Protein AF-0000000072768647 (afdb_homodimer)

pLDDT: mean 81.26, std 15.88, range [24.8, 98.06]

Sequence (550 aa):
TIKKKLLSGRLCGQGMLKGKKYVVRVLTRDVTRFKAAGAPGPGAKVVKGDLNDKTSVEAALKGAYGAFLVTNFCDHFSKEKEVCQGEVVADVATSQSLKHAVYSSLENAKRLTNRQLEVLHLDGKGKVEEYFWSIGIPMTSVRVAAYFEKFLDPLKPVKASDGDYYTLALPMGDVPMDGISVADVGAAVCSIFNSPEDFVGKAVGLSAEALTVQQYADVLSKGLGKEITPEEMANMCRFYQMEPDRDIKLTHRLNPKVKSFSQFISENQAALKSSTIKKKLLSGRLCGQGMLKGKKYVVRVLTRDVTRFKAAGAPGPGAKVVKGDLNDKTSVEAALKGAYGAFLVTNFCDHFSKEKEVCQGEVVADVATSQSLKHAVYSSLENAKRLTNRQLEVLHLDGKGKVEEYFWSIGIPMTSVRVAAYFEKFLDPLKPVKASDGDYYTLALPMGDVPMDGISVADVGAAVCSIFNSPEDFVGKAVGLSAEALTVQQYADVLSKGLGKEITPEEMANMCRFYQMEPDRDIKLTHRLNPKVKSFSQFISENQAALKSS

Radius of gyration: 28.48 Å; Cα contacts (8 Å, |Δi|>4): 1124; chains: 2; bounding box: 41×89×60 Å

Structure (mmCIF, N/CA/C/O backbone):
data_AF-0000000072768647-model_v1
#
loop_
_entity.id
_entity.type
_entity.pdbx_description
1 polymer 'NmrA-like family domain-containing protein 1'
#
loop_
_atom_site.group_PDB
_atom_site.id
_atom_site.type_symbol
_atom_site.label_atom_id
_atom_site.label_alt_id
_atom_site.label_comp_id
_atom_site.label_asym_id
_atom_site.label_entity_id
_atom_site.label_seq_id
_atom_site.pdbx_PDB_ins_code
_atom_site.Cartn_x
_atom_site.Cartn_y
_atom_site.Cartn_z
_atom_site.occupancy
_atom_site.B_iso_or_equiv
_atom_site.auth_seq_id
_atom_site.auth_comp_id
_atom_site.auth_asym_id
_atom_site.auth_atom_id
_atom_site.pdbx_PDB_model_num
ATOM 1 N N . THR A 1 1 ? -3.268 -45.438 -19.016 1 25.22 1 THR A N 1
ATOM 2 C CA . THR A 1 1 ? -1.879 -45.062 -18.781 1 25.22 1 THR A CA 1
ATOM 3 C C . THR A 1 1 ? -1.8 -43.875 -17.812 1 25.22 1 THR A C 1
ATOM 5 O O . THR A 1 1 ? -2.406 -42.844 -18.047 1 25.22 1 THR A O 1
ATOM 8 N N . ILE A 1 2 ? -1.567 -44.188 -16.625 1 31.06 2 ILE A N 1
ATOM 9 C CA . ILE A 1 2 ? -1.626 -43.375 -15.414 1 31.06 2 ILE A CA 1
ATOM 10 C C . ILE A 1 2 ? -0.842 -42.094 -15.617 1 31.06 2 ILE A C 1
ATOM 12 O O . ILE A 1 2 ? 0.374 -42.125 -15.828 1 31.06 2 ILE A O 1
ATOM 16 N N . LYS A 1 3 ? -1.472 -41.312 -16.469 1 43.03 3 LYS A N 1
ATOM 17 C CA . LYS A 1 3 ? -0.848 -40.031 -16.812 1 43.03 3 LYS A CA 1
ATOM 18 C C . LYS A 1 3 ? -0.416 -39.281 -15.555 1 43.03 3 LYS A C 1
ATOM 20 O O . LYS A 1 3 ? -1.185 -39.188 -14.594 1 43.03 3 LYS A O 1
ATOM 25 N N . LYS A 1 4 ? 0.98 -39.438 -15.188 1 38.62 4 LYS A N 1
ATOM 26 C CA . LYS A 1 4 ? 1.706 -38.938 -14.023 1 38.62 4 LYS A CA 1
ATOM 27 C C . LYS A 1 4 ? 1.838 -37.406 -14.086 1 38.62 4 LYS A C 1
ATOM 29 O O . LYS A 1 4 ? 2.178 -36.844 -15.133 1 38.62 4 LYS A O 1
ATOM 34 N N . LYS A 1 5 ? 1.005 -36.719 -13.289 1 37.09 5 LYS A N 1
ATOM 35 C CA . LYS A 1 5 ? 1.098 -35.281 -13.234 1 37.09 5 LYS A CA 1
ATOM 36 C C . LYS A 1 5 ? 1.989 -34.812 -12.086 1 37.09 5 LYS A C 1
ATOM 38 O O . LYS A 1 5 ? 1.961 -35.406 -11 1 37.09 5 LYS A O 1
ATOM 43 N N . LEU A 1 6 ? 3.229 -34.25 -12.383 1 34.94 6 LEU A N 1
ATOM 44 C CA . LEU A 1 6 ? 4.125 -33.656 -11.383 1 34.94 6 LEU A CA 1
ATOM 45 C C . LEU A 1 6 ? 3.604 -32.312 -10.891 1 34.94 6 LEU A C 1
ATOM 47 O O . LEU A 1 6 ? 3.188 -31.484 -11.688 1 34.94 6 LEU A O 1
ATOM 51 N N . LEU A 1 7 ? 3.125 -32.219 -9.617 1 40.84 7 LEU A N 1
ATOM 52 C CA . LEU A 1 7 ? 2.641 -30.969 -9.016 1 40.84 7 LEU A CA 1
ATOM 53 C C . LEU A 1 7 ? 3.721 -30.328 -8.148 1 40.84 7 LEU A C 1
ATOM 55 O O . LEU A 1 7 ? 4.395 -31.016 -7.379 1 40.84 7 LEU A O 1
ATOM 59 N N . SER A 1 8 ? 4.348 -29.188 -8.648 1 39.62 8 SER A N 1
ATOM 60 C CA . SER A 1 8 ? 5.246 -28.422 -7.785 1 39.62 8 SER A CA 1
ATOM 61 C C . SER A 1 8 ? 4.492 -27.312 -7.051 1 39.62 8 SER A C 1
ATOM 63 O O . SER A 1 8 ? 3.748 -26.547 -7.664 1 39.62 8 SER A O 1
ATOM 65 N N . GLY A 1 9 ? 4.074 -27.5 -5.703 1 44.12 9 GLY A N 1
ATOM 66 C CA . GLY A 1 9 ? 3.578 -26.547 -4.734 1 44.12 9 GLY A CA 1
ATOM 67 C C . GLY A 1 9 ? 2.51 -27.109 -3.82 1 44.12 9 GLY A C 1
ATOM 68 O O . GLY A 1 9 ? 1.829 -28.078 -4.18 1 44.12 9 GLY A O 1
ATOM 69 N N . ARG A 1 10 ? 2.764 -27.031 -2.523 1 42.19 10 ARG A N 1
ATOM 70 C CA . ARG A 1 10 ? 1.988 -27.594 -1.423 1 42.19 10 ARG A CA 1
ATOM 71 C C . ARG A 1 10 ? 0.502 -27.641 -1.766 1 42.19 10 ARG A C 1
ATOM 73 O O . ARG A 1 10 ? -0.196 -28.594 -1.409 1 42.19 10 ARG A O 1
ATOM 80 N N . LEU A 1 11 ? 0.002 -26.641 -2.318 1 46.38 11 LEU A N 1
ATOM 81 C CA . LEU A 1 11 ? -1.417 -26.344 -2.172 1 46.38 11 LEU A CA 1
ATOM 82 C C . LEU A 1 11 ? -2.227 -26.953 -3.305 1 46.38 11 LEU A C 1
ATOM 84 O O . LEU A 1 11 ? -3.416 -27.234 -3.143 1 46.38 11 LEU A O 1
ATOM 88 N N . CYS A 1 12 ? -1.631 -27.234 -4.469 1 47.41 12 CYS A N 1
ATOM 89 C CA . CYS A 1 12 ? -2.502 -27.656 -5.559 1 47.41 12 CYS A CA 1
ATOM 90 C C . CYS A 1 12 ? -2.781 -29.141 -5.488 1 47.41 12 CYS A C 1
ATOM 92 O O . CYS A 1 12 ? -3.67 -29.656 -6.176 1 47.41 12 CYS A O 1
ATOM 94 N N . GLY A 1 13 ? -2.168 -29.844 -4.617 1 50.44 13 GLY A N 1
ATOM 95 C CA . GLY A 1 13 ? -2.189 -31.297 -4.691 1 50.44 13 GLY A CA 1
ATOM 96 C C . GLY A 1 13 ? -3.543 -31.891 -4.348 1 50.44 13 GLY A C 1
ATOM 97 O O . GLY A 1 13 ? -4.02 -32.812 -5.035 1 50.44 13 GLY A O 1
ATOM 98 N N . GLN A 1 14 ? -4.18 -31.297 -3.414 1 52.84 14 GLN A N 1
ATOM 99 C CA . GLN A 1 14 ? -5.379 -31.984 -2.947 1 52.84 14 GLN A CA 1
ATOM 100 C C . GLN A 1 14 ? -6.48 -31.938 -4 1 52.84 14 GLN A C 1
ATOM 102 O O . GLN A 1 14 ? -7.211 -32.906 -4.184 1 52.84 14 GLN A O 1
ATOM 107 N N . GLY A 1 15 ? -6.598 -30.891 -4.652 1 54.81 15 GLY A N 1
ATOM 108 C CA . GLY A 1 15 ? -7.645 -30.75 -5.652 1 54.81 15 GLY A CA 1
ATOM 109 C C . GLY A 1 15 ? -7.406 -31.594 -6.887 1 54.81 15 GLY A C 1
ATOM 110 O O . GLY A 1 15 ? -8.352 -32 -7.562 1 54.81 15 GLY A O 1
ATOM 111 N N . MET A 1 16 ? -6.18 -31.812 -7.141 1 56.78 16 MET A N 1
ATOM 112 C CA . MET A 1 16 ? -5.859 -32.562 -8.352 1 56.78 16 MET A CA 1
ATOM 113 C C . MET A 1 16 ? -6.043 -34.062 -8.148 1 56.78 16 MET A C 1
ATOM 115 O O . MET A 1 16 ? -6.234 -34.812 -9.109 1 56.78 16 MET A O 1
ATOM 119 N N . LEU A 1 17 ? -6.012 -34.469 -6.938 1 55.22 17 LEU A N 1
ATOM 120 C CA . LEU A 1 17 ? -6.023 -35.906 -6.637 1 55.22 17 LEU A CA 1
ATOM 121 C C . LEU A 1 17 ? -7.43 -36.469 -6.789 1 55.22 17 LEU A C 1
ATOM 123 O O . LEU A 1 17 ? -7.598 -37.688 -6.883 1 55.22 17 LEU A O 1
ATOM 127 N N . LYS A 1 18 ? -8.367 -35.656 -6.914 1 52.78 18 LYS A N 1
ATOM 128 C CA . LYS A 1 18 ? -9.703 -36.25 -6.902 1 52.78 18 LYS A CA 1
ATOM 129 C C . LYS A 1 18 ? -10.055 -36.844 -8.258 1 52.78 18 LYS A C 1
ATOM 131 O O . LYS A 1 18 ? -11.023 -37.594 -8.383 1 52.78 18 LYS A O 1
ATOM 136 N N . GLY A 1 19 ? -9.242 -36.625 -9.203 1 50.59 19 GLY A N 1
ATOM 137 C CA . GLY A 1 19 ? -9.617 -37.219 -10.469 1 50.59 19 GLY A CA 1
ATOM 138 C C . GLY A 1 19 ? -8.914 -38.531 -10.727 1 50.59 19 GLY A C 1
ATOM 139 O O . GLY A 1 19 ? -7.773 -38.75 -10.297 1 50.59 19 GLY A O 1
ATOM 140 N N . LYS A 1 20 ? -9.633 -39.719 -10.836 1 54.97 20 LYS A N 1
ATOM 141 C CA . LYS A 1 20 ? -9.211 -41.094 -10.969 1 54.97 20 LYS A CA 1
ATOM 142 C C . LYS A 1 20 ? -8.438 -41.312 -12.266 1 54.97 20 LYS A C 1
ATOM 144 O O . LYS A 1 20 ? -7.875 -42.375 -12.492 1 54.97 20 LYS A O 1
ATOM 149 N N . LYS A 1 21 ? -8.305 -40.312 -13.094 1 61.31 21 LYS A N 1
ATOM 150 C CA . LYS A 1 21 ? -7.766 -40.625 -14.414 1 61.31 21 LYS A CA 1
ATOM 151 C C . LYS A 1 21 ? -6.242 -40.531 -14.422 1 61.31 21 LYS A C 1
ATOM 153 O O . LYS A 1 21 ? -5.582 -41.156 -15.242 1 61.31 21 LYS A O 1
ATOM 158 N N . TYR A 1 22 ? -5.711 -39.844 -13.461 1 65.94 22 TYR A N 1
ATOM 159 C CA . TYR A 1 22 ? -4.27 -39.625 -13.516 1 65.94 22 TYR A CA 1
ATOM 160 C C . TYR A 1 22 ? -3.611 -40.031 -12.195 1 65.94 22 TYR A C 1
ATOM 162 O O . TYR A 1 22 ? -4.25 -40 -11.141 1 65.94 22 TYR A O 1
ATOM 170 N N . VAL A 1 23 ? -2.492 -40.688 -12.453 1 66.69 23 VAL A N 1
ATOM 171 C CA . VAL A 1 23 ? -1.642 -40.844 -11.273 1 66.69 23 VAL A CA 1
ATOM 172 C C . VAL A 1 23 ? -0.818 -39.594 -11.055 1 66.69 23 VAL A C 1
ATOM 174 O O . VAL A 1 23 ? -0.199 -39.062 -11.992 1 66.69 23 VAL A O 1
ATOM 177 N N . VAL A 1 24 ? -0.951 -39.031 -9.859 1 71.38 24 VAL A N 1
ATOM 178 C CA . VAL A 1 24 ? -0.299 -37.781 -9.586 1 71.38 24 VAL A CA 1
ATOM 179 C C . VAL A 1 24 ? 1.006 -38 -8.828 1 71.38 24 VAL A C 1
ATOM 181 O O . VAL A 1 24 ? 1.031 -38.75 -7.84 1 71.38 24 VAL A O 1
ATOM 184 N N . ARG A 1 25 ? 2.102 -37.562 -9.492 1 73.38 25 ARG A N 1
ATOM 185 C CA . ARG A 1 25 ? 3.387 -37.5 -8.805 1 73.38 25 ARG A CA 1
ATOM 186 C C . ARG A 1 25 ? 3.66 -36.094 -8.289 1 73.38 25 ARG A C 1
ATOM 188 O O . ARG A 1 25 ? 3.49 -35.125 -9.023 1 73.38 25 ARG A O 1
ATOM 195 N N . VAL A 1 26 ? 3.953 -36 -7.031 1 71.94 26 VAL A N 1
ATOM 196 C CA . VAL A 1 26 ? 4.242 -34.719 -6.434 1 71.94 26 VAL A CA 1
ATOM 197 C C . VAL A 1 26 ? 5.73 -34.594 -6.105 1 71.94 26 VAL A C 1
ATOM 199 O O . VAL A 1 26 ? 6.273 -35.438 -5.383 1 71.94 26 VAL A O 1
ATOM 202 N N . LEU A 1 27 ? 6.34 -33.625 -6.734 1 72.56 27 LEU A N 1
ATOM 203 C CA . LEU A 1 27 ? 7.746 -33.375 -6.453 1 72.56 27 LEU A CA 1
ATOM 204 C C . LEU A 1 27 ? 7.898 -32.406 -5.289 1 72.56 27 LEU A C 1
ATOM 206 O O . LEU A 1 27 ? 7.273 -31.328 -5.281 1 72.56 27 LEU A O 1
ATOM 210 N N . THR A 1 28 ? 8.516 -32.75 -4.293 1 69.81 28 THR A N 1
ATOM 211 C CA . THR A 1 28 ? 8.781 -31.891 -3.148 1 69.81 28 THR A CA 1
ATOM 212 C C . THR A 1 28 ? 10.234 -32.031 -2.699 1 69.81 28 THR A C 1
ATOM 214 O O . THR A 1 28 ? 10.875 -33.062 -2.936 1 69.81 28 THR A O 1
ATOM 217 N N . ARG A 1 29 ? 10.797 -30.875 -2.195 1 66.19 29 ARG A N 1
ATOM 218 C CA . ARG A 1 29 ? 12.156 -30.922 -1.676 1 66.19 29 ARG A CA 1
ATOM 219 C C . ARG A 1 29 ? 12.211 -31.703 -0.362 1 66.19 29 ARG A C 1
ATOM 221 O O . ARG A 1 29 ? 13.25 -32.281 -0.019 1 66.19 29 ARG A O 1
ATOM 228 N N . ASP A 1 30 ? 11.148 -31.469 0.346 1 65.25 30 ASP A N 1
ATOM 229 C CA . ASP A 1 30 ? 11.047 -32.125 1.647 1 65.25 30 ASP A CA 1
ATOM 230 C C . ASP A 1 30 ? 9.766 -32.938 1.75 1 65.25 30 ASP A C 1
ATOM 232 O O . ASP A 1 30 ? 8.695 -32.406 2.051 1 65.25 30 ASP A O 1
ATOM 236 N N . VAL A 1 31 ? 10.008 -34.188 1.594 1 67.25 31 VAL A N 1
ATOM 237 C CA . VAL A 1 31 ? 8.883 -35.125 1.57 1 67.25 31 VAL A CA 1
ATOM 238 C C . VAL A 1 31 ? 8.195 -35.125 2.934 1 67.25 31 VAL A C 1
ATOM 240 O O . VAL A 1 31 ? 6.961 -35.188 3.012 1 67.25 31 VAL A O 1
ATOM 243 N N . THR A 1 32 ? 9.008 -34.969 3.895 1 62.81 32 THR A N 1
ATOM 244 C CA . THR A 1 32 ? 8.477 -35.031 5.25 1 62.81 32 THR A CA 1
ATOM 245 C C . THR A 1 32 ? 7.594 -33.844 5.547 1 62.81 32 THR A C 1
ATOM 247 O O . THR A 1 32 ? 6.5 -33.969 6.098 1 62.81 32 THR A O 1
ATOM 250 N N . ARG A 1 33 ? 8.047 -32.719 5.105 1 56.81 33 ARG A N 1
ATOM 251 C CA . ARG A 1 33 ? 7.293 -31.5 5.359 1 56.81 33 ARG A CA 1
ATOM 252 C C . ARG A 1 33 ? 5.992 -31.484 4.559 1 56.81 33 ARG A C 1
ATOM 254 O O . ARG A 1 33 ? 4.969 -30.984 5.035 1 56.81 33 ARG A O 1
ATOM 261 N N . PHE A 1 34 ? 6.168 -31.938 3.475 1 59.66 34 PHE A N 1
ATOM 262 C CA . PHE A 1 34 ? 5 -32 2.602 1 59.66 34 PHE A CA 1
ATOM 263 C C . PHE A 1 34 ? 3.918 -32.875 3.195 1 59.66 34 PHE A C 1
ATOM 265 O O . PHE A 1 34 ? 2.74 -32.531 3.195 1 59.66 34 PHE A O 1
ATOM 272 N N . LYS A 1 35 ? 4.312 -33.906 3.631 1 58 35 LYS A N 1
ATOM 273 C CA . LYS A 1 35 ? 3.352 -34.812 4.219 1 58 35 LYS A CA 1
ATOM 274 C C . LYS A 1 35 ? 2.707 -34.219 5.469 1 58 35 LYS A C 1
ATOM 276 O O . LYS A 1 35 ? 1.525 -34.469 5.734 1 58 35 LYS A O 1
ATOM 281 N N . ALA A 1 36 ? 3.549 -33.438 6.105 1 52.75 36 ALA A N 1
ATOM 282 C CA . ALA A 1 36 ? 3.061 -32.844 7.34 1 52.75 36 ALA A CA 1
ATOM 283 C C . ALA A 1 36 ? 2.021 -31.766 7.043 1 52.75 36 ALA A C 1
ATOM 285 O O . ALA A 1 36 ? 1.115 -31.531 7.844 1 52.75 36 ALA A O 1
ATOM 286 N N . ALA A 1 37 ? 2.182 -31.047 6.059 1 53.03 37 ALA A N 1
ATOM 287 C CA . ALA A 1 37 ? 1.297 -29.938 5.707 1 53.03 37 ALA A CA 1
ATOM 288 C C . ALA A 1 37 ? -0.031 -30.453 5.156 1 53.03 37 ALA A C 1
ATOM 290 O O . ALA A 1 37 ? -0.98 -29.688 4.988 1 53.03 37 ALA A O 1
ATOM 291 N N . GLY A 1 38 ? -0.25 -31.781 5.043 1 50.59 38 GLY A N 1
ATOM 292 C CA . GLY A 1 38 ? -1.47 -32.406 4.547 1 50.59 38 GLY A CA 1
ATOM 293 C C . GLY A 1 38 ? -1.231 -33.344 3.389 1 50.59 38 GLY A C 1
ATOM 294 O O . GLY A 1 38 ? -0.537 -33 2.43 1 50.59 38 GLY A O 1
ATOM 295 N N . ALA A 1 39 ? -1.351 -34.594 3.787 1 49.91 39 ALA A N 1
ATOM 296 C CA . ALA A 1 39 ? -1.111 -35.75 2.926 1 49.91 39 ALA A CA 1
ATOM 297 C C . ALA A 1 39 ? -1.735 -35.562 1.548 1 49.91 39 ALA A C 1
ATOM 299 O O . ALA A 1 39 ? -2.801 -34.938 1.427 1 49.91 39 ALA A O 1
ATOM 300 N N . PRO A 1 40 ? -0.889 -35.625 0.586 1 54.28 40 PRO A N 1
ATOM 301 C CA . PRO A 1 40 ? -1.546 -35.719 -0.719 1 54.28 40 PRO A CA 1
ATOM 302 C C . PRO A 1 40 ? -2.65 -36.781 -0.746 1 54.28 40 PRO A C 1
ATOM 304 O O . PRO A 1 40 ? -2.664 -37.688 0.09 1 54.28 40 PRO A O 1
ATOM 307 N N . GLY A 1 41 ? -3.799 -36.438 -1.119 1 54.09 41 GLY A N 1
ATOM 308 C CA . GLY A 1 41 ? -4.852 -37.438 -1.242 1 54.09 41 GLY A CA 1
ATOM 309 C C . GLY A 1 41 ? -4.34 -38.781 -1.641 1 54.09 41 GLY A C 1
ATOM 310 O O . GLY A 1 41 ? -3.176 -38.938 -2.023 1 54.09 41 GLY A O 1
ATOM 311 N N . PRO A 1 42 ? -5.152 -39.844 -1.443 1 55.28 42 PRO A N 1
ATOM 312 C CA . PRO A 1 42 ? -4.832 -41.219 -1.881 1 55.28 42 PRO A CA 1
ATOM 313 C C . PRO A 1 42 ? -4.453 -41.281 -3.359 1 55.28 42 PRO A C 1
ATOM 315 O O . PRO A 1 42 ? -5.012 -40.562 -4.18 1 55.28 42 PRO A O 1
ATOM 318 N N . GLY A 1 43 ? -3.223 -41.75 -3.686 1 60.38 43 GLY A N 1
ATOM 319 C CA . GLY A 1 43 ? -2.826 -41.969 -5.062 1 60.38 43 GLY A CA 1
ATOM 320 C C . GLY A 1 43 ? -1.657 -41.125 -5.508 1 60.38 43 GLY A C 1
ATOM 321 O O . GLY A 1 43 ? -1.088 -41.344 -6.578 1 60.38 43 GLY A O 1
ATOM 322 N N . ALA A 1 44 ? -1.407 -40.156 -4.672 1 65.62 44 ALA A N 1
ATOM 323 C CA . ALA A 1 44 ? -0.265 -39.344 -5.082 1 65.62 44 ALA A CA 1
ATOM 324 C C . ALA A 1 44 ? 1.048 -39.969 -4.617 1 65.62 44 ALA A C 1
ATOM 326 O O . ALA A 1 44 ? 1.14 -40.469 -3.494 1 65.62 44 ALA A O 1
ATOM 327 N N . LYS A 1 45 ? 1.921 -40.188 -5.586 1 71.5 45 LYS A N 1
ATOM 328 C CA . LYS A 1 45 ? 3.281 -40.594 -5.254 1 71.5 45 LYS A CA 1
ATOM 329 C C . LYS A 1 45 ? 4.18 -39.375 -5.016 1 71.5 45 LYS A C 1
ATOM 331 O O . LYS A 1 45 ? 4.332 -38.531 -5.895 1 71.5 45 LYS A O 1
ATOM 336 N N . VAL A 1 46 ? 4.594 -39.281 -3.838 1 72.5 46 VAL A N 1
ATOM 337 C CA . VAL A 1 46 ? 5.48 -38.156 -3.5 1 72.5 46 VAL A CA 1
ATOM 338 C C . VAL A 1 46 ? 6.93 -38.562 -3.775 1 72.5 46 VAL A C 1
ATOM 340 O O . VAL A 1 46 ? 7.383 -39.625 -3.342 1 72.5 46 VAL A O 1
ATOM 343 N N . VAL A 1 47 ? 7.551 -37.812 -4.59 1 73.06 47 VAL A N 1
ATOM 344 C CA . VAL A 1 47 ? 8.945 -38.094 -4.926 1 73.06 47 VAL A CA 1
ATOM 345 C C . VAL A 1 47 ? 9.82 -36.906 -4.535 1 73.06 47 VAL A C 1
ATOM 347 O O . VAL A 1 47 ? 9.383 -35.781 -4.586 1 73.06 47 VAL A O 1
ATOM 350 N N . LYS A 1 48 ? 10.914 -37.25 -4 1 75.19 48 LYS A N 1
ATOM 351 C CA . LYS A 1 48 ? 11.891 -36.219 -3.697 1 75.19 48 LYS A CA 1
ATOM 352 C C . LYS A 1 48 ? 12.484 -35.625 -4.977 1 75.19 48 LYS A C 1
ATOM 354 O O . LYS A 1 48 ? 12.82 -36.375 -5.906 1 75.19 48 LYS A O 1
ATOM 359 N N . GLY A 1 49 ? 12.422 -34.375 -5.078 1 75.12 49 GLY A N 1
ATOM 360 C CA . GLY A 1 49 ? 13.008 -33.719 -6.23 1 75.12 49 GLY A CA 1
ATOM 361 C C . GLY A 1 49 ? 13.352 -32.25 -5.977 1 75.12 49 GLY A C 1
ATOM 362 O O . GLY A 1 49 ? 12.82 -31.656 -5.047 1 75.12 49 GLY A O 1
ATOM 363 N N . ASP A 1 50 ? 14.406 -31.875 -6.668 1 78.19 50 ASP A N 1
ATOM 364 C CA . ASP A 1 50 ? 14.93 -30.516 -6.609 1 78.19 50 ASP A CA 1
ATOM 365 C C . ASP A 1 50 ? 14.977 -29.891 -8 1 78.19 50 ASP A C 1
ATOM 367 O O . ASP A 1 50 ? 15.633 -30.406 -8.898 1 78.19 50 ASP A O 1
ATOM 371 N N . LEU A 1 51 ? 14.297 -28.812 -8.141 1 81.19 51 LEU A N 1
ATOM 372 C CA . LEU A 1 51 ? 14.219 -28.156 -9.438 1 81.19 51 LEU A CA 1
ATOM 373 C C . LEU A 1 51 ? 15.57 -27.562 -9.828 1 81.19 51 LEU A C 1
ATOM 375 O O . LEU A 1 51 ? 15.789 -27.203 -10.992 1 81.19 51 LEU A O 1
ATOM 379 N N . ASN A 1 52 ? 16.438 -27.531 -8.875 1 80 52 ASN A N 1
ATOM 380 C CA . ASN A 1 52 ? 17.781 -27.031 -9.148 1 80 52 ASN A CA 1
ATOM 381 C C . ASN A 1 52 ? 18.688 -28.125 -9.695 1 80 52 ASN A C 1
ATOM 383 O O . ASN A 1 52 ? 19.828 -27.859 -10.102 1 80 52 ASN A O 1
ATOM 387 N N . ASP A 1 53 ? 18.234 -29.312 -9.688 1 85.06 53 ASP A N 1
ATOM 388 C CA . ASP A 1 53 ? 18.969 -30.469 -10.172 1 85.06 53 ASP A CA 1
ATOM 389 C C . ASP A 1 53 ? 18.297 -31.062 -11.414 1 85.06 53 ASP A C 1
ATOM 391 O O . ASP A 1 53 ? 17.297 -31.781 -11.312 1 85.06 53 ASP A O 1
ATOM 395 N N . LYS A 1 54 ? 18.984 -30.891 -12.5 1 90.62 54 LYS A N 1
ATOM 396 C CA . LYS A 1 54 ? 18.422 -31.328 -13.773 1 90.62 54 LYS A CA 1
ATOM 397 C C . LYS A 1 54 ? 18.141 -32.844 -13.758 1 90.62 54 LYS A C 1
ATOM 399 O O . LYS A 1 54 ? 17.125 -33.281 -14.281 1 90.62 54 LYS A O 1
ATOM 404 N N . THR A 1 55 ? 19.047 -33.594 -13.219 1 91.44 55 THR A N 1
ATOM 405 C CA . THR A 1 55 ? 18.891 -35.031 -13.164 1 91.44 55 THR A CA 1
ATOM 406 C C . THR A 1 55 ? 17.625 -35.406 -12.383 1 91.44 55 THR A C 1
ATOM 408 O O . THR A 1 55 ? 16.922 -36.344 -12.75 1 91.44 55 THR A O 1
ATOM 411 N N . SER A 1 56 ? 17.391 -34.6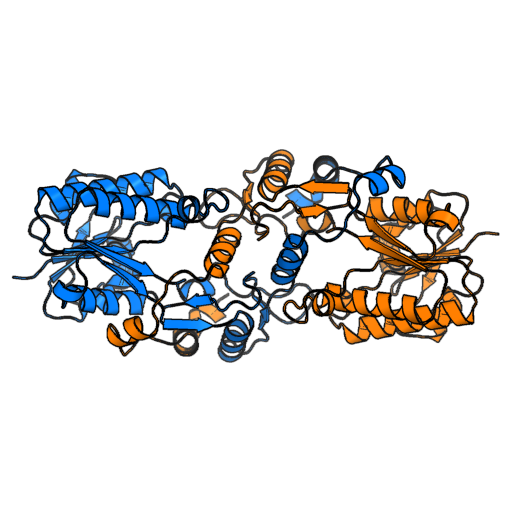88 -11.336 1 85.88 56 SER A N 1
ATOM 412 C CA . SER A 1 56 ? 16.188 -34.906 -10.531 1 85.88 56 SER A CA 1
ATOM 413 C C . SER A 1 56 ? 14.93 -34.594 -11.32 1 85.88 56 SER A C 1
ATOM 415 O O . SER A 1 56 ? 13.938 -35.344 -11.234 1 85.88 56 SER A O 1
ATOM 417 N N . VAL A 1 57 ? 14.992 -33.594 -12.047 1 88 57 VAL A N 1
ATOM 418 C CA . VAL A 1 57 ? 13.852 -33.188 -12.859 1 88 57 VAL A CA 1
ATOM 419 C C . VAL A 1 57 ? 13.602 -34.219 -13.945 1 88 57 VAL A C 1
ATOM 421 O O . VAL A 1 57 ? 12.453 -34.594 -14.203 1 88 57 VAL A O 1
ATOM 424 N N . GLU A 1 58 ? 14.672 -34.719 -14.57 1 90.88 58 GLU A N 1
ATOM 425 C CA . GLU A 1 58 ? 14.555 -35.75 -15.602 1 90.88 58 GLU A CA 1
ATOM 426 C C . GLU A 1 58 ? 13.891 -37 -15.047 1 90.88 58 GLU A C 1
ATOM 428 O O . GLU A 1 58 ? 13.008 -37.562 -15.688 1 90.88 58 GLU A O 1
ATOM 433 N N . ALA A 1 59 ? 14.305 -37.344 -13.93 1 87.31 59 ALA A N 1
ATOM 434 C CA . ALA A 1 59 ? 13.75 -38.562 -13.305 1 87.31 59 ALA A CA 1
ATOM 435 C C . ALA A 1 59 ? 12.273 -38.344 -12.969 1 87.31 59 ALA A C 1
ATOM 437 O O . ALA A 1 59 ? 11.477 -39.281 -13.133 1 87.31 59 ALA A O 1
ATOM 438 N N . ALA A 1 60 ? 11.938 -37.25 -12.508 1 83.19 60 ALA A N 1
ATOM 439 C CA . ALA A 1 60 ? 10.57 -36.938 -12.086 1 83.19 60 ALA A CA 1
ATOM 440 C C . ALA A 1 60 ? 9.617 -36.938 -13.273 1 83.19 60 ALA A C 1
ATOM 442 O O . ALA A 1 60 ? 8.469 -37.344 -13.164 1 83.19 60 ALA A O 1
ATOM 443 N N . LEU A 1 61 ? 10.086 -36.531 -14.422 1 87.56 61 LEU A N 1
ATOM 444 C CA . LEU A 1 61 ? 9.219 -36.312 -15.57 1 87.56 61 LEU A CA 1
ATOM 445 C C . LEU A 1 61 ? 9.195 -37.562 -16.453 1 87.56 61 LEU A C 1
ATOM 447 O O . LEU A 1 61 ? 8.383 -37.656 -17.375 1 87.56 61 LEU A O 1
ATOM 451 N N . LYS A 1 62 ? 10.086 -38.469 -16.156 1 87.31 62 LYS A N 1
ATOM 452 C CA . LYS A 1 62 ? 10.188 -39.656 -17 1 87.31 62 LYS A CA 1
ATOM 453 C C . LYS A 1 62 ? 8.852 -40.375 -17.094 1 87.31 62 LYS A C 1
ATOM 455 O O . LYS A 1 62 ? 8.266 -40.75 -16.078 1 87.31 62 LYS A O 1
ATOM 460 N N . GLY A 1 63 ? 8.328 -40.562 -18.344 1 84.44 63 GLY A N 1
ATOM 461 C CA . GLY A 1 63 ? 7.121 -41.344 -18.594 1 84.44 63 GLY A CA 1
ATOM 462 C C . GLY A 1 63 ? 5.848 -40.562 -18.328 1 84.44 63 GLY A C 1
ATOM 463 O O . GLY A 1 63 ? 4.746 -41.094 -18.516 1 84.44 63 GLY A O 1
ATOM 464 N N . ALA A 1 64 ? 5.938 -39.344 -17.922 1 84.38 64 ALA A N 1
ATOM 465 C CA . ALA A 1 64 ? 4.758 -38.562 -17.609 1 84.38 64 ALA A CA 1
ATOM 466 C C . ALA A 1 64 ? 4.059 -38.062 -18.875 1 84.38 64 ALA A C 1
ATOM 468 O O . ALA A 1 64 ? 4.715 -37.75 -19.859 1 84.38 64 ALA A O 1
ATOM 469 N N . TYR A 1 65 ? 2.717 -38.125 -18.891 1 86.69 65 TYR A N 1
ATOM 470 C CA . TYR A 1 65 ? 1.928 -37.531 -19.969 1 86.69 65 TYR A CA 1
ATOM 471 C C . TYR A 1 65 ? 2.014 -36.031 -19.938 1 86.69 65 TYR A C 1
ATOM 473 O O . TYR A 1 65 ? 2.217 -35.375 -20.969 1 86.69 65 TYR A O 1
ATOM 481 N N . GLY A 1 66 ? 1.834 -35.5 -18.75 1 88.94 66 GLY A N 1
ATOM 482 C CA . GLY A 1 66 ? 1.846 -34.062 -18.531 1 88.94 66 GLY A CA 1
ATOM 483 C C . GLY A 1 66 ? 2.404 -33.688 -17.188 1 88.94 66 GLY A C 1
ATOM 484 O O . GLY A 1 66 ? 2.615 -34.531 -16.312 1 88.94 66 GLY A O 1
ATOM 485 N N . ALA A 1 67 ? 2.68 -32.375 -17.047 1 87.94 67 ALA A N 1
ATOM 486 C CA . ALA A 1 67 ? 3.229 -31.859 -15.789 1 87.94 67 ALA A CA 1
ATOM 487 C C . ALA A 1 67 ? 2.672 -30.469 -15.477 1 87.94 67 ALA A C 1
ATOM 489 O O . ALA A 1 67 ? 2.494 -29.656 -16.375 1 87.94 67 ALA A O 1
ATOM 490 N N . PHE A 1 68 ? 2.312 -30.328 -14.258 1 87.81 68 PHE A N 1
ATOM 491 C CA . PHE A 1 68 ? 1.977 -29 -13.742 1 87.81 68 PHE A CA 1
ATOM 492 C C . PHE A 1 68 ? 3.148 -28.406 -12.969 1 87.81 68 PHE A C 1
ATOM 494 O O . PHE A 1 68 ? 3.529 -28.922 -11.914 1 87.81 68 PHE A O 1
ATOM 501 N N . LEU A 1 69 ? 3.697 -27.359 -13.461 1 86.75 69 LEU A N 1
ATOM 502 C CA . LEU A 1 69 ? 4.867 -26.734 -12.859 1 86.75 69 LEU A CA 1
ATOM 503 C C . LEU A 1 69 ? 4.477 -25.484 -12.078 1 86.75 69 LEU A C 1
ATOM 505 O O . LEU A 1 69 ? 3.787 -24.609 -12.609 1 86.75 69 LEU A O 1
ATOM 509 N N . VAL A 1 70 ? 4.836 -25.422 -10.844 1 82.94 70 VAL A N 1
ATOM 510 C CA . VAL A 1 70 ? 4.734 -24.219 -10.008 1 82.94 70 VAL A CA 1
ATOM 511 C C . VAL A 1 70 ? 6.117 -23.828 -9.492 1 82.94 70 VAL A C 1
ATOM 513 O O . VAL A 1 70 ? 6.754 -24.578 -8.758 1 82.94 70 VAL A O 1
ATOM 516 N N . THR A 1 71 ? 6.602 -22.703 -9.953 1 79.44 71 THR A N 1
ATOM 517 C CA . THR A 1 71 ? 7.859 -22.188 -9.422 1 79.44 71 THR A CA 1
ATOM 518 C C . THR A 1 71 ? 7.609 -21.312 -8.195 1 79.44 71 THR A C 1
ATOM 520 O O . THR A 1 71 ? 6.527 -20.734 -8.055 1 79.44 71 THR A O 1
ATOM 523 N N . ASN A 1 72 ? 8.516 -21.297 -7.332 1 68.38 72 ASN A N 1
ATOM 524 C CA . ASN A 1 72 ? 8.352 -20.547 -6.098 1 68.38 72 ASN A CA 1
ATOM 525 C C . ASN A 1 72 ? 9.445 -19.484 -5.938 1 68.38 72 ASN A C 1
ATOM 527 O O . ASN A 1 72 ? 10.57 -19.812 -5.555 1 68.38 72 ASN A O 1
ATOM 531 N N . PHE A 1 73 ? 9.062 -18.297 -6.109 1 61 73 PHE A N 1
ATOM 532 C CA . PHE A 1 73 ? 9.977 -17.172 -5.949 1 61 73 PHE A CA 1
ATOM 533 C C . PHE A 1 73 ? 10.422 -17.031 -4.5 1 61 73 PHE A C 1
ATOM 535 O O . PHE A 1 73 ? 11.586 -16.75 -4.223 1 61 73 PHE A O 1
ATOM 542 N N . CYS A 1 74 ? 9.508 -17.297 -3.629 1 53.53 74 CYS A N 1
ATOM 543 C CA . CYS A 1 74 ? 9.711 -16.984 -2.217 1 53.53 74 CYS A CA 1
ATOM 544 C C . CYS A 1 74 ? 10.758 -17.922 -1.602 1 53.53 74 CYS A C 1
ATOM 546 O O . CYS A 1 74 ? 11.32 -17.609 -0.55 1 53.53 74 CYS A O 1
ATOM 548 N N . ASP A 1 75 ? 11.039 -19.016 -2.23 1 53.78 75 ASP A N 1
ATOM 549 C CA . ASP A 1 75 ? 12.031 -19.953 -1.705 1 53.78 75 ASP A CA 1
ATOM 550 C C . ASP A 1 75 ? 13.43 -19.344 -1.711 1 53.78 75 ASP A C 1
ATOM 552 O O . ASP A 1 75 ? 14.227 -19.609 -0.812 1 53.78 75 ASP A O 1
ATOM 556 N N . HIS A 1 76 ? 13.664 -18.578 -2.699 1 53.81 76 HIS A N 1
ATOM 557 C CA . HIS A 1 76 ? 15.023 -18.078 -2.875 1 53.81 76 HIS A CA 1
ATOM 558 C C . HIS A 1 76 ? 15.031 -16.578 -3.049 1 53.81 76 HIS A C 1
ATOM 560 O O . HIS A 1 76 ? 16.094 -15.945 -2.982 1 53.81 76 HIS A O 1
ATOM 566 N N . PHE A 1 77 ? 13.859 -16.078 -3.275 1 56.38 77 PHE A N 1
ATOM 567 C CA . PHE A 1 77 ? 13.703 -14.648 -3.527 1 56.38 77 PHE A CA 1
ATOM 568 C C . PHE A 1 77 ? 14.625 -14.195 -4.648 1 56.38 77 PHE A C 1
ATOM 570 O O . PHE A 1 77 ? 15.289 -13.164 -4.527 1 56.38 77 PHE A O 1
ATOM 577 N N . SER A 1 78 ? 14.812 -15.031 -5.5 1 67.88 78 SER A N 1
ATOM 578 C CA . SER A 1 78 ? 15.664 -14.766 -6.652 1 67.88 78 SER A CA 1
ATOM 579 C C . SER A 1 78 ? 14.938 -15.039 -7.961 1 67.88 78 SER A C 1
ATOM 581 O O . SER A 1 78 ? 14.57 -16.188 -8.25 1 67.88 78 SER A O 1
ATOM 583 N N . LYS A 1 79 ? 14.758 -13.969 -8.648 1 80 79 LYS A N 1
ATOM 584 C CA . LYS A 1 79 ? 14.148 -14.078 -9.969 1 80 79 LYS A CA 1
ATOM 585 C C . LYS A 1 79 ? 14.984 -14.961 -10.891 1 80 79 LYS A C 1
ATOM 587 O O . LYS A 1 79 ? 14.438 -15.805 -11.609 1 80 79 LYS A O 1
ATOM 592 N N . GLU A 1 80 ? 16.234 -14.82 -10.867 1 82.81 80 GLU A N 1
ATOM 593 C CA . GLU A 1 80 ? 17.156 -15.562 -11.734 1 82.81 80 GLU A CA 1
ATOM 594 C C . GLU A 1 80 ? 17.062 -17.062 -11.461 1 82.81 80 GLU A C 1
ATOM 596 O O . GLU A 1 80 ? 17.047 -17.859 -12.398 1 82.81 80 GLU A O 1
ATOM 601 N N . LYS A 1 81 ? 17.078 -17.406 -10.227 1 80.5 81 LYS A N 1
ATOM 602 C CA . LYS A 1 81 ? 16.969 -18.828 -9.875 1 80.5 81 LYS A CA 1
ATOM 603 C C . LYS A 1 81 ? 15.641 -19.406 -10.328 1 80.5 81 LYS A C 1
ATOM 605 O O . LYS A 1 81 ? 15.594 -20.547 -10.805 1 80.5 81 LYS A O 1
ATOM 610 N N . GLU A 1 82 ? 14.648 -18.641 -10.117 1 85.62 82 GLU A N 1
ATOM 611 C CA . GLU A 1 82 ? 13.328 -19.078 -10.547 1 85.62 82 GLU A CA 1
ATOM 612 C C . GLU A 1 82 ? 13.289 -19.297 -12.055 1 85.62 82 GLU A C 1
ATOM 614 O O . GLU A 1 82 ? 12.719 -20.297 -12.523 1 85.62 82 GLU A O 1
ATOM 619 N N . VAL A 1 83 ? 13.875 -18.406 -12.781 1 91 83 VAL A N 1
ATOM 620 C CA . VAL A 1 83 ? 13.914 -18.516 -14.234 1 91 83 VAL A CA 1
ATOM 621 C C . VAL A 1 83 ? 14.711 -19.75 -14.633 1 91 83 VAL A C 1
ATOM 623 O O . VAL A 1 83 ? 14.289 -20.516 -15.508 1 91 83 VAL A O 1
ATOM 626 N N . CYS A 1 84 ? 15.797 -19.953 -14 1 89.56 84 CYS A N 1
ATOM 627 C CA . CYS A 1 84 ? 16.625 -21.109 -14.289 1 89.56 84 CYS A CA 1
ATOM 628 C C . CYS A 1 84 ? 15.867 -22.406 -14.039 1 89.56 84 CYS A C 1
ATOM 630 O O . CYS A 1 84 ? 15.898 -23.328 -14.867 1 89.56 84 CYS A O 1
ATOM 632 N N . GLN A 1 85 ? 15.211 -22.516 -12.945 1 86.44 85 GLN A N 1
ATOM 633 C CA . GLN A 1 85 ? 14.414 -23.688 -12.617 1 86.44 85 GLN A CA 1
ATOM 634 C C . GLN A 1 85 ? 13.352 -23.953 -13.68 1 86.44 85 GLN A C 1
ATOM 636 O O . GLN A 1 85 ? 13.188 -25.094 -14.133 1 86.44 85 GLN A O 1
ATOM 641 N N . GLY A 1 86 ? 12.641 -22.875 -14.047 1 91.81 86 GLY A N 1
ATOM 642 C CA . GLY A 1 86 ? 11.617 -23.016 -15.062 1 91.81 86 GLY A CA 1
ATOM 643 C C . GLY A 1 86 ? 12.156 -23.469 -16.406 1 91.81 86 GLY A C 1
ATOM 644 O O . GLY A 1 86 ? 11.555 -24.297 -17.078 1 91.81 86 GLY A O 1
ATOM 645 N N . GLU A 1 87 ? 13.266 -22.922 -16.766 1 93.94 87 GLU A N 1
ATOM 646 C CA . GLU A 1 87 ? 13.875 -23.281 -18.047 1 93.94 87 GLU A CA 1
ATOM 647 C C . GLU A 1 87 ? 14.328 -24.734 -18.047 1 93.94 87 GLU A C 1
ATOM 649 O O . GLU A 1 87 ? 14.188 -25.422 -19.062 1 93.94 87 GLU A O 1
ATOM 654 N N . VAL A 1 88 ? 14.914 -25.172 -16.984 1 91.06 88 VAL A N 1
ATOM 655 C CA . VAL A 1 88 ? 15.359 -26.562 -16.891 1 91.06 88 VAL A CA 1
ATOM 656 C C . VAL A 1 88 ? 14.164 -27.5 -17.062 1 91.06 88 VAL A C 1
ATOM 658 O O . VAL A 1 88 ? 14.25 -28.484 -17.812 1 91.06 88 VAL A O 1
ATOM 661 N N . VAL A 1 89 ? 13.094 -27.219 -16.375 1 90.81 89 VAL A N 1
ATOM 662 C CA . VAL A 1 89 ? 11.906 -28.047 -16.484 1 90.81 89 VAL A CA 1
ATOM 663 C C . VAL A 1 89 ? 11.383 -28.016 -17.922 1 90.81 89 VAL A C 1
ATOM 665 O O . VAL A 1 89 ? 10.992 -29.062 -18.469 1 90.81 89 VAL A O 1
ATOM 668 N N . ALA A 1 90 ? 11.391 -26.859 -18.5 1 94 90 ALA A N 1
ATOM 669 C CA . ALA A 1 90 ? 10.93 -26.719 -19.875 1 94 90 ALA A CA 1
ATOM 670 C C . ALA A 1 90 ? 11.781 -27.547 -20.828 1 94 90 ALA A C 1
ATOM 672 O O . ALA A 1 90 ? 11.25 -28.25 -21.688 1 94 90 ALA A O 1
ATOM 673 N N . ASP A 1 91 ? 13.039 -27.484 -20.703 1 95.25 91 ASP A N 1
ATOM 674 C CA . ASP A 1 91 ? 13.961 -28.219 -21.547 1 95.25 91 ASP A CA 1
ATOM 675 C C . ASP A 1 91 ? 13.766 -29.719 -21.391 1 95.25 91 ASP A C 1
ATOM 677 O O . ASP A 1 91 ? 13.734 -30.453 -22.391 1 95.25 91 ASP A O 1
ATOM 681 N N . VAL A 1 92 ? 13.695 -30.141 -20.156 1 93.12 92 VAL A N 1
ATOM 682 C CA . VAL A 1 92 ? 13.531 -31.578 -19.891 1 93.12 92 VAL A CA 1
ATOM 683 C C . VAL A 1 92 ? 12.188 -32.031 -20.438 1 93.12 92 VAL A C 1
ATOM 685 O O . VAL A 1 92 ? 12.094 -33.125 -21.031 1 93.12 92 VAL A O 1
ATOM 688 N N . ALA A 1 93 ? 11.148 -31.297 -20.203 1 93.12 93 ALA A N 1
ATOM 689 C CA . ALA A 1 93 ? 9.828 -31.625 -20.734 1 93.12 93 ALA A CA 1
ATOM 690 C C . ALA A 1 93 ? 9.875 -31.766 -22.266 1 93.12 93 ALA A C 1
ATOM 692 O O . ALA A 1 93 ? 9.242 -32.656 -22.828 1 93.12 93 ALA A O 1
ATOM 693 N N . THR A 1 94 ? 10.594 -30.891 -22.938 1 94.19 94 THR A N 1
ATOM 694 C CA . THR A 1 94 ? 10.75 -30.938 -24.375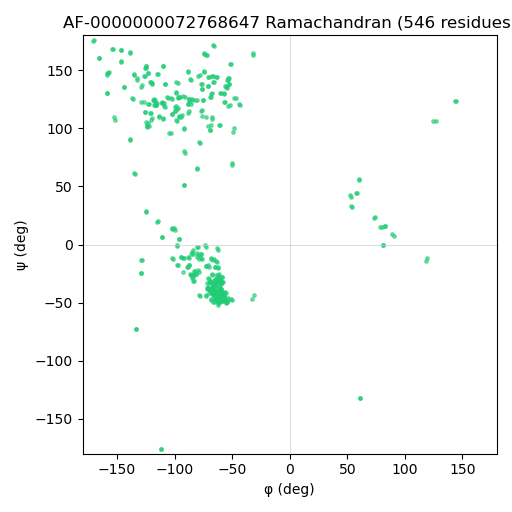 1 94.19 94 THR A CA 1
ATOM 695 C C . THR A 1 94 ? 11.523 -32.188 -24.812 1 94.19 94 THR A C 1
ATOM 697 O O . THR A 1 94 ? 11.109 -32.906 -25.719 1 94.19 94 THR A O 1
ATOM 700 N N . SER A 1 95 ? 12.625 -32.406 -24.188 1 95.25 95 SER A N 1
ATOM 701 C CA . SER A 1 95 ? 13.484 -33.531 -24.531 1 95.25 95 SER A CA 1
ATOM 702 C C . SER A 1 95 ? 12.758 -34.875 -24.359 1 95.25 95 SER A C 1
ATOM 704 O O . SER A 1 95 ? 13.008 -35.812 -25.109 1 95.25 95 SER A O 1
ATOM 706 N N . GLN A 1 96 ? 11.867 -34.906 -23.406 1 93.94 96 GLN A N 1
ATOM 707 C CA . GLN A 1 96 ? 11.148 -36.125 -23.109 1 93.94 96 GLN A CA 1
ATOM 708 C C . GLN A 1 96 ? 9.789 -36.156 -23.812 1 93.94 96 GLN A C 1
ATOM 710 O O . GLN A 1 96 ? 8.984 -37.062 -23.594 1 93.94 96 GLN A O 1
ATOM 715 N N . SER A 1 97 ? 9.516 -35.156 -24.625 1 93.5 97 SER A N 1
ATOM 716 C CA . SER A 1 97 ? 8.328 -35.062 -25.469 1 93.5 97 SER A CA 1
ATOM 717 C C . SER A 1 97 ? 7.055 -35.125 -24.625 1 93.5 97 SER A C 1
ATOM 719 O O . SER A 1 97 ? 6.145 -35.906 -24.938 1 93.5 97 SER A O 1
ATOM 721 N N . LEU A 1 98 ? 7.02 -34.406 -23.531 1 91.88 98 LEU A N 1
ATOM 722 C CA . LEU A 1 98 ? 5.793 -34.25 -22.75 1 91.88 98 LEU A CA 1
ATOM 723 C C . LEU A 1 98 ? 4.641 -33.781 -23.625 1 91.88 98 LEU A C 1
ATOM 725 O O . LEU A 1 98 ? 4.82 -32.938 -24.484 1 91.88 98 LEU A O 1
ATOM 729 N N . LYS A 1 99 ? 3.467 -34.344 -23.422 1 93.19 99 LYS A N 1
ATOM 730 C CA . LYS A 1 99 ? 2.338 -34.062 -24.312 1 93.19 99 LYS A CA 1
ATOM 731 C C . LYS A 1 99 ? 1.613 -32.781 -23.859 1 93.19 99 LYS A C 1
ATOM 733 O O . LYS A 1 99 ? 0.955 -32.125 -24.672 1 93.19 99 LYS A O 1
ATOM 738 N N . HIS A 1 100 ? 1.665 -32.5 -22.609 1 94.12 100 HIS A N 1
ATOM 739 C CA . HIS A 1 100 ? 0.973 -31.328 -22.109 1 94.12 100 HIS A CA 1
ATOM 740 C C . HIS A 1 100 ? 1.65 -30.766 -20.859 1 94.12 100 HIS A C 1
ATOM 742 O O . HIS A 1 100 ? 1.542 -31.359 -19.781 1 94.12 100 HIS A O 1
ATOM 748 N N . ALA A 1 101 ? 2.312 -29.641 -21 1 93.75 101 ALA A N 1
ATOM 749 C CA . ALA A 1 101 ? 2.852 -28.906 -19.844 1 93.75 101 ALA A CA 1
ATOM 750 C C . ALA A 1 101 ? 1.892 -27.812 -19.391 1 93.75 101 ALA A C 1
ATOM 752 O O . ALA A 1 101 ? 1.369 -27.062 -20.219 1 93.75 101 ALA A O 1
ATOM 753 N N . VAL A 1 102 ? 1.545 -27.812 -18.141 1 92.88 102 VAL A N 1
ATOM 754 C CA . VAL A 1 102 ? 0.773 -26.719 -17.547 1 92.88 102 VAL A CA 1
ATOM 755 C C . VAL A 1 102 ? 1.646 -25.938 -16.562 1 92.88 102 VAL A C 1
ATOM 757 O O . VAL A 1 102 ? 2.205 -26.516 -15.633 1 92.88 102 VAL A O 1
ATOM 760 N N . TYR A 1 103 ? 1.809 -24.641 -16.797 1 94.19 103 TYR A N 1
ATOM 761 C CA . TYR A 1 103 ? 2.693 -23.812 -15.984 1 94.19 103 TYR A CA 1
ATOM 762 C C . TYR A 1 103 ? 1.902 -22.75 -15.234 1 94.19 103 TYR A C 1
ATOM 764 O O . TYR A 1 103 ? 1.129 -22 -15.836 1 94.19 103 TYR A O 1
ATOM 772 N N . SER A 1 104 ? 2.035 -22.797 -13.898 1 92.25 104 SER A N 1
ATOM 773 C CA . SER A 1 104 ? 1.513 -21.688 -13.102 1 92.25 104 SER A CA 1
ATOM 774 C C . SER A 1 104 ? 2.332 -20.422 -13.312 1 92.25 104 SER A C 1
ATOM 776 O O . SER A 1 104 ? 3.338 -20.203 -12.633 1 92.25 104 SER A O 1
ATOM 778 N N . SER A 1 105 ? 1.868 -19.594 -14.125 1 93.62 105 SER A N 1
ATOM 779 C CA . SER A 1 105 ? 2.646 -18.453 -14.602 1 93.62 105 SER A CA 1
ATOM 780 C C . SER A 1 105 ? 2.08 -17.141 -14.078 1 93.62 105 SER A C 1
ATOM 782 O O . SER A 1 105 ? 1.242 -17.141 -13.172 1 93.62 105 SER A O 1
ATOM 784 N N . LEU A 1 106 ? 2.604 -16.031 -14.461 1 93.56 106 LEU A N 1
ATOM 785 C CA . LEU A 1 106 ? 2.18 -14.648 -14.312 1 93.56 106 LEU A CA 1
ATOM 786 C C . LEU A 1 106 ? 2.756 -13.781 -15.43 1 93.56 106 LEU A C 1
ATOM 788 O O . LEU A 1 106 ? 3.533 -14.266 -16.25 1 93.56 106 LEU A O 1
ATOM 792 N N . GLU A 1 107 ? 2.238 -12.641 -15.484 1 94.94 107 GLU A N 1
ATOM 793 C CA . GLU A 1 107 ? 2.68 -11.734 -16.547 1 94.94 107 GLU A CA 1
ATOM 794 C C . GLU A 1 107 ? 4.066 -11.172 -16.25 1 94.94 107 GLU A C 1
ATOM 796 O O . GLU A 1 107 ? 4.473 -11.086 -15.086 1 94.94 107 GLU A O 1
ATOM 801 N N . ASN A 1 108 ? 4.762 -10.922 -17.297 1 94.44 108 ASN A N 1
ATOM 802 C CA . ASN A 1 108 ? 5.973 -10.109 -17.203 1 94.44 108 ASN A CA 1
ATOM 803 C C . ASN A 1 108 ? 5.641 -8.617 -17.125 1 94.44 108 ASN A C 1
ATOM 805 O O . ASN A 1 108 ? 5.641 -7.922 -18.141 1 94.44 108 ASN A O 1
ATOM 809 N N . ALA A 1 109 ? 5.43 -8.133 -15.906 1 90.69 109 ALA A N 1
ATOM 810 C CA . ALA A 1 109 ? 4.961 -6.766 -15.672 1 90.69 109 ALA A CA 1
ATOM 811 C C . ALA A 1 109 ? 5.93 -5.746 -16.266 1 90.69 109 ALA A C 1
ATOM 813 O O . ALA A 1 109 ? 5.504 -4.746 -16.859 1 90.69 109 ALA A O 1
ATOM 814 N N . LYS A 1 110 ? 7.203 -5.992 -16.109 1 88.44 110 LYS A N 1
ATOM 815 C CA . LYS A 1 110 ? 8.227 -5.078 -16.609 1 88.44 110 LYS A CA 1
ATOM 816 C C . LYS A 1 110 ? 8.141 -4.922 -18.125 1 88.44 110 LYS A C 1
ATOM 818 O O . LYS A 1 110 ? 8.156 -3.801 -18.641 1 88.44 110 LYS A O 1
ATOM 823 N N . ARG A 1 111 ? 8.078 -6.008 -18.766 1 91.19 111 ARG A N 1
ATOM 824 C CA . ARG A 1 111 ? 7.988 -5.969 -20.219 1 91.19 111 ARG A CA 1
ATOM 825 C C . ARG A 1 111 ? 6.68 -5.332 -20.672 1 91.19 111 ARG A C 1
ATOM 827 O O . ARG A 1 111 ? 6.672 -4.477 -21.562 1 91.19 111 ARG A O 1
ATOM 834 N N . LEU A 1 112 ? 5.582 -5.719 -20.109 1 91.31 112 LEU A N 1
ATOM 835 C CA . LEU A 1 112 ? 4.25 -5.258 -20.5 1 91.31 112 LEU A CA 1
ATOM 836 C C . LEU A 1 112 ? 4.129 -3.748 -20.312 1 91.31 112 LEU A C 1
ATOM 838 O O . LEU A 1 112 ? 3.363 -3.094 -21.031 1 91.31 112 LEU A O 1
ATOM 842 N N . THR A 1 113 ? 4.824 -3.203 -19.328 1 87.62 113 THR A N 1
ATOM 843 C CA . THR A 1 113 ? 4.691 -1.786 -19.016 1 87.62 113 THR A CA 1
ATOM 844 C C . THR A 1 113 ? 5.875 -0.995 -19.562 1 87.62 113 THR A C 1
ATOM 846 O O . THR A 1 113 ? 6.129 0.133 -19.141 1 87.62 113 THR A O 1
ATOM 849 N N . ASN A 1 114 ? 6.664 -1.581 -20.453 1 88.69 114 ASN A N 1
ATOM 850 C CA . ASN A 1 114 ? 7.855 -0.939 -21 1 88.69 114 ASN A CA 1
ATOM 851 C C . ASN A 1 114 ? 8.773 -0.431 -19.906 1 88.69 114 ASN A C 1
ATOM 853 O O . ASN A 1 114 ? 9.156 0.74 -19.891 1 88.69 114 ASN A O 1
ATOM 857 N N . ARG A 1 115 ? 8.961 -1.225 -18.859 1 79.69 115 ARG A N 1
ATOM 858 C CA . ARG A 1 115 ? 9.938 -1.068 -17.781 1 79.69 115 ARG A CA 1
ATOM 859 C C . ARG A 1 115 ? 9.469 -0.031 -16.766 1 79.69 115 ARG A C 1
ATOM 861 O O . ARG A 1 115 ? 10.242 0.383 -15.898 1 79.69 115 ARG A O 1
ATOM 868 N N . GLN A 1 116 ? 8.211 0.337 -16.797 1 74.12 116 GLN A N 1
ATOM 869 C CA . GLN A 1 116 ? 7.711 1.336 -15.859 1 74.12 116 GLN A CA 1
ATOM 870 C C . GLN A 1 116 ? 7.363 0.702 -14.516 1 74.12 116 GLN A C 1
ATOM 872 O O . GLN A 1 116 ? 7.27 1.396 -13.5 1 74.12 116 GLN A O 1
ATOM 877 N N . LEU A 1 117 ? 7.121 -0.564 -14.57 1 77.56 117 LEU A N 1
ATOM 878 C CA . LEU A 1 117 ? 6.746 -1.295 -13.367 1 77.56 117 LEU A CA 1
ATOM 879 C C . LEU A 1 117 ? 7.484 -2.627 -13.289 1 77.56 117 LEU A C 1
ATOM 881 O O . LEU A 1 117 ? 7.469 -3.408 -14.242 1 77.56 117 LEU A O 1
ATOM 885 N N . GLU A 1 118 ? 8.18 -2.811 -12.133 1 79.88 118 GLU A N 1
ATOM 886 C CA . GLU A 1 118 ? 8.875 -4.07 -11.898 1 79.88 118 GLU A CA 1
ATOM 887 C C . GLU A 1 118 ? 8.305 -4.809 -10.695 1 79.88 118 GLU A C 1
ATOM 889 O O . GLU A 1 118 ? 8.195 -4.234 -9.609 1 79.88 118 GLU A O 1
ATOM 894 N N . VAL A 1 119 ? 7.84 -5.941 -10.883 1 81.25 119 VAL A N 1
ATOM 895 C CA . VAL A 1 119 ? 7.398 -6.859 -9.836 1 81.25 119 VAL A CA 1
ATOM 896 C C . VAL A 1 119 ? 8.148 -8.18 -9.961 1 81.25 119 VAL A C 1
ATOM 898 O O . VAL A 1 119 ? 7.762 -9.055 -10.742 1 81.25 119 VAL A O 1
ATOM 901 N N . LEU A 1 120 ? 9.109 -8.398 -9.172 1 75.62 120 LEU A N 1
ATOM 902 C CA . LEU A 1 120 ? 10.055 -9.492 -9.352 1 75.62 120 LEU A CA 1
ATOM 903 C C . LEU A 1 120 ? 9.344 -10.836 -9.367 1 75.62 120 LEU A C 1
ATOM 905 O O . LEU A 1 120 ? 9.633 -11.695 -10.203 1 75.62 120 LEU A O 1
ATOM 909 N N . HIS A 1 121 ? 8.391 -10.992 -8.461 1 79.75 121 HIS A N 1
ATOM 910 C CA . HIS A 1 121 ? 7.629 -12.234 -8.391 1 79.75 121 HIS A CA 1
ATOM 911 C C . HIS A 1 121 ? 6.891 -12.5 -9.703 1 79.75 121 HIS A C 1
ATOM 913 O O . HIS A 1 121 ? 6.773 -13.648 -10.133 1 79.75 121 HIS A O 1
ATOM 919 N N . LEU A 1 122 ? 6.355 -11.5 -10.344 1 89.12 122 LEU A N 1
ATOM 920 C CA . LEU A 1 122 ? 5.633 -11.625 -11.609 1 89.12 122 LEU A CA 1
ATOM 921 C C . LEU A 1 122 ? 6.605 -11.781 -12.773 1 89.12 122 LEU A C 1
ATOM 923 O O . LEU A 1 122 ? 6.422 -12.648 -13.633 1 89.12 122 LEU A O 1
ATOM 927 N N . ASP A 1 123 ? 7.609 -11.016 -12.773 1 90.5 123 ASP A N 1
ATOM 928 C CA . ASP A 1 123 ? 8.531 -10.945 -13.906 1 90.5 123 ASP A CA 1
ATOM 929 C C . ASP A 1 123 ? 9.266 -12.266 -14.102 1 90.5 123 ASP A C 1
ATOM 931 O O . ASP A 1 123 ? 9.508 -12.688 -15.234 1 90.5 123 ASP A O 1
ATOM 935 N N . GLY A 1 124 ? 9.68 -12.875 -12.984 1 89.44 124 GLY A N 1
ATOM 936 C CA . GLY A 1 124 ? 10.312 -14.18 -13.094 1 89.44 124 GLY A CA 1
ATOM 937 C C . GLY A 1 124 ? 9.43 -15.227 -13.742 1 89.44 124 GLY A C 1
ATOM 938 O O . GLY A 1 124 ? 9.852 -15.914 -14.68 1 89.44 124 GLY A O 1
ATOM 939 N N . LYS A 1 125 ? 8.219 -15.297 -13.266 1 92.94 125 LYS A N 1
ATOM 940 C CA . LYS A 1 125 ? 7.262 -16.234 -13.852 1 92.94 125 LYS A CA 1
ATOM 941 C C . LYS A 1 125 ? 6.973 -15.883 -15.305 1 92.94 125 LYS A C 1
ATOM 943 O O . LYS A 1 125 ? 6.789 -16.781 -16.141 1 92.94 125 LYS A O 1
ATOM 948 N N . GLY A 1 126 ? 6.848 -14.625 -15.555 1 95.81 126 GLY A N 1
ATOM 949 C CA . GLY A 1 126 ? 6.621 -14.172 -16.922 1 95.81 126 GLY A CA 1
ATOM 950 C C . GLY A 1 126 ? 7.734 -14.578 -17.875 1 95.81 126 GLY A C 1
ATOM 951 O O . GLY A 1 126 ? 7.469 -14.984 -19 1 95.81 126 GLY A O 1
ATOM 952 N N . LYS A 1 127 ? 8.914 -14.461 -17.453 1 94.69 127 LYS A N 1
ATOM 953 C CA . LYS A 1 127 ? 10.055 -14.852 -18.281 1 94.69 127 LYS A CA 1
ATOM 954 C C . LYS A 1 127 ? 10.047 -16.344 -18.562 1 94.69 127 LYS A C 1
ATOM 956 O O . LYS A 1 127 ? 10.359 -16.781 -19.688 1 94.69 127 LYS A O 1
ATOM 961 N N . VAL A 1 128 ? 9.789 -17.141 -17.547 1 95 128 VAL A N 1
ATOM 962 C CA . VAL A 1 128 ? 9.688 -18.578 -17.734 1 95 128 VAL A CA 1
ATOM 963 C C . VAL A 1 128 ? 8.594 -18.891 -18.75 1 95 128 VAL A C 1
ATOM 965 O O . VAL A 1 128 ? 8.781 -19.734 -19.625 1 95 128 VAL A O 1
ATOM 968 N N . GLU A 1 129 ? 7.457 -18.234 -18.578 1 96.75 129 GLU A N 1
ATOM 969 C CA . GLU A 1 129 ? 6.355 -18.406 -19.516 1 96.75 129 GLU A CA 1
ATOM 970 C C . GLU A 1 129 ? 6.809 -18.109 -20.953 1 96.75 129 GLU A C 1
ATOM 972 O O . GLU A 1 129 ? 6.516 -18.875 -21.875 1 96.75 129 GLU A O 1
ATOM 977 N N . GLU A 1 130 ? 7.469 -17.016 -21.156 1 96.56 130 GLU A N 1
ATOM 978 C CA . GLU A 1 130 ? 7.977 -16.641 -22.469 1 96.56 130 GLU A CA 1
ATOM 979 C C . GLU A 1 130 ? 8.906 -17.703 -23.031 1 96.56 130 GLU A C 1
ATOM 981 O O . GLU A 1 130 ? 8.891 -17.969 -24.234 1 96.56 130 GLU A O 1
ATOM 986 N N . TYR A 1 131 ? 9.719 -18.234 -22.203 1 96.25 131 TYR A N 1
ATOM 987 C CA . TYR A 1 131 ? 10.641 -19.281 -22.641 1 96.25 131 TYR A CA 1
ATOM 988 C C . TYR A 1 131 ? 9.875 -20.5 -23.109 1 96.25 131 TYR A C 1
ATOM 990 O O . TYR A 1 131 ? 10.172 -21.062 -24.172 1 96.25 131 TYR A O 1
ATOM 998 N N . PHE A 1 132 ? 8.914 -20.969 -22.328 1 96.06 132 PHE A N 1
ATOM 999 C CA . PHE A 1 132 ? 8.07 -22.094 -22.734 1 96.06 132 PHE A CA 1
ATOM 1000 C C . PHE A 1 132 ? 7.492 -21.859 -24.125 1 96.06 132 PHE A C 1
ATOM 1002 O O . PHE A 1 132 ? 7.52 -22.75 -24.969 1 96.06 132 PHE A O 1
ATOM 1009 N N . TRP A 1 133 ? 6.957 -20.656 -24.359 1 96.25 133 TRP A N 1
ATOM 1010 C CA . TRP A 1 133 ? 6.379 -20.312 -25.656 1 96.25 133 TRP A CA 1
ATOM 1011 C C . TRP A 1 133 ? 7.434 -20.391 -26.75 1 96.25 133 TRP A C 1
ATOM 1013 O O . TRP A 1 133 ? 7.152 -20.859 -27.859 1 96.25 133 TRP A O 1
ATOM 1023 N N . SER A 1 134 ? 8.602 -19.953 -26.5 1 96.31 134 SER A N 1
ATOM 1024 C CA . SER A 1 134 ? 9.641 -19.812 -27.5 1 96.31 134 SER A CA 1
ATOM 1025 C C . SER A 1 134 ? 10.109 -21.172 -28 1 96.31 134 SER A C 1
ATOM 1027 O O . SER A 1 134 ? 10.508 -21.312 -29.156 1 96.31 134 SER A O 1
ATOM 1029 N N . ILE A 1 135 ? 10.102 -22.188 -27.203 1 95.12 135 ILE A N 1
ATOM 1030 C CA . ILE A 1 135 ? 10.648 -23.484 -27.594 1 95.12 135 ILE A CA 1
ATOM 1031 C C . ILE A 1 135 ? 9.531 -24.359 -28.188 1 95.12 135 ILE A C 1
ATOM 1033 O O . ILE A 1 135 ? 9.789 -25.453 -28.672 1 95.12 135 ILE A O 1
ATOM 1037 N N . GLY A 1 136 ? 8.312 -23.922 -28.031 1 92.44 136 GLY A N 1
ATOM 1038 C CA . GLY A 1 136 ? 7.211 -24.469 -28.797 1 92.44 136 GLY A CA 1
ATOM 1039 C C . GLY A 1 136 ? 6.656 -25.75 -28.203 1 92.44 136 GLY A C 1
ATOM 1040 O O . GLY A 1 136 ? 6.016 -26.547 -28.906 1 92.44 136 GLY A O 1
ATOM 1041 N N . ILE A 1 137 ? 6.914 -26.109 -27.016 1 93 137 ILE A N 1
ATOM 1042 C CA . ILE A 1 137 ? 6.34 -27.281 -26.359 1 93 137 ILE A CA 1
ATOM 1043 C C . ILE A 1 137 ? 4.844 -27.062 -26.141 1 93 137 ILE A C 1
ATOM 1045 O O . ILE A 1 137 ? 4.383 -25.922 -26 1 93 137 ILE A O 1
ATOM 1049 N N . PRO A 1 138 ? 3.996 -28.156 -26.25 1 96.44 138 PRO A N 1
ATOM 1050 C CA . PRO A 1 138 ? 2.574 -28.016 -25.922 1 96.44 138 PRO A CA 1
ATOM 1051 C C . PRO A 1 138 ? 2.338 -27.594 -24.484 1 96.44 138 PRO A C 1
ATOM 1053 O O . PRO A 1 138 ? 2.389 -28.422 -23.562 1 96.44 138 PRO A O 1
ATOM 1056 N N . MET A 1 139 ? 2.039 -26.359 -24.344 1 96.69 139 MET A N 1
ATOM 1057 C CA . MET A 1 139 ? 1.931 -25.812 -23 1 96.69 139 MET A CA 1
ATOM 1058 C C . MET A 1 139 ? 0.662 -24.984 -22.844 1 96.69 139 MET A C 1
ATOM 1060 O O . MET A 1 139 ? 0.191 -24.391 -23.812 1 96.69 139 MET A O 1
ATOM 1064 N N . THR A 1 140 ? 0.062 -25.109 -21.672 1 97.19 140 THR A N 1
ATOM 1065 C CA . THR A 1 140 ? -0.947 -24.172 -21.203 1 97.19 140 THR A CA 1
ATOM 1066 C C . THR A 1 140 ? -0.407 -23.312 -20.062 1 97.19 140 THR A C 1
ATOM 1068 O O . THR A 1 140 ? 0.122 -23.844 -19.094 1 97.19 140 THR A O 1
ATOM 1071 N N . SER A 1 141 ? -0.427 -21.984 -20.281 1 97.19 141 SER A N 1
ATOM 1072 C CA . SER A 1 141 ? -0.063 -21.062 -19.203 1 97.19 141 SER A CA 1
ATOM 1073 C C . SER A 1 141 ? -1.272 -20.719 -18.344 1 97.19 141 SER A C 1
ATOM 1075 O O . SER A 1 141 ? -2.316 -20.312 -18.875 1 97.19 141 SER A O 1
ATOM 1077 N N . VAL A 1 142 ? -1.154 -20.938 -17.047 1 96 142 VAL A N 1
ATOM 1078 C CA . VAL A 1 142 ? -2.225 -20.594 -16.125 1 96 142 VAL A CA 1
ATOM 1079 C C . VAL A 1 142 ? -1.804 -19.406 -15.25 1 96 142 VAL A C 1
ATOM 1081 O O . VAL A 1 142 ? -0.948 -19.547 -14.375 1 96 142 VAL A O 1
ATOM 1084 N N . ARG A 1 143 ? -2.389 -18.297 -15.492 1 96.75 143 ARG A N 1
ATOM 1085 C CA . ARG A 1 143 ? -2.127 -17.078 -14.727 1 96.75 143 ARG A CA 1
ATOM 1086 C C . ARG A 1 143 ? -3.16 -16.891 -13.625 1 96.75 143 ARG A C 1
ATOM 1088 O O . ARG A 1 143 ? -4.305 -16.531 -13.891 1 96.75 143 ARG A O 1
ATOM 1095 N N . VAL A 1 144 ? -2.693 -17.047 -12.422 1 94 144 VAL A N 1
ATOM 1096 C CA . VAL A 1 144 ? -3.602 -17.156 -11.289 1 94 144 VAL A CA 1
ATOM 1097 C C . VAL A 1 144 ? -3.725 -15.812 -10.586 1 94 144 VAL A C 1
ATOM 1099 O O . VAL A 1 144 ? -2.738 -15.078 -10.461 1 94 144 VAL A O 1
ATOM 1102 N N . ALA A 1 145 ? -4.965 -15.492 -10.18 1 94.75 145 ALA A N 1
ATOM 1103 C CA . ALA A 1 145 ? -5.207 -14.297 -9.383 1 94.75 145 ALA A CA 1
ATOM 1104 C C . ALA A 1 145 ? -4.566 -14.422 -8 1 94.75 145 ALA A C 1
ATOM 1106 O O . ALA A 1 145 ? -4.004 -15.469 -7.664 1 94.75 145 ALA A O 1
ATOM 1107 N N . ALA A 1 146 ? -4.602 -13.266 -7.293 1 91 146 ALA A N 1
ATOM 1108 C CA . ALA A 1 146 ? -4.074 -13.289 -5.934 1 91 146 ALA A CA 1
ATOM 1109 C C . ALA A 1 146 ? -4.758 -14.367 -5.102 1 91 146 ALA A C 1
ATOM 1111 O O . ALA A 1 146 ? -5.977 -14.547 -5.188 1 91 146 ALA A O 1
ATOM 1112 N N . TYR A 1 147 ? -3.918 -15.125 -4.34 1 87.88 147 TYR A N 1
ATOM 1113 C CA . TYR A 1 147 ? -4.488 -16.156 -3.48 1 87.88 147 TYR A CA 1
ATOM 1114 C C . TYR A 1 147 ? -5.227 -15.539 -2.299 1 87.88 147 TYR A C 1
ATOM 1116 O O . TYR A 1 147 ? -4.707 -14.633 -1.641 1 87.88 147 TYR A O 1
ATOM 1124 N N . PHE A 1 148 ? -6.434 -16.094 -1.992 1 91.31 148 PHE A N 1
ATOM 1125 C CA . PHE A 1 148 ? -7.156 -15.664 -0.799 1 91.31 148 PHE A CA 1
ATOM 1126 C C . PHE A 1 148 ? -6.312 -15.891 0.452 1 91.31 148 PHE A C 1
ATOM 1128 O O . PHE A 1 148 ? -6.418 -15.133 1.422 1 91.31 148 PHE A O 1
ATOM 1135 N N . GLU A 1 149 ? -5.434 -16.859 0.402 1 84.5 149 GLU A N 1
ATOM 1136 C CA . GLU A 1 149 ? -4.598 -17.25 1.538 1 84.5 149 GLU A CA 1
ATOM 1137 C C . GLU A 1 149 ? -3.684 -16.094 1.961 1 84.5 149 GLU A C 1
ATOM 1139 O O . GLU A 1 149 ? -3.17 -16.094 3.082 1 84.5 149 GLU A O 1
ATOM 1144 N N . LYS A 1 150 ? -3.451 -15.148 1.084 1 81.06 150 LYS A N 1
ATOM 1145 C CA . LYS A 1 150 ? -2.633 -13.992 1.432 1 81.06 150 LYS A CA 1
ATOM 1146 C C . LYS A 1 150 ? -3.262 -13.195 2.572 1 81.06 150 LYS A C 1
ATOM 1148 O O . LYS A 1 150 ? -2.562 -12.5 3.314 1 81.06 150 LYS A O 1
ATOM 1153 N N . PHE A 1 151 ? -4.539 -13.258 2.754 1 86.44 151 PHE A N 1
ATOM 1154 C CA . PHE A 1 151 ? -5.242 -12.516 3.791 1 86.44 151 PHE A CA 1
ATOM 1155 C C . PHE A 1 151 ? -5.055 -13.172 5.152 1 86.44 151 PHE A C 1
ATOM 1157 O O . PHE A 1 151 ? -5.449 -12.609 6.18 1 86.44 151 PHE A O 1
ATOM 1164 N N . LEU A 1 152 ? -4.461 -14.352 5.223 1 77.62 152 LEU A N 1
ATOM 1165 C CA . LEU A 1 152 ? -4.207 -15.039 6.48 1 77.62 152 LEU A CA 1
ATOM 1166 C C . LEU A 1 152 ? -2.883 -14.594 7.09 1 77.62 152 LEU A C 1
ATOM 1168 O O . LEU A 1 152 ? -2.674 -14.727 8.297 1 77.62 152 LEU A O 1
ATOM 1172 N N . ASP A 1 153 ? -1.924 -14.125 6.301 1 68.62 153 ASP A N 1
ATOM 1173 C CA . ASP A 1 153 ? -0.645 -13.758 6.898 1 68.62 153 ASP A CA 1
ATOM 1174 C C . ASP A 1 153 ? -0.174 -12.398 6.391 1 68.62 153 ASP A C 1
ATOM 1176 O O . ASP A 1 153 ? -0.423 -11.367 7.027 1 68.62 153 ASP A O 1
ATOM 1180 N N . PRO A 1 154 ? 0.312 -12.336 5.004 1 62.97 154 PRO A N 1
ATOM 1181 C CA . PRO A 1 154 ? 0.927 -11.07 4.602 1 62.97 154 PRO A CA 1
ATOM 1182 C C . PRO A 1 154 ? -0.075 -9.922 4.535 1 62.97 154 PRO A C 1
ATOM 1184 O O . PRO A 1 154 ? 0.3 -8.758 4.711 1 62.97 154 PRO A O 1
ATOM 1187 N N . LEU A 1 155 ? -1.318 -10.219 4.309 1 72.19 155 LEU A N 1
ATOM 1188 C CA . LEU A 1 155 ? -2.322 -9.172 4.164 1 72.19 155 LEU A CA 1
ATOM 1189 C C . LEU A 1 155 ? -3.342 -9.234 5.297 1 72.19 155 LEU A C 1
ATOM 1191 O O . LEU A 1 155 ? -4.469 -8.75 5.152 1 72.19 155 LEU A O 1
ATOM 1195 N N . LYS A 1 156 ? -2.93 -9.852 6.293 1 75.75 156 LYS A N 1
ATOM 1196 C CA . LYS A 1 156 ? -3.812 -9.93 7.457 1 75.75 156 LYS A CA 1
ATOM 1197 C C . LYS A 1 156 ? -4.133 -8.531 7.992 1 75.75 156 LYS A C 1
ATOM 1199 O O . LYS A 1 156 ? -3.246 -7.684 8.094 1 75.75 156 LYS A O 1
ATOM 1204 N N . PRO A 1 157 ? -5.465 -8.312 8.203 1 80 157 PRO A N 1
ATOM 1205 C CA . PRO A 1 157 ? -5.789 -7.023 8.82 1 80 157 PRO A CA 1
ATOM 1206 C C . PRO A 1 157 ? -5.031 -6.781 10.117 1 80 157 PRO A C 1
ATOM 1208 O O . PRO A 1 157 ? -4.812 -7.715 10.898 1 80 157 PRO A O 1
ATOM 1211 N N . VAL A 1 158 ? -4.594 -5.613 10.375 1 72.56 158 VAL A N 1
ATOM 1212 C CA . VAL A 1 158 ? -3.816 -5.238 11.547 1 72.56 158 VAL A CA 1
ATOM 1213 C C . VAL A 1 158 ? -4.617 -4.266 12.414 1 72.56 158 VAL A C 1
ATOM 1215 O O . VAL A 1 158 ? -5.336 -3.408 11.883 1 72.56 158 VAL A O 1
ATOM 1218 N N . LYS A 1 159 ? -4.383 -4.402 13.641 1 74.38 159 LYS A N 1
ATOM 1219 C CA . LYS A 1 159 ? -5.074 -3.506 14.562 1 74.38 159 LYS A CA 1
ATOM 1220 C C . LYS A 1 159 ? -4.586 -2.07 14.398 1 74.38 159 LYS A C 1
ATOM 1222 O O . LYS A 1 159 ? -3.381 -1.824 14.305 1 74.38 159 LYS A O 1
ATOM 1227 N N . ALA A 1 160 ? -5.57 -1.254 14.273 1 66.94 160 ALA A N 1
ATOM 1228 C CA . ALA A 1 160 ? -5.238 0.165 14.164 1 66.94 160 ALA A CA 1
ATOM 1229 C C . ALA A 1 160 ? -4.629 0.691 15.461 1 66.94 160 ALA A C 1
ATOM 1231 O O . ALA A 1 160 ? -5.012 0.263 16.547 1 66.94 160 ALA A O 1
ATOM 1232 N N . SER A 1 161 ? -3.656 1.507 15.32 1 57.16 161 SER A N 1
ATOM 1233 C CA . SER A 1 161 ? -2.994 2.066 16.5 1 57.16 161 SER A CA 1
ATOM 1234 C C . SER A 1 161 ? -3.875 3.105 17.188 1 57.16 161 SER A C 1
ATOM 1236 O O . SER A 1 161 ? -3.697 3.389 18.375 1 57.16 161 SER A O 1
ATOM 1238 N N . ASP A 1 162 ? -4.781 3.566 16.5 1 54.34 162 ASP A N 1
ATOM 1239 C CA . ASP A 1 162 ? -5.539 4.715 17 1 54.34 162 ASP A CA 1
ATOM 1240 C C . ASP A 1 162 ? -6.973 4.32 17.344 1 54.34 162 ASP A C 1
ATOM 1242 O O . ASP A 1 162 ? -7.836 5.184 17.516 1 54.34 162 ASP A O 1
ATOM 1246 N N . GLY A 1 163 ? -7.305 3.082 17.297 1 63.22 163 GLY A N 1
ATOM 1247 C CA . GLY A 1 163 ? -8.672 2.689 17.625 1 63.22 163 GLY A CA 1
ATOM 1248 C C . GLY A 1 163 ? -8.844 1.188 17.75 1 63.22 163 GLY A C 1
ATOM 1249 O O . GLY A 1 163 ? -7.871 0.436 17.672 1 63.22 163 GLY A O 1
ATOM 1250 N N . ASP A 1 164 ? -10.016 0.948 18.109 1 77.5 164 ASP A N 1
ATOM 1251 C CA . ASP A 1 164 ? -10.383 -0.457 18.266 1 77.5 164 ASP A CA 1
ATOM 1252 C C . ASP A 1 164 ? -10.969 -1.016 16.969 1 77.5 164 ASP A C 1
ATOM 1254 O O . ASP A 1 164 ? -12.125 -1.439 16.938 1 77.5 164 ASP A O 1
ATOM 1258 N N . TYR A 1 165 ? -10.297 -0.828 15.984 1 78.56 165 TYR A N 1
ATOM 1259 C CA . TYR A 1 165 ? -10.617 -1.402 14.68 1 78.56 165 TYR A CA 1
ATOM 1260 C C . TYR A 1 165 ? -9.359 -1.898 13.977 1 78.56 165 TYR A C 1
ATOM 1262 O O . TYR A 1 165 ? -8.25 -1.727 14.477 1 78.56 165 TYR A O 1
ATOM 1270 N N . TYR A 1 166 ? -9.625 -2.68 12.961 1 81.25 166 TYR A N 1
ATOM 1271 C CA . TYR A 1 166 ? -8.523 -3.219 12.18 1 81.25 166 TYR A CA 1
ATOM 1272 C C . TYR A 1 166 ? -8.484 -2.594 10.789 1 81.25 166 TYR A C 1
ATOM 1274 O O . TYR A 1 166 ? -9.5 -2.094 10.297 1 81.25 166 TYR A O 1
ATOM 1282 N N . THR A 1 167 ? -7.332 -2.557 10.219 1 79.75 167 THR A N 1
ATOM 1283 C CA . THR A 1 167 ? -7.18 -1.965 8.898 1 79.75 167 THR A CA 1
ATOM 1284 C C . THR A 1 167 ? -6.633 -2.988 7.906 1 79.75 167 THR A C 1
ATOM 1286 O O . THR A 1 167 ? -5.867 -3.879 8.281 1 79.75 167 THR A O 1
ATOM 1289 N N . LEU A 1 168 ? -7.168 -2.924 6.746 1 81.12 168 LEU A N 1
ATOM 1290 C CA . LEU A 1 168 ? -6.664 -3.691 5.613 1 81.12 168 LEU A CA 1
ATOM 1291 C C . LEU A 1 168 ? -5.852 -2.807 4.676 1 81.12 168 LEU A C 1
ATOM 1293 O O . LEU A 1 168 ? -6.395 -1.895 4.051 1 81.12 168 LEU A O 1
ATOM 1297 N N . ALA A 1 169 ? -4.578 -3.092 4.656 1 73.44 169 ALA A N 1
ATOM 1298 C CA . ALA A 1 169 ? -3.66 -2.25 3.893 1 73.44 169 ALA A CA 1
ATOM 1299 C C . ALA A 1 169 ? -3.49 -2.775 2.469 1 73.44 169 ALA A C 1
ATOM 1301 O O . ALA A 1 169 ? -2.52 -3.477 2.172 1 73.44 169 ALA A O 1
ATOM 1302 N N . LEU A 1 170 ? -4.383 -2.549 1.577 1 78.56 170 LEU A N 1
ATOM 1303 C CA . LEU A 1 170 ? -4.348 -2.904 0.162 1 78.56 170 LEU A CA 1
ATOM 1304 C C . LEU A 1 170 ? -4.523 -1.669 -0.713 1 78.56 170 LEU A C 1
ATOM 1306 O O . LEU A 1 170 ? -5.641 -1.162 -0.862 1 78.56 170 LEU A O 1
ATOM 1310 N N . PRO A 1 171 ? -3.436 -1.26 -1.271 1 74.5 171 PRO A N 1
ATOM 1311 C CA . PRO A 1 171 ? -3.52 -0.023 -2.051 1 74.5 171 PRO A CA 1
ATOM 1312 C C . PRO A 1 171 ? -4.094 -0.245 -3.449 1 74.5 171 PRO A C 1
ATOM 1314 O O . PRO A 1 171 ? -3.426 0.039 -4.445 1 74.5 171 PRO A O 1
ATOM 1317 N N . MET A 1 172 ? -5.312 -0.629 -3.549 1 78.31 172 MET A N 1
ATOM 1318 C CA . MET A 1 172 ? -5.973 -0.925 -4.816 1 78.31 172 MET A CA 1
ATOM 1319 C C . MET A 1 172 ? -6.875 0.229 -5.242 1 78.31 172 MET A C 1
ATOM 1321 O O . MET A 1 172 ? -7.34 0.271 -6.383 1 78.31 172 MET A O 1
ATOM 1325 N N . GLY A 1 173 ? -7.102 1.129 -4.344 1 68.69 173 GLY A N 1
ATOM 1326 C CA . GLY A 1 173 ? -8.117 2.131 -4.637 1 68.69 173 GLY A CA 1
ATOM 1327 C C . GLY A 1 173 ? -9.492 1.539 -4.852 1 68.69 173 GLY A C 1
ATOM 1328 O O . GLY A 1 173 ? -9.969 0.742 -4.039 1 68.69 173 GLY A O 1
ATOM 1329 N N . ASP A 1 174 ? -10.148 1.953 -5.922 1 73.56 174 ASP A N 1
ATOM 1330 C CA . ASP A 1 174 ? -11.5 1.474 -6.195 1 73.56 174 ASP A CA 1
ATOM 1331 C C . ASP A 1 174 ? -11.477 0.335 -7.211 1 73.56 174 ASP A C 1
ATOM 1333 O O . ASP A 1 174 ? -12.531 -0.204 -7.566 1 73.56 174 ASP A O 1
ATOM 1337 N N . VAL A 1 175 ? -10.367 0.008 -7.656 1 82.5 175 VAL A N 1
ATOM 1338 C CA . VAL A 1 175 ? -10.258 -1.074 -8.625 1 82.5 175 VAL A CA 1
ATOM 1339 C C . VAL A 1 175 ? -10.422 -2.42 -7.922 1 82.5 175 VAL A C 1
ATOM 1341 O O . VAL A 1 175 ? -9.742 -2.697 -6.93 1 82.5 175 VAL A O 1
ATOM 1344 N N . PRO A 1 176 ? -11.359 -3.223 -8.383 1 92.81 176 PRO A N 1
ATOM 1345 C CA . PRO A 1 176 ? -11.508 -4.543 -7.766 1 92.81 176 PRO A CA 1
ATOM 1346 C C . PRO A 1 176 ? -10.273 -5.426 -7.965 1 92.81 176 PRO A C 1
ATOM 1348 O O . PRO A 1 176 ? -9.633 -5.367 -9.016 1 92.81 176 PRO A O 1
ATOM 1351 N N . MET A 1 177 ? -9.984 -6.152 -7.039 1 93.31 177 MET A N 1
ATOM 1352 C CA . MET A 1 177 ? -8.867 -7.094 -7.086 1 93.31 177 MET A CA 1
ATOM 1353 C C . MET A 1 177 ? -9.375 -8.523 -7.227 1 93.31 177 MET A C 1
ATOM 1355 O O . MET A 1 177 ? -10.219 -8.969 -6.449 1 93.31 177 MET A O 1
ATOM 1359 N N . ASP A 1 178 ? -8.859 -9.227 -8.25 1 96.94 178 ASP A N 1
ATOM 1360 C CA . ASP A 1 178 ? -9.188 -10.633 -8.445 1 96.94 178 ASP A CA 1
ATOM 1361 C C . ASP A 1 178 ? -8.539 -11.5 -7.371 1 96.94 178 ASP A C 1
ATOM 1363 O O . ASP A 1 178 ? -7.438 -11.211 -6.91 1 96.94 178 ASP A O 1
ATOM 1367 N N . GLY A 1 179 ? -9.297 -12.586 -6.961 1 96.06 179 GLY A N 1
ATOM 1368 C CA . GLY A 1 179 ? -8.789 -13.531 -5.973 1 96.06 179 GLY A CA 1
ATOM 1369 C C . GLY A 1 179 ? -9.266 -14.945 -6.207 1 96.06 179 GLY A C 1
ATOM 1370 O O . GLY A 1 179 ? -10.242 -15.172 -6.922 1 96.06 179 GLY A O 1
ATOM 1371 N N . ILE A 1 180 ? -8.539 -15.875 -5.688 1 95.06 180 ILE A N 1
ATOM 1372 C CA . ILE A 1 180 ? -8.898 -17.281 -5.785 1 95.06 180 ILE A CA 1
ATOM 1373 C C . ILE A 1 180 ? -8.203 -18.078 -4.68 1 95.06 180 ILE A C 1
ATOM 1375 O O . ILE A 1 180 ? -7.105 -17.719 -4.25 1 95.06 180 ILE A O 1
ATOM 1379 N N . SER A 1 181 ? -8.875 -19.109 -4.219 1 91.38 181 SER A N 1
ATOM 1380 C CA . SER A 1 181 ? -8.234 -19.984 -3.246 1 91.38 181 SER A CA 1
ATOM 1381 C C . SER A 1 181 ? -7.273 -20.969 -3.924 1 91.38 181 SER A C 1
ATOM 1383 O O . SER A 1 181 ? -7.555 -21.469 -5.012 1 91.38 181 SER A O 1
ATOM 1385 N N . VAL A 1 182 ? -6.152 -21.297 -3.246 1 83.31 182 VAL A N 1
ATOM 1386 C CA . VAL A 1 182 ? -5.141 -22.219 -3.758 1 83.31 182 VAL A CA 1
ATOM 1387 C C . VAL A 1 182 ? -5.777 -23.562 -4.086 1 83.31 182 VAL A C 1
ATOM 1389 O O . VAL A 1 182 ? -5.5 -24.156 -5.133 1 83.31 182 VAL A O 1
ATOM 1392 N N . ALA A 1 183 ? -6.629 -24.062 -3.238 1 80.19 183 ALA A N 1
ATOM 1393 C CA . ALA A 1 183 ? -7.277 -25.359 -3.398 1 80.19 183 ALA A CA 1
ATOM 1394 C C . ALA A 1 183 ? -8.109 -25.406 -4.676 1 80.19 183 ALA A C 1
ATOM 1396 O O . ALA A 1 183 ? -8.211 -26.453 -5.324 1 80.19 183 ALA A O 1
ATOM 1397 N N . ASP A 1 184 ? -8.625 -24.344 -5.059 1 89.25 184 ASP A N 1
ATOM 1398 C CA . ASP A 1 184 ? -9.516 -24.297 -6.211 1 89.25 184 ASP A CA 1
ATOM 1399 C C . ASP A 1 184 ? -8.727 -24.266 -7.52 1 89.25 184 ASP A C 1
ATOM 1401 O O . ASP A 1 184 ? -9.25 -24.625 -8.578 1 89.25 184 ASP A O 1
ATOM 1405 N N . VAL A 1 185 ? -7.504 -23.766 -7.434 1 88.69 185 VAL A N 1
ATOM 1406 C CA . VAL A 1 185 ? -6.648 -23.75 -8.617 1 88.69 185 VAL A CA 1
ATOM 1407 C C . VAL A 1 185 ? -6.375 -25.172 -9.078 1 88.69 185 VAL A C 1
ATOM 1409 O O . VAL A 1 185 ? -6.387 -25.469 -10.273 1 88.69 185 VAL A O 1
ATOM 1412 N N . GLY A 1 186 ? -6.141 -26.125 -8.125 1 82.94 186 GLY A N 1
ATOM 1413 C CA . GLY A 1 186 ? -5.875 -27.516 -8.469 1 82.94 186 GLY A CA 1
ATOM 1414 C C . GLY A 1 186 ? -6.973 -28.156 -9.297 1 82.94 186 GLY A C 1
ATOM 1415 O O . GLY A 1 186 ? -6.699 -28.812 -10.305 1 82.94 186 GLY A O 1
ATOM 1416 N N . ALA A 1 187 ? -8.18 -27.922 -8.883 1 84.62 187 ALA A N 1
ATOM 1417 C CA . ALA A 1 187 ? -9.32 -28.484 -9.602 1 84.62 187 ALA A CA 1
ATOM 1418 C C . ALA A 1 187 ? -9.422 -27.906 -11.008 1 84.62 187 ALA A C 1
ATOM 1420 O O . ALA A 1 187 ? -9.758 -28.625 -11.961 1 84.62 187 ALA A O 1
ATOM 1421 N N . ALA A 1 188 ? -9.195 -26.656 -11.156 1 90.5 188 ALA A N 1
ATOM 1422 C CA . ALA A 1 188 ? -9.219 -26.016 -12.469 1 90.5 188 ALA A CA 1
ATOM 1423 C C . ALA A 1 188 ? -8.133 -26.594 -13.375 1 90.5 188 ALA A C 1
ATOM 1425 O O . ALA A 1 188 ? -8.383 -26.844 -14.562 1 90.5 188 ALA A O 1
ATOM 1426 N N . VAL A 1 189 ? -6.934 -26.781 -12.828 1 89.38 189 VAL A N 1
ATOM 1427 C CA . VAL A 1 189 ? -5.816 -27.328 -13.586 1 89.38 189 VAL A CA 1
ATOM 1428 C C . VAL A 1 189 ? -6.152 -28.75 -14.055 1 89.38 189 VAL A C 1
ATOM 1430 O O . VAL A 1 189 ? -5.836 -29.125 -15.18 1 89.38 189 VAL A O 1
ATOM 1433 N N . CYS A 1 190 ? -6.812 -29.531 -13.219 1 85.81 190 CYS A N 1
ATOM 1434 C CA . CYS A 1 190 ? -7.25 -30.875 -13.602 1 85.81 190 CYS A CA 1
ATOM 1435 C C . CYS A 1 190 ? -8.172 -30.812 -14.812 1 85.81 190 CYS A C 1
ATOM 1437 O O . CYS A 1 190 ? -8.047 -31.625 -15.727 1 85.81 190 CYS A O 1
ATOM 1439 N N . SER A 1 191 ? -9.062 -29.891 -14.727 1 90 191 SER A N 1
ATOM 1440 C CA . SER A 1 191 ? -9.992 -29.719 -15.836 1 90 191 SER A CA 1
ATOM 1441 C C . SER A 1 191 ? -9.258 -29.344 -17.125 1 90 191 SER A C 1
ATOM 1443 O O . SER A 1 191 ? -9.633 -29.781 -18.219 1 90 191 SER A O 1
ATOM 1445 N N . ILE A 1 192 ? -8.242 -28.562 -17.016 1 92.19 192 ILE A N 1
ATOM 1446 C CA . ILE A 1 192 ? -7.434 -28.172 -18.172 1 92.19 192 ILE A CA 1
ATOM 1447 C C . ILE A 1 192 ? -6.738 -29.391 -18.766 1 92.19 192 ILE A C 1
ATOM 1449 O O . ILE A 1 192 ? -6.727 -29.578 -19.984 1 92.19 192 ILE A O 1
ATOM 1453 N N . PHE A 1 193 ? -6.203 -30.328 -17.922 1 88.69 193 PHE A N 1
ATOM 1454 C CA . PHE A 1 193 ? -5.555 -31.547 -18.375 1 88.69 193 PHE A CA 1
ATOM 1455 C C . PHE A 1 193 ? -6.547 -32.438 -19.094 1 88.69 193 PHE A C 1
ATOM 1457 O O . PHE A 1 193 ? -6.18 -33.156 -20.031 1 88.69 193 PHE A O 1
ATOM 1464 N N . ASN A 1 194 ? -7.773 -32.344 -18.688 1 89.25 194 ASN A N 1
ATOM 1465 C CA . ASN A 1 194 ? -8.805 -33.188 -19.25 1 89.25 194 ASN A CA 1
ATOM 1466 C C . ASN A 1 194 ? -9.289 -32.688 -20.609 1 89.25 194 ASN A C 1
ATOM 1468 O O . ASN A 1 194 ? -9.961 -33.406 -21.344 1 89.25 194 ASN A O 1
ATOM 1472 N N . SER A 1 195 ? -8.898 -31.453 -20.953 1 92.69 195 SER A N 1
ATOM 1473 C CA . SER A 1 195 ? -9.305 -30.875 -22.219 1 92.69 195 SER A CA 1
ATOM 1474 C C . SER A 1 195 ? -8.133 -30.203 -22.922 1 92.69 195 SER A C 1
ATOM 1476 O O . SER A 1 195 ? -8.195 -29 -23.234 1 92.69 195 SER A O 1
ATOM 1478 N N . PRO A 1 196 ? -7.109 -31 -23.234 1 93 196 PRO A N 1
ATOM 1479 C CA . PRO A 1 196 ? -5.918 -30.391 -23.828 1 93 196 PRO A CA 1
ATOM 1480 C C . PRO A 1 196 ? -6.215 -29.672 -25.141 1 93 196 PRO A C 1
ATOM 1482 O O . PRO A 1 196 ? -5.602 -28.656 -25.453 1 93 196 PRO A O 1
ATOM 1485 N N . GLU A 1 197 ? -7.125 -30.109 -25.953 1 95.44 197 GLU A N 1
ATOM 1486 C CA . GLU A 1 197 ? -7.461 -29.516 -27.25 1 95.44 197 GLU A CA 1
ATOM 1487 C C . GLU A 1 197 ? -7.949 -28.078 -27.078 1 95.44 197 GLU A C 1
ATOM 1489 O O . GLU A 1 197 ? -7.75 -27.234 -27.969 1 95.44 197 GLU A O 1
ATOM 1494 N N . ASP A 1 198 ? -8.523 -27.812 -26 1 96.5 198 ASP A N 1
ATOM 1495 C CA . ASP A 1 198 ? -9.102 -26.5 -25.766 1 96.5 198 ASP A CA 1
ATOM 1496 C C . ASP A 1 198 ? -8.055 -25.547 -25.188 1 96.5 198 ASP A C 1
ATOM 1498 O O . ASP A 1 198 ? -8.211 -24.328 -25.281 1 96.5 198 ASP A O 1
ATOM 1502 N N . PHE A 1 199 ? -6.938 -26.141 -24.656 1 97.19 199 PHE A N 1
ATOM 1503 C CA . PHE A 1 199 ? -6.168 -25.234 -23.812 1 97.19 199 PHE A CA 1
ATOM 1504 C C . PHE A 1 199 ? -4.699 -25.234 -24.219 1 97.19 199 PHE A C 1
ATOM 1506 O O . PHE A 1 199 ? -3.963 -24.297 -23.891 1 97.19 199 PHE A O 1
ATOM 1513 N N . VAL A 1 200 ? -4.211 -26.328 -24.859 1 96.69 200 VAL A N 1
ATOM 1514 C CA . VAL A 1 200 ? -2.811 -26.359 -25.266 1 96.69 200 VAL A CA 1
ATOM 1515 C C . VAL A 1 200 ? -2.514 -25.172 -26.172 1 96.69 200 VAL A C 1
ATOM 1517 O O . VAL A 1 200 ? -3.281 -24.875 -27.094 1 96.69 200 VAL A O 1
ATOM 1520 N N . GLY A 1 201 ? -1.469 -24.438 -25.875 1 96.88 201 GLY A N 1
ATOM 1521 C CA . GLY A 1 201 ? -1.063 -23.297 -26.688 1 96.88 201 GLY A CA 1
ATOM 1522 C C . GLY A 1 201 ? -1.699 -22 -26.219 1 96.88 201 GLY A C 1
ATOM 1523 O O . GLY A 1 201 ? -1.508 -20.953 -26.859 1 96.88 201 GLY A O 1
ATOM 1524 N N . LYS A 1 202 ? -2.414 -22 -25.078 1 97.12 202 LYS A N 1
ATOM 1525 C CA . LYS A 1 202 ? -3.133 -20.812 -24.641 1 97.12 202 LYS A CA 1
ATOM 1526 C C . LYS A 1 202 ? -2.711 -20.406 -23.219 1 97.12 202 LYS A C 1
ATOM 1528 O O . LYS A 1 202 ? -2.191 -21.234 -22.469 1 97.12 202 LYS A O 1
ATOM 1533 N N . ALA A 1 203 ? -2.865 -19.156 -22.969 1 96.94 203 ALA A N 1
ATOM 1534 C CA . ALA A 1 203 ? -2.799 -18.641 -21.609 1 96.94 203 ALA A CA 1
ATOM 1535 C C . ALA A 1 203 ? -4.195 -18.438 -21.031 1 96.94 203 ALA A C 1
ATOM 1537 O O . ALA A 1 203 ? -5.078 -17.891 -21.703 1 96.94 203 ALA A O 1
ATOM 1538 N N . VAL A 1 204 ? -4.367 -18.953 -19.844 1 96.88 204 VAL A N 1
ATOM 1539 C CA . VAL A 1 204 ? -5.656 -18.891 -19.156 1 96.88 204 VAL A CA 1
ATOM 1540 C C . VAL A 1 204 ? -5.516 -18.109 -17.859 1 96.88 204 VAL A C 1
ATOM 1542 O O . VAL A 1 204 ? -4.652 -18.422 -17.031 1 96.88 204 VAL A O 1
ATOM 1545 N N . GLY A 1 205 ? -6.328 -17.062 -17.688 1 97.31 205 GLY A N 1
ATOM 1546 C CA . GLY A 1 205 ? -6.398 -16.375 -16.406 1 97.31 205 GLY A CA 1
ATOM 1547 C C . GLY A 1 205 ? -7.48 -16.906 -15.5 1 97.31 205 GLY A C 1
ATOM 1548 O O . GLY A 1 205 ? -8.641 -17.047 -15.906 1 97.31 205 GLY A O 1
ATOM 1549 N N . LEU A 1 206 ? -7.07 -17.25 -14.25 1 96.75 206 LEU A N 1
ATOM 1550 C CA . LEU A 1 206 ? -8.023 -17.828 -13.305 1 96.75 206 LEU A CA 1
ATOM 1551 C C . LEU A 1 206 ? -8.359 -16.828 -12.195 1 96.75 206 LEU A C 1
ATOM 1553 O O . LEU A 1 206 ? -7.473 -16.141 -11.68 1 96.75 206 LEU A O 1
ATOM 1557 N N . SER A 1 207 ? -9.562 -16.719 -11.805 1 98.06 207 SER A N 1
ATOM 1558 C CA . SER A 1 207 ? -10.086 -15.891 -10.727 1 98.06 207 SER A CA 1
ATOM 1559 C C . SER A 1 207 ? -11.438 -16.406 -10.242 1 98.06 207 SER A C 1
ATOM 1561 O O . SER A 1 207 ? -12.289 -16.781 -11.047 1 98.06 207 SER A O 1
ATOM 1563 N N . ALA A 1 208 ? -11.609 -16.562 -8.961 1 97.75 208 ALA A N 1
ATOM 1564 C CA . ALA A 1 208 ? -12.906 -16.922 -8.406 1 97.75 208 ALA A CA 1
ATOM 1565 C C . ALA A 1 208 ? -13.875 -15.742 -8.469 1 97.75 208 ALA A C 1
ATOM 1567 O O . ALA A 1 208 ? -15.055 -15.922 -8.773 1 97.75 208 ALA A O 1
ATOM 1568 N N . GLU A 1 209 ? -13.391 -14.539 -8.102 1 97.44 209 GLU A N 1
ATOM 1569 C CA . GLU A 1 209 ? -14.164 -13.305 -8.078 1 97.44 209 GLU A CA 1
ATOM 1570 C C . GLU A 1 209 ? -13.258 -12.086 -7.953 1 97.44 209 GLU A C 1
ATOM 1572 O O . GLU A 1 209 ? -12.07 -12.219 -7.656 1 97.44 209 GLU A O 1
ATOM 1577 N N . ALA A 1 210 ? -13.797 -10.969 -8.305 1 97.06 210 ALA A N 1
ATOM 1578 C CA . ALA A 1 210 ? -13.133 -9.68 -8.148 1 97.06 210 ALA A CA 1
ATOM 1579 C C . ALA A 1 210 ? -13.891 -8.781 -7.172 1 97.06 210 ALA A C 1
ATOM 1581 O O . ALA A 1 210 ? -15.078 -8.508 -7.363 1 97.06 210 ALA A O 1
ATOM 1582 N N . LEU A 1 211 ? -13.195 -8.391 -6.078 1 95.56 211 LEU A N 1
ATOM 1583 C CA . LEU A 1 211 ? -13.805 -7.562 -5.043 1 95.56 211 LEU A CA 1
ATOM 1584 C C . LEU A 1 211 ? -13.008 -6.281 -4.832 1 95.56 211 LEU A C 1
ATOM 1586 O O . LEU A 1 211 ? -11.781 -6.277 -4.973 1 95.56 211 LEU A O 1
ATOM 1590 N N . THR A 1 212 ? -13.68 -5.23 -4.492 1 90.56 212 THR A N 1
ATOM 1591 C CA . THR A 1 212 ? -13 -4.023 -4.043 1 90.56 212 THR A CA 1
ATOM 1592 C C . THR A 1 212 ? -12.414 -4.215 -2.646 1 90.56 212 THR A C 1
ATOM 1594 O O . THR A 1 212 ? -12.797 -5.145 -1.932 1 90.56 212 THR A O 1
ATOM 1597 N N . VAL A 1 213 ? -11.5 -3.301 -2.326 1 87.56 213 VAL A N 1
ATOM 1598 C CA . VAL A 1 213 ? -10.898 -3.391 -1 1 87.56 213 VAL A CA 1
ATOM 1599 C C . VAL A 1 213 ? -11.984 -3.285 0.068 1 87.56 213 VAL A C 1
ATOM 1601 O O . VAL A 1 213 ? -11.945 -3.99 1.078 1 87.56 213 VAL A O 1
ATOM 1604 N N . GLN A 1 214 ? -12.922 -2.391 -0.084 1 86.5 214 GLN A N 1
ATOM 1605 C CA . GLN A 1 214 ? -14.031 -2.258 0.854 1 86.5 214 GLN A CA 1
ATOM 1606 C C . GLN A 1 214 ? -14.805 -3.566 0.981 1 86.5 214 GLN A C 1
ATOM 1608 O O . GLN A 1 214 ? -15.172 -3.971 2.086 1 86.5 214 GLN A O 1
ATOM 1613 N N . GLN A 1 215 ? -15.086 -4.211 -0.119 1 93 215 GLN A N 1
ATOM 1614 C CA . GLN A 1 215 ? -15.82 -5.477 -0.104 1 93 215 GLN A CA 1
ATOM 1615 C C . GLN A 1 215 ? -15.023 -6.562 0.615 1 93 215 GLN A C 1
ATOM 1617 O O . GLN A 1 215 ? -15.594 -7.359 1.364 1 93 215 GLN A O 1
ATOM 1622 N N . TYR A 1 216 ? -13.688 -6.664 0.326 1 94.19 216 TYR A N 1
ATOM 1623 C CA . TYR A 1 216 ? -12.852 -7.574 1.094 1 94.19 216 TYR A CA 1
ATOM 1624 C C . TYR A 1 216 ? -12.953 -7.285 2.586 1 94.19 216 TYR A C 1
ATOM 1626 O O . TYR A 1 216 ? -13.117 -8.203 3.393 1 94.19 216 TYR A O 1
ATOM 1634 N N . ALA A 1 217 ? -12.812 -6.016 2.9 1 90 217 ALA A N 1
ATOM 1635 C CA . ALA A 1 217 ? -12.891 -5.602 4.301 1 90 217 ALA A CA 1
ATOM 1636 C C . ALA A 1 217 ? -14.234 -5.992 4.91 1 90 217 ALA A C 1
ATOM 1638 O O . ALA A 1 217 ? -14.297 -6.441 6.055 1 90 217 ALA A O 1
ATOM 1639 N N . ASP A 1 218 ? -15.297 -5.82 4.18 1 92.94 218 ASP A N 1
ATOM 1640 C CA . ASP A 1 218 ? -16.641 -6.176 4.652 1 92.94 218 ASP A CA 1
ATOM 1641 C C . ASP A 1 218 ? -16.734 -7.668 4.957 1 92.94 218 ASP A C 1
ATOM 1643 O O . ASP A 1 218 ? -17.281 -8.062 5.984 1 92.94 218 ASP A O 1
ATOM 1647 N N . VAL A 1 219 ? -16.281 -8.492 4.055 1 94.94 219 VAL A N 1
ATOM 1648 C CA . VAL A 1 219 ? -16.312 -9.938 4.234 1 94.94 219 VAL A CA 1
ATOM 1649 C C . VAL A 1 219 ? -15.484 -10.32 5.461 1 94.94 219 VAL A C 1
ATOM 1651 O O . VAL A 1 219 ? -15.914 -11.141 6.277 1 94.94 219 VAL A O 1
ATOM 1654 N N . LEU A 1 220 ? -14.336 -9.742 5.543 1 92.62 220 LEU A N 1
ATOM 1655 C CA . LEU A 1 220 ? -13.461 -10.016 6.68 1 92.62 220 LEU A CA 1
ATOM 1656 C C . LEU A 1 220 ? -14.117 -9.57 7.984 1 92.62 220 LEU A C 1
ATOM 1658 O O . LEU A 1 220 ? -14.039 -10.273 8.992 1 92.62 220 LEU A O 1
ATOM 1662 N N . SER A 1 221 ? -14.656 -8.391 7.992 1 91.38 221 SER A N 1
ATOM 1663 C CA . SER A 1 221 ? -15.336 -7.883 9.18 1 91.38 221 SER A CA 1
ATOM 1664 C C . SER A 1 221 ? -16.422 -8.844 9.641 1 91.38 221 SER A C 1
ATOM 1666 O O . SER A 1 221 ? -16.531 -9.156 10.828 1 91.38 221 SER A O 1
ATOM 1668 N N . LYS A 1 222 ? -17.234 -9.25 8.742 1 91.31 222 LYS A N 1
ATOM 1669 C CA . LYS A 1 222 ? -18.312 -10.188 9.039 1 91.31 222 LYS A CA 1
ATOM 1670 C C . LYS A 1 222 ? -17.766 -11.508 9.57 1 91.31 222 LYS A C 1
ATOM 1672 O O . LYS A 1 222 ? -18.297 -12.07 10.531 1 91.31 222 LYS A O 1
ATOM 1677 N N . GLY A 1 223 ? -16.812 -12.008 8.938 1 88.25 223 GLY A N 1
ATOM 1678 C CA . GLY A 1 223 ? -16.234 -13.289 9.305 1 88.25 223 GLY A CA 1
ATOM 1679 C C . GLY A 1 223 ? -15.523 -13.266 10.648 1 88.25 223 GLY A C 1
ATOM 1680 O O . GLY A 1 223 ? -15.57 -14.242 11.398 1 88.25 223 GLY A O 1
ATOM 1681 N N . LEU A 1 224 ? -14.891 -12.195 10.969 1 85.88 224 LEU A N 1
ATOM 1682 C CA . LEU A 1 224 ? -14.062 -12.117 12.172 1 85.88 224 LEU A CA 1
ATOM 1683 C C . LEU A 1 224 ? -14.844 -11.477 13.32 1 85.88 224 LEU A C 1
ATOM 1685 O O . LEU A 1 224 ? -14.422 -11.555 14.477 1 85.88 224 LEU A O 1
ATOM 1689 N N . GLY A 1 225 ? -15.82 -10.859 13.062 1 87.44 225 GLY A N 1
ATOM 1690 C CA . GLY A 1 225 ? -16.578 -10.156 14.078 1 87.44 225 GLY A CA 1
ATOM 1691 C C . GLY A 1 225 ? -15.898 -8.898 14.578 1 87.44 225 GLY A C 1
ATOM 1692 O O . GLY A 1 225 ? -15.977 -8.57 15.766 1 87.44 225 GLY A O 1
ATOM 1693 N N . LYS A 1 226 ? -15.016 -8.344 13.773 1 87.56 226 LYS A N 1
ATOM 1694 C CA . LYS A 1 226 ? -14.289 -7.113 14.07 1 87.56 226 LYS A CA 1
ATOM 1695 C C . LYS A 1 226 ? -14.484 -6.086 12.953 1 87.56 226 LYS A C 1
ATOM 1697 O O . LYS A 1 226 ? -14.711 -6.445 11.797 1 87.56 226 LYS A O 1
ATOM 1702 N N . GLU A 1 227 ? -14.398 -4.902 13.328 1 87.94 227 GLU A N 1
ATOM 1703 C CA . GLU A 1 227 ? -14.469 -3.857 12.312 1 87.94 227 GLU A CA 1
ATOM 1704 C C . GLU A 1 227 ? -13.148 -3.742 11.547 1 87.94 227 GLU A C 1
ATOM 1706 O O . GLU A 1 227 ? -12.102 -3.467 12.141 1 87.94 227 GLU A O 1
ATOM 1711 N N . ILE A 1 228 ? -13.203 -4.047 10.312 1 86.62 228 ILE A N 1
ATOM 1712 C CA . ILE A 1 228 ? -12.055 -3.936 9.422 1 86.62 228 ILE A CA 1
ATOM 1713 C C . ILE A 1 228 ? -12.344 -2.922 8.32 1 86.62 228 ILE A C 1
ATOM 1715 O O . ILE A 1 228 ? -13.359 -3.021 7.633 1 86.62 228 ILE A O 1
ATOM 1719 N N . THR A 1 229 ? -11.477 -1.912 8.188 1 82.56 229 THR A N 1
ATOM 1720 C CA . THR A 1 229 ? -11.641 -0.882 7.168 1 82.56 229 THR A CA 1
ATOM 1721 C C . THR A 1 229 ? -10.383 -0.755 6.32 1 82.56 229 THR A C 1
ATOM 1723 O O . THR A 1 229 ? -9.281 -1.062 6.789 1 82.56 229 THR A O 1
ATOM 1726 N N . PRO A 1 230 ? -10.633 -0.466 5.012 1 78.38 230 PRO A N 1
ATOM 1727 C CA . PRO A 1 230 ? -9.445 -0.205 4.203 1 78.38 230 PRO A CA 1
ATOM 1728 C C . PRO A 1 230 ? -8.539 0.863 4.812 1 78.38 230 PRO A C 1
ATOM 1730 O O . PRO A 1 230 ? -9.031 1.818 5.422 1 78.38 230 PRO A O 1
ATOM 1733 N N . GLU A 1 231 ? -7.277 0.571 4.605 1 71.81 231 GLU A N 1
ATOM 1734 C CA . GLU A 1 231 ? -6.309 1.471 5.227 1 71.81 231 GLU A CA 1
ATOM 1735 C C . GLU A 1 231 ? -6.203 2.783 4.453 1 71.81 231 GLU A C 1
ATOM 1737 O O . GLU A 1 231 ? -6.082 2.781 3.229 1 71.81 231 GLU A O 1
ATOM 1742 N N . GLU A 1 232 ? -6.234 3.705 5.156 1 68.75 232 GLU A N 1
ATOM 1743 C CA . GLU A 1 232 ? -6.148 5.078 4.668 1 68.75 232 GLU A CA 1
ATOM 1744 C C . GLU A 1 232 ? -4.812 5.332 3.977 1 68.75 232 GLU A C 1
ATOM 1746 O O . GLU A 1 232 ? -4.754 6.055 2.979 1 68.75 232 GLU A O 1
ATOM 1751 N N . MET A 1 233 ? -3.824 4.602 4.363 1 69.75 233 MET A N 1
ATOM 1752 C CA . MET A 1 233 ? -2.488 4.836 3.818 1 69.75 233 MET A CA 1
ATOM 1753 C C . MET A 1 233 ? -2.439 4.496 2.332 1 69.75 233 MET A C 1
ATOM 1755 O O . MET A 1 233 ? -1.79 5.191 1.552 1 69.75 233 MET A O 1
ATOM 1759 N N . ALA A 1 234 ? -3.125 3.436 1.945 1 71.06 234 ALA A N 1
ATOM 1760 C CA . ALA A 1 234 ? -3.156 3.059 0.534 1 71.06 234 ALA A CA 1
ATOM 1761 C C . ALA A 1 234 ? -3.787 4.16 -0.313 1 71.06 234 ALA A C 1
ATOM 1763 O O . ALA A 1 234 ? -3.27 4.508 -1.378 1 71.06 234 ALA A O 1
ATOM 1764 N N . ASN A 1 235 ? -4.855 4.688 0.123 1 75.25 235 ASN A N 1
ATOM 1765 C CA . ASN A 1 235 ? -5.52 5.77 -0.593 1 75.25 235 ASN A CA 1
ATOM 1766 C C . ASN A 1 235 ? -4.68 7.043 -0.592 1 75.25 235 ASN A C 1
ATOM 1768 O O . ASN A 1 235 ? -4.688 7.797 -1.566 1 75.25 235 ASN A O 1
ATOM 1772 N N . MET A 1 236 ? -4 7.254 0.47 1 82.12 236 MET A N 1
ATOM 1773 C CA . MET A 1 236 ? -3.109 8.406 0.551 1 82.12 236 MET A CA 1
ATOM 1774 C C . MET A 1 236 ? -2.002 8.32 -0.494 1 82.12 236 MET A C 1
ATOM 1776 O O . MET A 1 236 ? -1.688 9.305 -1.16 1 82.12 236 MET A O 1
ATOM 1780 N N . CYS A 1 237 ? -1.456 7.176 -0.634 1 81.81 237 CYS A N 1
ATOM 1781 C CA . CYS A 1 237 ? -0.398 6.992 -1.621 1 81.81 237 CYS A CA 1
ATOM 1782 C C . CYS A 1 237 ? -0.933 7.18 -3.035 1 81.81 237 CYS A C 1
ATOM 1784 O O . CYS A 1 237 ? -0.242 7.723 -3.898 1 81.81 237 CYS A O 1
ATOM 1786 N N . ARG A 1 238 ? -2.09 6.738 -3.254 1 80.06 238 ARG A N 1
ATOM 1787 C CA . ARG A 1 238 ? -2.709 6.973 -4.555 1 80.06 238 ARG A CA 1
ATOM 1788 C C . ARG A 1 238 ? -2.824 8.469 -4.844 1 80.06 238 ARG A C 1
ATOM 1790 O O . ARG A 1 238 ? -2.602 8.906 -5.977 1 80.06 238 ARG A O 1
ATOM 1797 N N . PHE A 1 239 ? -3.203 9.211 -3.861 1 86.5 239 PHE A N 1
ATOM 1798 C CA . PHE A 1 239 ? -3.285 10.656 -4.035 1 86.5 239 PHE A CA 1
ATOM 1799 C C . PHE A 1 239 ? -1.91 11.25 -4.324 1 86.5 239 PHE A C 1
ATOM 1801 O O . PHE A 1 239 ? -1.772 12.125 -5.18 1 86.5 239 PHE A O 1
ATOM 1808 N N . TYR A 1 240 ? -0.912 10.773 -3.557 1 88.69 240 TYR A N 1
ATOM 1809 C CA . TYR A 1 240 ? 0.447 11.258 -3.768 1 88.69 240 TYR A CA 1
ATOM 1810 C C . TYR A 1 240 ? 0.917 10.969 -5.188 1 88.69 240 TYR A C 1
ATOM 1812 O O . TYR A 1 240 ? 1.686 11.734 -5.766 1 88.69 240 TYR A O 1
ATOM 1820 N N . GLN A 1 241 ? 0.46 9.852 -5.754 1 83.81 241 GLN A N 1
ATOM 1821 C CA . GLN A 1 241 ? 0.835 9.477 -7.113 1 83.81 241 GLN A CA 1
ATOM 1822 C C . GLN A 1 241 ? 0.294 10.484 -8.125 1 83.81 241 GLN A C 1
ATOM 1824 O O . GLN A 1 241 ? 0.773 10.547 -9.266 1 83.81 241 GLN A O 1
ATOM 1829 N N . MET A 1 242 ? -0.701 11.273 -7.754 1 85.81 242 MET A N 1
ATOM 1830 C CA . MET A 1 242 ? -1.249 12.305 -8.633 1 85.81 242 MET A CA 1
ATOM 1831 C C . MET A 1 242 ? -0.369 13.547 -8.625 1 85.81 242 MET A C 1
ATOM 1833 O O . MET A 1 242 ? -0.676 14.531 -9.305 1 85.81 242 MET A O 1
ATOM 1837 N N . GLU A 1 243 ? 0.677 13.516 -7.82 1 89.44 243 GLU A N 1
ATOM 1838 C CA . GLU A 1 243 ? 1.696 14.555 -7.758 1 89.44 243 GLU A CA 1
ATOM 1839 C C . GLU A 1 243 ? 1.089 15.898 -7.359 1 89.44 243 GLU A C 1
ATOM 1841 O O . GLU A 1 243 ? 1.213 16.891 -8.086 1 89.44 243 GLU A O 1
ATOM 1846 N N . PRO A 1 244 ? 0.407 15.93 -6.191 1 91.62 244 PRO A N 1
ATOM 1847 C CA . PRO A 1 244 ? -0.101 17.219 -5.715 1 91.62 244 PRO A CA 1
ATOM 1848 C C . PRO A 1 244 ? 0.977 18.297 -5.68 1 91.62 244 PRO A C 1
ATOM 1850 O O . PRO A 1 244 ? 2.17 17.984 -5.641 1 91.62 244 PRO A O 1
ATOM 1853 N N . ASP A 1 245 ? 0.529 19.547 -5.766 1 92.25 245 ASP A N 1
ATOM 1854 C CA . ASP A 1 245 ? 1.457 20.672 -5.84 1 92.25 245 ASP A CA 1
ATOM 1855 C C . ASP A 1 245 ? 2.225 20.844 -4.531 1 92.25 245 ASP A C 1
ATOM 1857 O O . ASP A 1 245 ? 1.636 21.172 -3.5 1 92.25 245 ASP A O 1
ATOM 1861 N N . ARG A 1 246 ? 3.457 20.516 -4.555 1 96.5 246 ARG A N 1
ATOM 1862 C CA . ARG A 1 246 ? 4.438 20.766 -3.502 1 96.5 246 ARG A CA 1
ATOM 1863 C C . ARG A 1 246 ? 5.668 21.484 -4.055 1 96.5 246 ARG A C 1
ATOM 1865 O O . ARG A 1 246 ? 6.332 20.969 -4.961 1 96.5 246 ARG A O 1
ATOM 1872 N N . ASP A 1 247 ? 5.961 22.641 -3.494 1 96.81 247 ASP A N 1
ATOM 1873 C CA . ASP A 1 247 ? 6.992 23.516 -4.055 1 96.81 247 ASP A CA 1
ATOM 1874 C C . ASP A 1 247 ? 8.281 23.438 -3.234 1 96.81 247 ASP A C 1
ATOM 1876 O O . ASP A 1 247 ? 8.453 24.172 -2.27 1 96.81 247 ASP A O 1
ATOM 1880 N N . ILE A 1 248 ? 9.203 22.594 -3.689 1 96.81 248 ILE A N 1
ATOM 1881 C CA . ILE A 1 248 ? 10.453 22.359 -2.984 1 96.81 248 ILE A CA 1
ATOM 1882 C C . ILE A 1 248 ? 11.281 23.625 -2.949 1 96.81 248 ILE A C 1
ATOM 1884 O O . ILE A 1 248 ? 11.844 24 -1.909 1 96.81 248 ILE A O 1
ATOM 1888 N N . LYS A 1 249 ? 11.344 24.359 -4.047 1 96.62 249 LYS A N 1
ATOM 1889 C CA . LYS A 1 249 ? 12.117 25.594 -4.125 1 96.62 249 LYS A CA 1
ATOM 1890 C C . LYS A 1 249 ? 11.586 26.641 -3.145 1 96.62 249 LYS A C 1
ATOM 1892 O O . LYS A 1 249 ? 12.359 27.25 -2.412 1 96.62 249 LYS A O 1
ATOM 1897 N N . LEU A 1 250 ? 10.32 26.875 -3.172 1 96.81 250 LEU A N 1
ATOM 1898 C CA . LEU A 1 250 ? 9.711 27.812 -2.244 1 96.81 250 LEU A CA 1
ATOM 1899 C C . LEU A 1 250 ? 9.969 27.406 -0.799 1 96.81 250 LEU A C 1
ATOM 1901 O O . LEU A 1 250 ? 10.234 28.25 0.056 1 96.81 250 LEU A O 1
ATOM 1905 N N . THR A 1 251 ? 9.836 26.062 -0.497 1 97.31 251 THR A N 1
ATOM 1906 C CA . THR A 1 251 ? 10.055 25.562 0.854 1 97.31 251 THR A CA 1
ATOM 1907 C C . THR A 1 251 ? 11.461 25.906 1.335 1 97.31 251 THR A C 1
ATOM 1909 O O . THR A 1 251 ? 11.641 26.375 2.459 1 97.31 251 THR A O 1
ATOM 1912 N N . HIS A 1 252 ? 12.43 25.734 0.499 1 96.94 252 HIS A N 1
ATOM 1913 C CA . HIS A 1 252 ? 13.812 26.031 0.854 1 96.94 252 HIS A CA 1
ATOM 1914 C C . HIS A 1 252 ? 14.031 27.531 1.026 1 96.94 252 HIS A C 1
ATOM 1916 O O . HIS A 1 252 ? 14.875 27.969 1.813 1 96.94 252 HIS A O 1
ATOM 1922 N N . ARG A 1 253 ? 13.297 28.375 0.272 1 96.25 253 ARG A N 1
ATOM 1923 C CA . ARG A 1 253 ? 13.352 29.828 0.457 1 96.25 253 ARG A CA 1
ATOM 1924 C C . ARG A 1 253 ? 12.766 30.219 1.806 1 96.25 253 ARG A C 1
ATOM 1926 O O . ARG A 1 253 ? 13.32 31.078 2.498 1 96.25 253 ARG A O 1
ATOM 1933 N N . LEU A 1 254 ? 11.664 29.641 2.168 1 94.25 254 LEU A N 1
ATOM 1934 C CA . LEU A 1 254 ? 10.977 29.969 3.412 1 94.25 254 LEU A CA 1
ATOM 1935 C C . LEU A 1 254 ? 11.758 29.438 4.613 1 94.25 254 LEU A C 1
ATOM 1937 O O . LEU A 1 254 ? 11.703 30.031 5.699 1 94.25 254 LEU A O 1
ATOM 1941 N N . ASN A 1 255 ? 12.445 28.312 4.5 1 94.5 255 ASN A N 1
ATOM 1942 C CA . ASN A 1 255 ? 13.297 27.703 5.516 1 94.5 255 ASN A CA 1
ATOM 1943 C C . ASN A 1 255 ? 14.578 27.141 4.91 1 94.5 255 ASN A C 1
ATOM 1945 O O . ASN A 1 255 ? 14.648 25.953 4.594 1 94.5 255 ASN A O 1
ATOM 1949 N N . PRO A 1 256 ? 15.594 27.906 4.848 1 94.5 256 PRO A N 1
ATOM 1950 C CA . PRO A 1 256 ? 16.844 27.469 4.227 1 94.5 256 PRO A CA 1
ATOM 1951 C C . PRO A 1 256 ? 17.5 26.312 4.969 1 94.5 256 PRO A C 1
ATOM 1953 O O . PRO A 1 256 ? 18.375 25.641 4.422 1 94.5 256 PRO A O 1
ATOM 1956 N N . LYS A 1 257 ? 17.078 26.031 6.172 1 93.38 257 LYS A N 1
ATOM 1957 C CA . LYS A 1 257 ? 17.688 24.969 6.965 1 93.38 257 LYS A CA 1
ATOM 1958 C C . LYS A 1 257 ? 16.844 23.703 6.93 1 93.38 257 LYS A C 1
ATOM 1960 O O . LYS A 1 257 ? 17.016 22.812 7.766 1 93.38 257 LYS A O 1
ATOM 1965 N N . VAL A 1 258 ? 15.922 23.688 5.992 1 95.06 258 VAL A N 1
ATOM 1966 C CA . VAL A 1 258 ? 15.055 22.516 5.887 1 95.06 258 VAL A CA 1
ATOM 1967 C C . VAL A 1 258 ? 15.898 21.266 5.723 1 95.06 258 VAL A C 1
ATOM 1969 O O . VAL A 1 258 ? 16.859 21.25 4.961 1 95.06 258 VAL A O 1
ATOM 1972 N N . LYS A 1 259 ? 15.555 20.234 6.418 1 94.69 259 LYS A N 1
ATOM 1973 C CA . LYS A 1 259 ? 16.344 19 6.438 1 94.69 259 LYS A CA 1
ATOM 1974 C C . LYS A 1 259 ? 15.961 18.078 5.281 1 94.69 259 LYS A C 1
ATOM 1976 O O . LYS A 1 259 ? 14.781 17.969 4.934 1 94.69 259 LYS A O 1
ATOM 1981 N N . SER A 1 260 ? 17 17.422 4.711 1 96.69 260 SER A N 1
ATOM 1982 C CA . SER A 1 260 ? 16.75 16.297 3.82 1 96.69 260 SER A CA 1
ATOM 1983 C C . SER A 1 260 ? 16.328 15.055 4.602 1 96.69 260 SER A C 1
ATOM 1985 O O . SER A 1 260 ? 16.453 15.016 5.824 1 96.69 260 SER A O 1
ATOM 1987 N N . PHE A 1 261 ? 15.805 14.125 3.914 1 96.62 261 PHE A N 1
ATOM 1988 C CA . PHE A 1 261 ? 15.43 12.875 4.57 1 96.62 261 PHE A CA 1
ATOM 1989 C C . PHE A 1 261 ? 16.656 12.219 5.203 1 96.62 261 PHE A C 1
ATOM 1991 O O . PHE A 1 261 ? 16.562 11.672 6.309 1 96.62 261 PHE A O 1
ATOM 1998 N N . SER A 1 262 ? 17.766 12.18 4.477 1 96 262 SER A N 1
ATOM 1999 C CA . SER A 1 262 ? 19 11.633 5.008 1 96 262 SER A CA 1
ATOM 2000 C C . SER A 1 262 ? 19.375 12.297 6.324 1 96 262 SER A C 1
ATOM 2002 O O . SER A 1 262 ? 19.766 11.617 7.281 1 96 262 SER A O 1
ATOM 2004 N N . GLN A 1 263 ? 19.328 13.625 6.355 1 95.69 263 GLN A N 1
ATOM 2005 C CA . GLN A 1 263 ? 19.609 14.359 7.586 1 95.69 263 GLN A CA 1
ATOM 2006 C C . GLN A 1 263 ? 18.641 13.984 8.695 1 95.69 263 GLN A C 1
ATOM 2008 O O . GLN A 1 263 ? 19.031 13.805 9.844 1 95.69 263 GLN A O 1
ATOM 2013 N N . PHE A 1 264 ? 17.391 13.945 8.336 1 94.62 264 PHE A N 1
ATOM 2014 C CA . PHE A 1 264 ? 16.359 13.57 9.297 1 94.62 264 PHE A CA 1
ATOM 2015 C C . PHE A 1 264 ? 16.656 12.211 9.914 1 94.62 264 PHE A C 1
ATOM 2017 O O . PHE A 1 264 ? 16.578 12.039 11.133 1 94.62 264 PHE A O 1
ATOM 2024 N N . ILE A 1 265 ? 16.953 11.195 9.094 1 93.25 265 ILE A N 1
ATOM 2025 C CA . ILE A 1 265 ? 17.234 9.844 9.578 1 93.25 265 ILE A CA 1
ATOM 2026 C C . ILE A 1 265 ? 18.453 9.867 10.492 1 93.25 265 ILE A C 1
ATOM 2028 O O . ILE A 1 265 ? 18.469 9.219 11.539 1 93.25 265 ILE A O 1
ATOM 2032 N N . SER A 1 266 ? 19.484 10.578 10.102 1 92.38 266 SER A N 1
ATOM 2033 C CA . SER A 1 266 ? 20.703 10.664 10.906 1 92.38 266 SER A CA 1
ATOM 2034 C C . SER A 1 266 ? 20.406 11.211 12.297 1 92.38 266 SER A C 1
ATOM 2036 O O . SER A 1 266 ? 21.062 10.82 13.273 1 92.38 266 SER A O 1
ATOM 2038 N N . GLU A 1 267 ? 19.438 12.078 12.445 1 91.12 267 GLU A N 1
ATOM 2039 C CA . GLU A 1 267 ? 19.109 12.727 13.711 1 91.12 267 GLU A CA 1
ATOM 2040 C C . GLU A 1 267 ? 18.125 11.898 14.523 1 91.12 267 GLU A C 1
ATOM 2042 O O . GLU A 1 267 ? 17.844 12.203 15.688 1 91.12 267 GLU A O 1
ATOM 2047 N N . ASN A 1 268 ? 17.562 10.898 13.938 1 86.75 268 ASN A N 1
ATOM 2048 C CA . ASN A 1 268 ? 16.531 10.117 14.609 1 86.75 268 ASN A CA 1
ATOM 2049 C C . ASN A 1 268 ? 16.875 8.633 14.641 1 86.75 268 ASN A C 1
ATOM 2051 O O . ASN A 1 268 ? 15.984 7.781 14.602 1 86.75 268 ASN A O 1
ATOM 2055 N N . GLN A 1 269 ? 18.016 8.289 14.641 1 83.12 269 GLN A N 1
ATOM 2056 C CA . GLN A 1 269 ? 18.5 6.91 14.602 1 83.12 269 GLN A CA 1
ATOM 2057 C C . GLN A 1 269 ? 18 6.117 15.797 1 83.12 269 GLN A C 1
ATOM 2059 O O . GLN A 1 269 ? 17.656 4.938 15.672 1 83.12 269 GLN A O 1
ATOM 2064 N N . ALA A 1 270 ? 18 6.766 16.922 1 77.19 270 ALA A N 1
ATOM 2065 C CA . ALA A 1 270 ? 17.578 6.082 18.156 1 77.19 270 ALA A CA 1
ATOM 2066 C C . ALA A 1 270 ? 16.141 5.594 18.031 1 77.19 270 ALA A C 1
ATOM 2068 O O . ALA A 1 270 ? 15.828 4.473 18.438 1 77.19 270 ALA A O 1
ATOM 2069 N N . ALA A 1 271 ? 15.305 6.422 17.516 1 73.12 271 ALA A N 1
ATOM 2070 C CA . ALA A 1 271 ? 13.898 6.078 17.359 1 73.12 271 ALA A CA 1
ATOM 2071 C C . ALA A 1 271 ? 13.719 4.938 16.375 1 73.12 271 ALA A C 1
ATOM 2073 O O . ALA A 1 271 ? 12.789 4.137 16.5 1 73.12 271 ALA A O 1
ATOM 2074 N N . LEU A 1 272 ? 14.547 4.824 15.445 1 73.69 272 LEU A N 1
ATOM 2075 C CA . LEU A 1 272 ? 14.43 3.826 14.391 1 73.69 272 LEU A CA 1
ATOM 2076 C C . LEU A 1 272 ? 15 2.484 14.844 1 73.69 272 LEU A C 1
ATOM 2078 O O . LEU A 1 272 ? 14.523 1.43 14.414 1 73.69 272 LEU A O 1
ATOM 2082 N N . LYS A 1 273 ? 15.992 2.537 15.688 1 69.56 273 LYS A N 1
ATOM 2083 C CA . LYS A 1 273 ? 16.656 1.318 16.141 1 69.56 273 LYS A CA 1
ATOM 2084 C C . LYS A 1 273 ? 15.906 0.673 17.297 1 69.56 273 LYS A C 1
ATOM 2086 O O . LYS A 1 273 ? 16.078 -0.518 17.562 1 69.56 273 LYS A O 1
ATOM 2091 N N . SER A 1 274 ? 15.195 1.421 18.031 1 53.94 274 SER A N 1
ATOM 2092 C CA . SER A 1 274 ? 14.492 0.872 19.188 1 53.94 274 SER A CA 1
ATOM 2093 C C . SER A 1 274 ? 13.406 -0.109 18.766 1 53.94 274 SER A C 1
ATOM 2095 O O . SER A 1 274 ? 12.898 -0.878 19.578 1 53.94 274 SER A O 1
ATOM 2097 N N . SER A 1 275 ? 13.016 -0.225 17.562 1 47.06 275 SER A N 1
ATOM 2098 C CA . SER A 1 275 ? 12.031 -1.265 17.297 1 47.06 275 SER A CA 1
ATOM 2099 C C . SER A 1 275 ? 12.695 -2.584 16.938 1 47.06 275 SER A C 1
ATOM 2101 O O . SER A 1 275 ? 13.766 -2.594 16.312 1 47.06 275 SER A O 1
ATOM 2103 N N . THR B 1 1 ? 3.994 44.719 19.266 1 24.8 1 THR B N 1
ATOM 2104 C CA . THR B 1 1 ? 2.77 44.062 19.703 1 24.8 1 THR B CA 1
ATOM 2105 C C . THR B 1 1 ? 2.844 42.562 19.469 1 24.8 1 THR B C 1
ATOM 2107 O O . THR B 1 1 ? 3.102 42.094 18.359 1 24.8 1 THR B O 1
ATOM 2110 N N . ILE B 1 2 ? 3.168 41.875 20.469 1 31.77 2 ILE B N 1
ATOM 2111 C CA . ILE B 1 2 ? 3.543 40.469 20.594 1 31.77 2 ILE B CA 1
ATOM 2112 C C . ILE B 1 2 ? 2.514 39.594 19.891 1 31.77 2 ILE B C 1
ATOM 2114 O O . ILE B 1 2 ? 1.343 39.562 20.266 1 31.77 2 ILE B O 1
ATOM 2118 N N . LYS B 1 3 ? 2.609 39.812 18.594 1 43.88 3 LYS B N 1
ATOM 2119 C CA . LYS B 1 3 ? 1.664 39.094 17.75 1 43.88 3 LYS B CA 1
ATOM 2120 C C . LYS B 1 3 ? 1.624 37.594 18.125 1 43.88 3 LYS B C 1
ATOM 2122 O O . LYS B 1 3 ? 2.668 36.969 18.297 1 43.88 3 LYS B O 1
ATOM 2127 N N . LYS B 1 4 ? 0.502 37.219 18.953 1 39.84 4 LYS B N 1
ATOM 2128 C CA . LYS B 1 4 ? 0.2 35.906 19.562 1 39.84 4 LYS B CA 1
ATOM 2129 C C . LYS B 1 4 ? -0.219 34.875 18.516 1 39.84 4 LYS B C 1
ATOM 2131 O O . LYS B 1 4 ? -1.042 35.188 17.656 1 39.84 4 LYS B O 1
ATOM 2136 N N . LYS B 1 5 ? 0.734 34.031 18.203 1 37.5 5 LYS B N 1
ATOM 2137 C CA . LYS B 1 5 ? 0.422 32.969 17.25 1 37.5 5 LYS B CA 1
ATOM 2138 C C . LYS B 1 5 ? -0.018 31.688 17.953 1 37.5 5 LYS B C 1
ATOM 2140 O O . LYS B 1 5 ? 0.537 31.328 19 1 37.5 5 LYS B O 1
ATOM 2145 N N . LEU B 1 6 ? -1.352 31.281 17.812 1 34.84 6 LEU B N 1
ATOM 2146 C CA . LEU B 1 6 ? -1.871 30.031 18.359 1 34.84 6 LEU B CA 1
ATOM 2147 C C . LEU B 1 6 ? -1.436 28.859 17.5 1 34.84 6 LEU B C 1
ATOM 2149 O O . LEU B 1 6 ? -1.51 28.906 16.266 1 34.84 6 LEU B O 1
ATOM 2153 N N . LEU B 1 7 ? -0.542 27.969 17.984 1 40.38 7 LEU B N 1
ATOM 2154 C CA . LEU B 1 7 ? -0.084 26.766 17.281 1 40.38 7 LEU B CA 1
ATOM 2155 C C . LEU B 1 7 ? -0.835 25.531 17.781 1 40.38 7 LEU B C 1
ATOM 2157 O O . LEU B 1 7 ? -1.028 25.359 18.984 1 40.38 7 LEU B O 1
ATOM 2161 N N . SER B 1 8 ? -1.792 24.984 16.906 1 39.25 8 SER B N 1
ATOM 2162 C CA . SER B 1 8 ? -2.398 23.688 17.234 1 39.25 8 SER B CA 1
ATOM 2163 C C . SER B 1 8 ? -1.627 22.547 16.609 1 39.25 8 SER B C 1
ATOM 2165 O O . SER B 1 8 ? -1.339 22.562 15.406 1 39.25 8 SER B O 1
ATOM 2167 N N . GLY B 1 9 ? -0.714 21.797 17.391 1 45.12 9 GLY B N 1
ATOM 2168 C CA . GLY B 1 9 ? -0.052 20.547 17.094 1 45.12 9 GLY B CA 1
ATOM 2169 C C . GLY B 1 9 ? 1.367 20.484 17.625 1 45.12 9 GLY B C 1
ATOM 2170 O O . GLY B 1 9 ? 2.014 21.516 17.812 1 45.12 9 GLY B O 1
ATOM 2171 N N . ARG B 1 10 ? 1.661 19.562 18.375 1 42.34 10 ARG B N 1
ATOM 2172 C CA . ARG B 1 10 ? 2.9 19.312 19.094 1 42.34 10 ARG B CA 1
ATOM 2173 C C . ARG B 1 10 ? 4.109 19.812 18.312 1 42.34 10 ARG B C 1
ATOM 2175 O O . ARG B 1 10 ? 5.062 20.328 18.906 1 42.34 10 ARG B O 1
ATOM 2182 N N . LEU B 1 11 ? 4.148 19.516 17.125 1 46.28 11 LEU B N 1
ATOM 2183 C CA . LEU B 1 11 ? 5.426 19.438 16.422 1 46.28 11 LEU B CA 1
ATOM 2184 C C . LEU B 1 11 ? 5.852 20.797 15.898 1 46.28 11 LEU B C 1
ATOM 2186 O O . LEU B 1 11 ? 7.043 21.062 15.742 1 46.28 11 LEU B O 1
ATOM 2190 N N . CYS B 1 12 ? 4.906 21.719 15.633 1 47.38 12 CYS B N 1
ATOM 2191 C CA . CYS B 1 12 ? 5.355 22.938 14.945 1 47.38 12 CYS B CA 1
ATOM 2192 C C . CYS B 1 12 ? 5.902 23.953 15.938 1 47.38 12 CYS B C 1
ATOM 2194 O O . CYS B 1 12 ? 6.512 24.953 15.539 1 47.38 12 CYS B O 1
ATOM 2196 N N . GLY B 1 13 ? 5.82 23.672 17.172 1 50.75 13 GLY B N 1
ATOM 2197 C CA . GLY B 1 13 ? 6.062 24.734 18.141 1 50.75 13 GLY B CA 1
ATOM 2198 C C . GLY B 1 13 ? 7.52 25.141 18.234 1 50.75 13 GLY B C 1
ATOM 2199 O O . GLY B 1 13 ? 7.832 26.344 18.266 1 50.75 13 GLY B O 1
ATOM 2200 N N . GLN B 1 14 ? 8.344 24.172 18.141 1 53.06 14 GLN B N 1
ATOM 2201 C CA . GLN B 1 14 ? 9.727 24.531 18.438 1 53.06 14 GLN B CA 1
ATOM 2202 C C . GLN B 1 14 ? 10.305 25.453 17.359 1 53.06 14 GLN B C 1
ATOM 2204 O O . GLN B 1 14 ? 11.062 26.375 17.656 1 53.06 14 GLN B O 1
ATOM 2209 N N . GLY B 1 15 ? 9.969 25.219 16.172 1 54.88 15 GLY B N 1
ATOM 2210 C CA . GLY B 1 15 ? 10.492 26.016 15.086 1 54.88 15 GLY B CA 1
ATOM 2211 C C . GLY B 1 15 ? 9.945 27.438 15.062 1 54.88 15 GLY B C 1
ATOM 2212 O O . GLY B 1 15 ? 10.617 28.359 14.594 1 54.88 15 GLY B O 1
ATOM 2213 N N . MET B 1 16 ? 8.781 27.547 15.531 1 56.94 16 MET B N 1
ATOM 2214 C CA . MET B 1 16 ? 8.141 28.859 15.469 1 56.94 16 MET B CA 1
ATOM 2215 C C . MET B 1 16 ? 8.656 29.766 16.578 1 56.94 16 MET B C 1
ATOM 2217 O O . MET B 1 16 ? 8.594 31 16.469 1 56.94 16 MET B O 1
ATOM 2221 N N . LEU B 1 17 ? 9.141 29.188 17.594 1 55.28 17 LEU B N 1
ATOM 2222 C CA . LEU B 1 17 ? 9.516 29.953 18.781 1 55.28 17 LEU B CA 1
ATOM 2223 C C . LEU B 1 17 ? 10.828 30.703 18.562 1 55.28 17 LEU B C 1
ATOM 2225 O O . LEU B 1 17 ? 11.156 31.625 19.297 1 55.28 17 LEU B O 1
ATOM 2229 N N . LYS B 1 18 ? 11.492 30.391 17.562 1 52.88 18 LYS B N 1
ATOM 2230 C CA . LYS B 1 18 ? 12.812 31 17.469 1 52.88 18 LYS B CA 1
ATOM 2231 C C . LYS B 1 18 ? 12.711 32.438 16.953 1 52.88 18 LYS B C 1
ATOM 2233 O O . LYS B 1 18 ? 13.672 33.188 17.031 1 52.88 18 LYS B O 1
ATOM 2238 N N . GLY B 1 19 ? 11.578 32.812 16.531 1 50.56 19 GLY B N 1
ATOM 2239 C CA . GLY B 1 19 ? 11.547 34.188 16.062 1 50.56 19 GLY B CA 1
ATOM 2240 C C . GLY B 1 19 ? 11.039 35.156 17.109 1 50.56 19 GLY B C 1
ATOM 2241 O O . GLY B 1 19 ? 10.219 34.781 17.969 1 50.56 19 GLY B O 1
ATOM 2242 N N . LYS B 1 20 ? 11.852 36.125 17.562 1 54.94 20 LYS B N 1
ATOM 2243 C CA . LYS B 1 20 ? 11.672 37.125 18.625 1 54.94 20 LYS B CA 1
ATOM 2244 C C . LYS B 1 20 ? 10.5 38.062 18.312 1 54.94 20 LYS B C 1
ATOM 2246 O O . LYS B 1 20 ? 10.094 38.844 19.172 1 54.94 20 LYS B O 1
ATOM 2251 N N . LYS B 1 21 ? 9.891 37.938 17.172 1 60.81 21 LYS B N 1
ATOM 2252 C CA . LYS B 1 21 ? 8.938 38.969 16.828 1 60.81 21 LYS B CA 1
ATOM 2253 C C . LYS B 1 21 ? 7.547 38.656 17.359 1 60.81 21 LYS B C 1
ATOM 2255 O O . LYS B 1 21 ? 6.734 39.562 17.578 1 60.81 21 LYS B O 1
ATOM 2260 N N . TYR B 1 22 ? 7.32 37.438 17.656 1 65.56 22 TYR B N 1
ATOM 2261 C CA . TYR B 1 22 ? 5.961 37.062 18.031 1 65.56 22 TYR B CA 1
ATOM 2262 C C . TYR B 1 22 ? 5.941 36.281 19.344 1 65.56 22 TYR B C 1
ATOM 2264 O O . TYR B 1 22 ? 6.922 35.625 19.688 1 65.56 22 TYR B O 1
ATOM 2272 N N . VAL B 1 23 ? 4.941 36.75 20.109 1 66.25 23 VAL B N 1
ATOM 2273 C CA . VAL B 1 23 ? 4.656 35.906 21.25 1 66.25 23 VAL B CA 1
ATOM 2274 C C . VAL B 1 23 ? 3.777 34.719 20.797 1 66.25 23 VAL B C 1
ATOM 2276 O O . VAL B 1 23 ? 2.768 34.906 20.125 1 66.25 23 VAL B O 1
ATOM 2279 N N . VAL B 1 24 ? 4.266 33.531 21.078 1 71.12 24 VAL B N 1
ATOM 2280 C CA . VAL B 1 24 ? 3.562 32.344 20.594 1 71.12 24 VAL B CA 1
ATOM 2281 C C . VAL B 1 24 ? 2.715 31.75 21.719 1 71.12 24 VAL B C 1
ATOM 2283 O O . VAL B 1 24 ? 3.201 31.562 22.844 1 71.12 24 VAL B O 1
ATOM 2286 N N . ARG B 1 25 ? 1.392 31.734 21.453 1 73.25 25 ARG B N 1
ATOM 2287 C CA . ARG B 1 25 ? 0.481 30.984 22.312 1 73.25 25 ARG B CA 1
ATOM 2288 C C . ARG B 1 25 ? 0.189 29.609 21.734 1 73.25 25 ARG B C 1
ATOM 2290 O O . ARG B 1 25 ? -0.104 29.484 20.531 1 73.25 25 ARG B O 1
ATOM 2297 N N . VAL B 1 26 ? 0.388 28.609 22.516 1 71.44 26 VAL B N 1
ATOM 2298 C CA . VAL B 1 26 ? 0.131 27.234 22.062 1 71.44 26 VAL B CA 1
ATOM 2299 C C . VAL B 1 26 ? -1.105 26.688 22.766 1 71.44 26 VAL B C 1
ATOM 2301 O O . VAL B 1 26 ? -1.169 26.672 24 1 71.44 26 VAL B O 1
ATOM 2304 N N . LEU B 1 27 ? -2.074 26.359 21.953 1 72.25 27 LEU B N 1
ATOM 2305 C CA . LEU B 1 27 ? -3.281 25.734 22.484 1 72.25 27 LEU B CA 1
ATOM 2306 C C . LEU B 1 27 ? -3.131 24.219 22.547 1 72.25 27 LEU B C 1
ATOM 2308 O O . LEU B 1 27 ? -2.75 23.594 21.562 1 72.25 27 LEU B O 1
ATOM 2312 N N . THR B 1 28 ? -3.252 23.672 23.641 1 69.5 28 THR B N 1
ATOM 2313 C CA . THR B 1 28 ? -3.199 22.219 23.828 1 69.5 28 THR B CA 1
ATOM 2314 C C . THR B 1 28 ? -4.312 21.75 24.75 1 69.5 28 THR B C 1
ATOM 2316 O O . THR B 1 28 ? -4.793 22.516 25.594 1 69.5 28 THR B O 1
ATOM 2319 N N . ARG B 1 29 ? -4.82 20.516 24.453 1 65.88 29 ARG B N 1
ATOM 2320 C CA . ARG B 1 29 ? -5.84 19.953 25.344 1 65.88 29 ARG B CA 1
ATOM 2321 C C . ARG B 1 29 ? -5.238 19.547 26.688 1 65.88 29 ARG B C 1
ATOM 2323 O O . ARG B 1 29 ? -5.934 19.547 27.703 1 65.88 29 ARG B O 1
ATOM 2330 N N . ASP B 1 30 ? -4.047 19.078 26.516 1 65.44 30 ASP B N 1
ATOM 2331 C CA . ASP B 1 30 ? -3.332 18.625 27.719 1 65.44 30 ASP B CA 1
ATOM 2332 C C . ASP B 1 30 ? -1.992 19.344 27.859 1 65.44 30 ASP B C 1
ATOM 2334 O O . ASP B 1 30 ? -0.999 18.938 27.25 1 65.44 30 ASP B O 1
ATOM 2338 N N . VAL B 1 31 ? -2.068 20.281 28.719 1 67.19 31 VAL B N 1
ATOM 2339 C CA . VAL B 1 31 ? -0.897 21.125 28.922 1 67.19 31 VAL B CA 1
ATOM 2340 C C . VAL B 1 31 ? 0.259 20.297 29.469 1 67.19 31 VAL B C 1
ATOM 2342 O O . VAL B 1 31 ? 1.41 20.484 29.062 1 67.19 31 VAL B O 1
ATOM 2345 N N . THR B 1 32 ? -0.129 19.359 30.25 1 63.03 32 THR B N 1
ATOM 2346 C CA . THR B 1 32 ? 0.895 18.547 30.906 1 63.03 32 THR B CA 1
ATOM 2347 C C . THR B 1 32 ? 1.602 17.656 29.875 1 63.03 32 THR B C 1
ATOM 2349 O O . THR B 1 32 ? 2.83 17.547 29.891 1 63.03 32 THR B O 1
ATOM 2352 N N . ARG B 1 33 ? 0.833 17.109 29.016 1 56.75 33 ARG B N 1
ATOM 2353 C CA . ARG B 1 33 ? 1.403 16.219 28.016 1 56.75 33 ARG B CA 1
ATOM 2354 C C . ARG B 1 33 ? 2.262 16.984 27.016 1 56.75 33 ARG B C 1
ATOM 2356 O O . ARG B 1 33 ? 3.289 16.484 26.562 1 56.75 33 ARG B O 1
ATOM 2363 N N . PHE B 1 34 ? 1.749 18.047 26.781 1 59.69 34 PHE B N 1
ATOM 2364 C CA . PHE B 1 34 ? 2.471 18.891 25.828 1 59.69 34 PHE B CA 1
ATOM 2365 C C . PHE B 1 34 ? 3.838 19.281 26.391 1 59.69 34 PHE B C 1
ATOM 2367 O O . PHE B 1 34 ? 4.84 19.219 25.672 1 59.69 34 PHE B O 1
ATOM 2374 N N . LYS B 1 35 ? 3.834 19.609 27.5 1 58.06 35 LYS B N 1
ATOM 2375 C CA . LYS B 1 35 ? 5.094 20 28.125 1 58.06 35 LYS B CA 1
ATOM 2376 C C . LYS B 1 35 ? 6.062 18.828 28.203 1 58.06 35 LYS B C 1
ATOM 2378 O O . LYS B 1 35 ? 7.273 19 28.078 1 58.06 35 LYS B O 1
ATOM 2383 N N . ALA B 1 36 ? 5.426 17.688 28.375 1 53.09 36 ALA B N 1
ATOM 2384 C CA . ALA B 1 36 ? 6.242 16.484 28.484 1 53.09 36 ALA B CA 1
ATOM 2385 C C . ALA B 1 36 ? 6.879 16.125 27.156 1 53.09 36 ALA B C 1
ATOM 2387 O O . ALA B 1 36 ? 7.973 15.555 27.109 1 53.09 36 ALA B O 1
ATOM 2388 N N . ALA B 1 37 ? 6.23 16.281 26.141 1 53.22 37 ALA B N 1
ATOM 2389 C CA . ALA B 1 37 ? 6.699 15.906 24.797 1 53.22 37 ALA B CA 1
ATOM 2390 C C . ALA B 1 37 ? 7.773 16.875 24.312 1 53.22 37 ALA B C 1
ATOM 2392 O O . ALA B 1 37 ? 8.422 16.609 23.297 1 53.22 37 ALA B O 1
ATOM 2393 N N . GLY B 1 38 ? 8.141 17.922 25.062 1 50.56 38 GLY B N 1
ATOM 2394 C CA . GLY B 1 38 ? 9.172 18.891 24.703 1 50.56 38 GLY B CA 1
ATOM 2395 C C . GLY B 1 38 ? 8.68 20.328 24.766 1 50.56 38 GLY B C 1
ATOM 2396 O O . GLY B 1 38 ? 7.621 20.656 24.234 1 50.56 38 GLY B O 1
ATOM 2397 N N . ALA B 1 39 ? 9.203 20.938 25.844 1 49.72 39 ALA B N 1
ATOM 2398 C CA . ALA B 1 39 ? 8.875 22.297 26.25 1 49.72 39 ALA B CA 1
ATOM 2399 C C . ALA B 1 39 ? 8.844 23.234 25.047 1 49.72 39 ALA B C 1
ATOM 2401 O O . ALA B 1 39 ? 9.641 23.094 24.125 1 49.72 39 ALA B O 1
ATOM 2402 N N . PRO B 1 40 ? 7.711 23.812 24.844 1 54.03 40 PRO B N 1
ATOM 2403 C CA . PRO B 1 40 ? 7.805 24.922 23.891 1 54.03 40 PRO B CA 1
ATOM 2404 C C . PRO B 1 40 ? 8.977 25.859 24.188 1 54.03 40 PRO B C 1
ATOM 2406 O O . PRO B 1 40 ? 9.477 25.891 25.312 1 54.03 40 PRO B O 1
ATOM 2409 N N . GLY B 1 41 ? 9.805 26.094 23.266 1 54 41 GLY B N 1
ATOM 2410 C CA . GLY B 1 41 ? 10.883 27.047 23.484 1 54 41 GLY B CA 1
ATOM 2411 C C . GLY B 1 41 ? 10.5 28.172 24.422 1 54 41 GLY B C 1
ATOM 2412 O O . GLY B 1 41 ? 9.32 28.344 24.75 1 54 41 GLY B O 1
ATOM 2413 N N . PRO B 1 42 ? 11.492 28.938 24.953 1 55.06 42 PRO B N 1
ATOM 2414 C CA . PRO B 1 42 ? 11.266 30.125 25.781 1 55.06 42 PRO B CA 1
ATOM 2415 C C . PRO B 1 42 ? 10.344 31.141 25.109 1 55.06 42 PRO B C 1
ATOM 2417 O O . PRO B 1 42 ? 10.391 31.312 23.891 1 55.06 42 PRO B O 1
ATOM 2420 N N . GLY B 1 43 ? 9.188 31.453 25.719 1 60.22 43 GLY B N 1
ATOM 2421 C CA . GLY B 1 43 ? 8.32 32.531 25.234 1 60.22 43 GLY B CA 1
ATOM 2422 C C . GLY B 1 43 ? 6.945 32.031 24.828 1 60.22 43 GLY B C 1
ATOM 2423 O O . GLY B 1 43 ? 6.047 32.844 24.562 1 60.22 43 GLY B O 1
ATOM 2424 N N . ALA B 1 44 ? 6.879 30.734 24.75 1 65.38 44 ALA B N 1
ATOM 2425 C CA . ALA B 1 44 ? 5.547 30.266 24.391 1 65.38 44 ALA B CA 1
ATOM 2426 C C . ALA B 1 44 ? 4.652 30.141 25.609 1 65.38 44 ALA B C 1
ATOM 2428 O O . ALA B 1 44 ? 5.098 29.688 26.672 1 65.38 44 ALA B O 1
ATOM 2429 N N . LYS B 1 45 ? 3.523 30.812 25.516 1 71.25 45 LYS B N 1
ATOM 2430 C CA . LYS B 1 45 ? 2.496 30.641 26.547 1 71.25 45 LYS B CA 1
ATOM 2431 C C . LYS B 1 45 ? 1.564 29.484 26.188 1 71.25 45 LYS B C 1
ATOM 2433 O O . LYS B 1 45 ? 0.931 29.5 25.125 1 71.25 45 LYS B O 1
ATOM 2438 N N . VAL B 1 46 ? 1.625 28.484 26.953 1 72.5 46 VAL B N 1
ATOM 2439 C CA . VAL B 1 46 ? 0.761 27.344 26.734 1 72.5 46 VAL B CA 1
ATOM 2440 C C . VAL B 1 46 ? -0.587 27.562 27.406 1 72.5 46 VAL B C 1
ATOM 2442 O O . VAL B 1 46 ? -0.642 27.906 28.594 1 72.5 46 VAL B O 1
ATOM 2445 N N . VAL B 1 47 ? -1.589 27.531 26.656 1 73 47 VAL B N 1
ATOM 2446 C CA . VAL B 1 47 ? -2.928 27.719 27.203 1 73 47 VAL B CA 1
ATOM 2447 C C . VAL B 1 47 ? -3.777 26.484 26.938 1 73 47 VAL B C 1
ATOM 2449 O O . VAL B 1 47 ? -3.602 25.797 25.938 1 73 47 VAL B O 1
ATOM 2452 N N . LYS B 1 48 ? -4.508 26.156 27.922 1 75 48 LYS B N 1
ATOM 2453 C CA . LYS B 1 48 ? -5.461 25.062 27.75 1 75 48 LYS B CA 1
ATOM 2454 C C . LYS B 1 48 ? -6.59 25.453 26.812 1 75 48 LYS B C 1
ATOM 2456 O O . LYS B 1 48 ? -7.117 26.562 26.891 1 75 48 LYS B O 1
ATOM 2461 N N . GLY B 1 49 ? -6.785 24.656 25.859 1 75 49 GLY B N 1
ATOM 2462 C CA . GLY B 1 49 ? -7.879 24.922 24.938 1 75 49 GLY B CA 1
ATOM 2463 C C . GLY B 1 49 ? -8.344 23.688 24.188 1 75 49 GLY B C 1
ATOM 2464 O O . GLY B 1 49 ? -7.609 22.703 24.109 1 75 49 GLY B O 1
ATOM 2465 N N . ASP B 1 50 ? -9.633 23.734 23.938 1 77.94 50 ASP B N 1
ATOM 2466 C CA . ASP B 1 50 ? -10.32 22.672 23.203 1 77.94 50 ASP B CA 1
ATOM 2467 C C . ASP B 1 50 ? -11.016 23.203 21.953 1 77.94 50 ASP B C 1
ATOM 2469 O O . ASP B 1 50 ? -11.867 24.094 22.047 1 77.94 50 ASP B O 1
ATOM 2473 N N . LEU B 1 51 ? -10.648 22.688 20.859 1 81.12 51 LEU B N 1
ATOM 2474 C CA . LEU B 1 51 ? -11.203 23.172 19.594 1 81.12 51 LEU B CA 1
ATOM 2475 C C . LEU B 1 51 ? -12.68 22.812 19.484 1 81.12 51 LEU B C 1
ATOM 2477 O O . LEU B 1 51 ? -13.391 23.344 18.625 1 81.12 51 LEU B O 1
ATOM 2481 N N . ASN B 1 52 ? -13.094 21.953 20.359 1 79.94 52 ASN B N 1
ATOM 2482 C CA . ASN B 1 52 ? -14.508 21.578 20.375 1 79.94 52 ASN B CA 1
ATOM 2483 C C . ASN B 1 52 ? -15.344 22.562 21.172 1 79.94 52 ASN B C 1
ATOM 2485 O O . ASN B 1 52 ? -16.578 22.469 21.188 1 79.94 52 ASN B O 1
ATOM 2489 N N . ASP B 1 53 ? -14.719 23.438 21.828 1 85 53 ASP B N 1
ATOM 2490 C CA . ASP B 1 53 ? -15.367 24.453 22.656 1 85 53 ASP B CA 1
ATOM 2491 C C . ASP B 1 53 ? -15.156 25.859 22.078 1 85 53 ASP B C 1
ATOM 2493 O O . ASP B 1 53 ? -14.086 26.453 22.25 1 85 53 ASP B O 1
ATOM 2497 N N . LYS B 1 54 ? -16.219 26.391 21.578 1 90.56 54 LYS B N 1
ATOM 2498 C CA . LYS B 1 54 ? -16.125 27.688 20.906 1 90.56 54 LYS B CA 1
ATOM 2499 C C . LYS B 1 54 ? -15.609 28.75 21.875 1 90.56 54 LYS B C 1
ATOM 2501 O O . LYS B 1 54 ? -14.82 29.609 21.484 1 90.56 54 LYS B O 1
ATOM 2506 N N . THR B 1 55 ? -16.094 28.734 23.078 1 91.38 55 THR B N 1
ATOM 2507 C CA . THR B 1 55 ? -15.68 29.719 24.062 1 91.38 55 THR B CA 1
ATOM 2508 C C . THR B 1 55 ? -14.172 29.641 24.312 1 91.38 55 THR B C 1
ATOM 2510 O O . THR B 1 55 ? -13.508 30.672 24.469 1 91.38 55 THR B O 1
ATOM 2513 N N . SER B 1 56 ? -13.664 28.453 24.328 1 85.81 56 SER B N 1
ATOM 2514 C CA . SER B 1 56 ? -12.234 28.234 24.484 1 85.81 56 SER B CA 1
ATOM 2515 C C . SER B 1 56 ? -11.453 28.797 23.312 1 85.81 56 SER B C 1
ATOM 2517 O O . SER B 1 56 ? -10.383 29.391 23.484 1 85.81 56 SER B O 1
ATOM 2519 N N . VAL B 1 57 ? -11.969 28.594 22.188 1 88 57 VAL B N 1
ATOM 2520 C CA . VAL B 1 57 ? -11.32 29.094 20.969 1 88 57 VAL B CA 1
ATOM 2521 C C . VAL B 1 57 ? -11.336 30.625 20.969 1 88 57 VAL B C 1
ATOM 2523 O O . VAL B 1 57 ? -10.336 31.25 20.625 1 88 57 VAL B O 1
ATOM 2526 N N . GLU B 1 58 ? -12.461 31.219 21.359 1 90.75 58 GLU B N 1
ATOM 2527 C CA . GLU B 1 58 ? -12.578 32.656 21.438 1 90.75 58 GLU B CA 1
ATOM 2528 C C . GLU B 1 58 ? -11.539 33.25 22.391 1 90.75 58 GLU B C 1
ATOM 2530 O O . GLU B 1 58 ? -10.891 34.25 22.062 1 90.75 58 GLU B O 1
ATOM 2535 N N . ALA B 1 59 ? -11.422 32.625 23.469 1 87.25 59 ALA B N 1
ATOM 2536 C CA . ALA B 1 59 ? -10.469 33.094 24.469 1 87.25 59 ALA B CA 1
ATOM 2537 C C . ALA B 1 59 ? -9.031 33 23.953 1 87.25 59 ALA B C 1
ATOM 2539 O O . ALA B 1 59 ? -8.203 33.875 24.203 1 87.25 59 ALA B O 1
ATOM 2540 N N . ALA B 1 60 ? -8.75 31.953 23.297 1 83.19 60 ALA B N 1
ATOM 2541 C CA . ALA B 1 60 ? -7.402 31.688 22.797 1 83.19 60 ALA B CA 1
ATOM 2542 C C . ALA B 1 60 ? -7.012 32.688 21.703 1 83.19 60 ALA B C 1
ATOM 2544 O O . ALA B 1 60 ? -5.852 33.094 21.625 1 83.19 60 ALA B O 1
ATOM 2545 N N . LEU B 1 61 ? -7.945 33.125 20.938 1 87.62 61 LEU B N 1
ATOM 2546 C CA . LEU B 1 61 ? -7.641 33.969 19.781 1 87.62 61 LEU B CA 1
ATOM 2547 C C . LEU B 1 61 ? -7.746 35.438 20.125 1 87.62 61 LEU B C 1
ATOM 2549 O O . LEU B 1 61 ? -7.344 36.312 19.344 1 87.62 61 LEU B O 1
ATOM 2553 N N . LYS B 1 62 ? -8.281 35.688 21.281 1 87.31 62 LYS B N 1
ATOM 2554 C CA . LYS B 1 62 ? -8.508 37.094 21.656 1 87.31 62 LYS B CA 1
ATOM 2555 C C . LYS B 1 62 ? -7.203 37.875 21.609 1 87.31 62 LYS B C 1
ATOM 2557 O O . LYS B 1 62 ? -6.211 37.5 22.234 1 87.31 62 LYS B O 1
ATOM 2562 N N . GLY B 1 63 ? -7.168 38.969 20.797 1 84.56 63 GLY B N 1
ATOM 2563 C CA . GLY B 1 63 ? -6.043 39.875 20.719 1 84.56 63 GLY B CA 1
ATOM 2564 C C . GLY B 1 63 ? -4.926 39.375 19.828 1 84.56 63 GLY B C 1
ATOM 2565 O O . GLY B 1 63 ? -3.908 40.062 19.656 1 84.56 63 GLY B O 1
ATOM 2566 N N . ALA B 1 64 ? -5.059 38.25 19.25 1 84.31 64 ALA B N 1
ATOM 2567 C CA . ALA B 1 64 ? -4.012 37.688 18.406 1 84.31 64 ALA B CA 1
ATOM 2568 C C . ALA B 1 64 ? -3.963 38.375 17.047 1 84.31 64 ALA B C 1
ATOM 2570 O O . ALA B 1 64 ? -5.004 38.719 16.484 1 84.31 64 ALA B O 1
ATOM 2571 N N . TYR B 1 65 ? -2.752 38.656 16.562 1 86.69 65 TYR B N 1
ATOM 2572 C CA . TYR B 1 65 ? -2.566 39.156 15.203 1 86.69 65 TYR B CA 1
ATOM 2573 C C . TYR B 1 65 ? -2.898 38.094 14.18 1 86.69 65 TYR B C 1
ATOM 2575 O O . TYR B 1 65 ? -3.598 38.344 13.195 1 86.69 65 TYR B O 1
ATOM 2583 N N . GLY B 1 66 ? -2.357 36.938 14.43 1 88.94 66 GLY B N 1
ATOM 2584 C CA . GLY B 1 66 ? -2.529 35.781 13.547 1 88.94 66 GLY B CA 1
ATOM 2585 C C . GLY B 1 66 ? -2.572 34.469 14.289 1 88.94 66 GLY B C 1
ATOM 2586 O O . GLY B 1 66 ? -2.27 34.406 15.477 1 88.94 66 GLY B O 1
ATOM 2587 N N . ALA B 1 67 ? -2.996 33.406 13.555 1 87.94 67 ALA B N 1
ATOM 2588 C CA . ALA B 1 67 ? -3.092 32.094 14.148 1 87.94 67 ALA B CA 1
ATOM 2589 C C . ALA B 1 67 ? -2.709 31 13.141 1 87.94 67 ALA B C 1
ATOM 2591 O O . ALA B 1 67 ? -3.047 31.109 11.961 1 87.94 67 ALA B O 1
ATOM 2592 N N . PHE B 1 68 ? -1.932 30.094 13.609 1 87.88 68 PHE B N 1
ATOM 2593 C CA . PHE B 1 68 ? -1.658 28.891 12.852 1 87.88 68 PHE B CA 1
ATOM 2594 C C . PHE B 1 68 ? -2.52 27.734 13.344 1 87.88 68 PHE B C 1
ATOM 2596 O O . PHE B 1 68 ? -2.361 27.281 14.484 1 87.88 68 PHE B O 1
ATOM 2603 N N . LEU B 1 69 ? -3.393 27.266 12.523 1 86.94 69 LEU B N 1
ATOM 2604 C CA . LEU B 1 6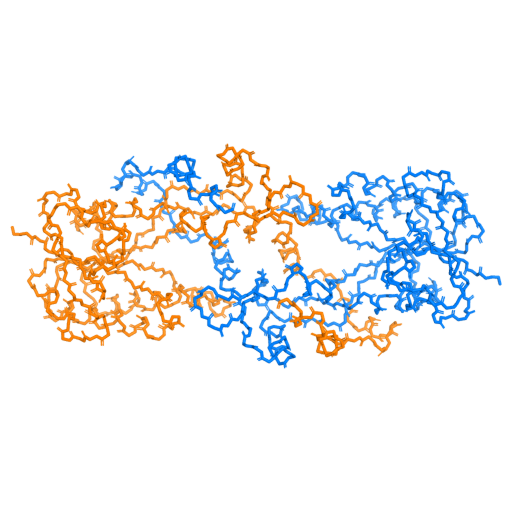9 ? -4.32 26.203 12.906 1 86.94 69 LEU B CA 1
ATOM 2605 C C . LEU B 1 69 ? -3.881 24.859 12.328 1 86.94 69 LEU B C 1
ATOM 2607 O O . LEU B 1 69 ? -3.619 24.75 11.125 1 86.94 69 LEU B O 1
ATOM 2611 N N . VAL B 1 70 ? -3.744 23.875 13.156 1 82.94 70 VAL B N 1
ATOM 2612 C CA . VAL B 1 70 ? -3.531 22.484 12.766 1 82.94 70 VAL B CA 1
ATOM 2613 C C . VAL B 1 70 ? -4.652 21.625 13.328 1 82.94 70 VAL B C 1
ATOM 2615 O O . VAL B 1 70 ? -4.812 21.516 14.547 1 82.94 70 VAL B O 1
ATOM 2618 N N . THR B 1 71 ? -5.461 21.094 12.461 1 79.25 71 THR B N 1
ATOM 2619 C CA . THR B 1 71 ? -6.477 20.141 12.906 1 79.25 71 THR B CA 1
ATOM 2620 C C . THR B 1 71 ? -5.926 18.719 12.906 1 79.25 71 THR B C 1
ATOM 2622 O O . THR B 1 71 ? -5.008 18.406 12.148 1 79.25 71 THR B O 1
ATOM 2625 N N . ASN B 1 72 ? -6.402 17.953 13.781 1 68.12 72 ASN B N 1
ATOM 2626 C CA . ASN B 1 72 ? -5.902 16.578 13.906 1 68.12 72 ASN B CA 1
ATOM 2627 C C . ASN B 1 72 ? -7.008 15.555 13.68 1 68.12 72 ASN B C 1
ATOM 2629 O O . ASN B 1 72 ? -7.832 15.32 14.562 1 68.12 72 ASN B O 1
ATOM 2633 N N . PHE B 1 73 ? -6.926 14.922 12.602 1 60.56 73 PHE B N 1
ATOM 2634 C CA . PHE B 1 73 ? -7.887 13.883 12.258 1 60.56 73 PHE B CA 1
ATOM 2635 C C . PHE B 1 73 ? -7.742 12.688 13.188 1 60.56 73 PHE B C 1
ATOM 2637 O O . PHE B 1 73 ? -8.742 12.094 13.609 1 60.56 73 PHE B O 1
ATOM 2644 N N . CYS B 1 74 ? -6.543 12.406 13.531 1 53.34 74 CYS B N 1
ATOM 2645 C CA . CYS B 1 74 ? -6.227 11.172 14.227 1 53.34 74 CYS B CA 1
ATOM 2646 C C . CYS B 1 74 ? -6.777 11.195 15.648 1 53.34 74 CYS B C 1
ATOM 2648 O O . CYS B 1 74 ? -6.938 10.141 16.281 1 53.34 74 CYS B O 1
ATOM 2650 N N . ASP B 1 75 ? -7.082 12.344 16.172 1 53.38 75 ASP B N 1
ATOM 2651 C CA . ASP B 1 75 ? -7.609 12.445 17.516 1 53.38 75 ASP B CA 1
ATOM 2652 C C . ASP B 1 75 ? -8.984 11.789 17.625 1 53.38 75 ASP B C 1
ATOM 2654 O O . ASP B 1 75 ? -9.312 11.195 18.656 1 53.38 75 ASP B O 1
ATOM 2658 N N . HIS B 1 76 ? -9.719 11.93 16.609 1 53.44 76 HIS B N 1
ATOM 2659 C CA . HIS B 1 76 ? -11.102 11.477 16.688 1 53.44 76 HIS B CA 1
ATOM 2660 C C . HIS B 1 76 ? -11.438 10.555 15.516 1 53.44 76 HIS B C 1
ATOM 2662 O O . HIS B 1 76 ? -12.477 9.891 15.523 1 53.44 76 HIS B O 1
ATOM 2668 N N . PHE B 1 77 ? -10.562 10.586 14.578 1 56.41 77 PHE B N 1
ATOM 2669 C CA . PHE B 1 77 ? -10.766 9.805 13.367 1 56.41 77 PHE B CA 1
ATOM 2670 C C . PHE B 1 77 ? -12.117 10.125 12.742 1 56.41 77 PHE B C 1
ATOM 2672 O O . PHE B 1 77 ? -12.852 9.211 12.344 1 56.41 77 PHE B O 1
ATOM 2679 N N . SER B 1 78 ? -12.477 11.266 12.898 1 67.69 78 SER B N 1
ATOM 2680 C CA . SER B 1 78 ? -13.75 11.75 12.367 1 67.69 78 SER B CA 1
ATOM 2681 C C . SER B 1 78 ? -13.547 12.984 11.5 1 67.69 78 SER B C 1
ATOM 2683 O O . SER B 1 78 ? -13.133 14.039 11.992 1 67.69 78 SER B O 1
ATOM 2685 N N . LYS B 1 79 ? -13.844 12.758 10.266 1 79.88 79 LYS B N 1
ATOM 2686 C CA . LYS B 1 79 ? -13.789 13.875 9.32 1 79.88 79 LYS B CA 1
ATOM 2687 C C . LYS B 1 79 ? -14.75 14.984 9.727 1 79.88 79 LYS B C 1
ATOM 2689 O O . LYS B 1 79 ? -14.398 16.172 9.68 1 79.88 79 LYS B O 1
ATOM 2694 N N . GLU B 1 80 ? -15.906 14.656 10.133 1 82.5 80 GLU B N 1
ATOM 2695 C CA . GLU B 1 80 ? -16.938 15.617 10.5 1 82.5 80 GLU B CA 1
ATOM 2696 C C . GLU B 1 80 ? -16.5 16.469 11.688 1 82.5 80 GLU B C 1
ATOM 2698 O O . GLU B 1 80 ? -16.703 17.688 11.688 1 82.5 80 GLU B O 1
ATOM 2703 N N . LYS B 1 81 ? -15.961 15.844 12.672 1 80.5 81 LYS B N 1
ATOM 2704 C CA . LYS B 1 81 ? -15.484 16.578 13.836 1 80.5 81 LYS B CA 1
ATOM 2705 C C . LYS B 1 81 ? -14.352 17.531 13.461 1 80.5 81 LYS B C 1
ATOM 2707 O O . LYS B 1 81 ? -14.297 18.656 13.961 1 80.5 81 LYS B O 1
ATOM 2712 N N . GLU B 1 82 ? -13.508 17.016 12.648 1 85.5 82 GLU B N 1
ATOM 2713 C CA . GLU B 1 82 ? -12.406 17.859 12.188 1 85.5 82 GLU B CA 1
ATOM 2714 C C . GLU B 1 82 ? -12.922 19.078 11.445 1 85.5 82 GLU B C 1
ATOM 2716 O O . GLU B 1 82 ? -12.422 20.188 11.648 1 85.5 82 GLU B O 1
ATOM 2721 N N . VAL B 1 83 ? -13.891 18.875 10.617 1 90.88 83 VAL B N 1
ATOM 2722 C CA . VAL B 1 83 ? -14.477 19.969 9.844 1 90.88 83 VAL B CA 1
ATOM 2723 C C . VAL B 1 83 ? -15.141 20.969 10.789 1 90.88 83 VAL B C 1
ATOM 2725 O O . VAL B 1 83 ? -14.977 22.188 10.641 1 90.88 83 VAL B O 1
ATOM 2728 N N . CYS B 1 84 ? -15.836 20.453 11.719 1 89.5 84 CYS B N 1
ATOM 2729 C CA . CYS B 1 84 ? -16.5 21.312 12.695 1 89.5 84 CYS B CA 1
ATOM 2730 C C . CYS B 1 84 ? -15.492 22.172 13.453 1 89.5 84 CYS B C 1
ATOM 2732 O O . CYS B 1 84 ? -15.688 23.375 13.625 1 89.5 84 CYS B O 1
ATOM 2734 N N . GLN B 1 85 ? -14.445 21.594 13.93 1 86.31 85 GLN B N 1
ATOM 2735 C CA . GLN B 1 85 ? -13.391 22.297 14.648 1 86.31 85 GLN B CA 1
ATOM 2736 C C . GLN B 1 85 ? -12.805 23.406 13.789 1 86.31 85 GLN B C 1
ATOM 2738 O O . GLN B 1 85 ? -12.625 24.531 14.258 1 86.31 85 GLN B O 1
ATOM 2743 N N . GLY B 1 86 ? -12.484 23.047 12.531 1 91.75 86 GLY B N 1
ATOM 2744 C CA . GLY B 1 86 ? -11.93 24.031 11.617 1 91.75 86 GLY B CA 1
ATOM 2745 C C . GLY B 1 86 ? -12.867 25.203 11.352 1 91.75 86 GLY B C 1
ATOM 2746 O O . GLY B 1 86 ? -12.438 26.359 11.305 1 91.75 86 GLY B O 1
ATOM 2747 N N . GLU B 1 87 ? -14.102 24.891 11.203 1 93.88 87 GLU B N 1
ATOM 2748 C CA . GLU B 1 87 ? -15.094 25.938 10.93 1 93.88 87 GLU B CA 1
ATOM 2749 C C . GLU B 1 87 ? -15.25 26.875 12.125 1 93.88 87 GLU B C 1
ATOM 2751 O O . GLU B 1 87 ? -15.398 28.078 11.961 1 93.88 87 GLU B O 1
ATOM 2756 N N . VAL B 1 88 ? -15.289 26.312 13.305 1 91.06 88 VAL B N 1
ATOM 2757 C CA . VAL B 1 88 ? -15.406 27.125 14.516 1 91.06 88 VAL B CA 1
ATOM 2758 C C . VAL B 1 88 ? -14.242 28.094 14.602 1 91.06 88 VAL B C 1
ATOM 2760 O O . VAL B 1 88 ? -14.438 29.281 14.883 1 91.06 88 VAL B O 1
ATOM 2763 N N . VAL B 1 89 ? -13.055 27.609 14.383 1 90.69 89 VAL B N 1
ATOM 2764 C CA . VAL B 1 89 ? -11.875 28.453 14.445 1 90.69 89 VAL B CA 1
ATOM 2765 C C . VAL B 1 89 ? -11.969 29.547 13.375 1 90.69 89 VAL B C 1
ATOM 2767 O O . VAL B 1 89 ? -11.648 30.703 13.625 1 90.69 89 VAL B O 1
ATOM 2770 N N . ALA B 1 90 ? -12.398 29.141 12.219 1 93.94 90 ALA B N 1
ATOM 2771 C CA . ALA B 1 90 ? -12.539 30.094 11.117 1 93.94 90 ALA B CA 1
ATOM 2772 C C . ALA B 1 90 ? -13.539 31.203 11.477 1 93.94 90 ALA B C 1
ATOM 2774 O O . ALA B 1 90 ? -13.273 32.375 11.242 1 93.94 90 ALA B O 1
ATOM 2775 N N . ASP B 1 91 ? -14.633 30.844 11.992 1 95.19 91 ASP B N 1
ATOM 2776 C CA . ASP B 1 91 ? -15.672 31.797 12.367 1 95.19 91 ASP B CA 1
ATOM 2777 C C . ASP B 1 91 ? -15.18 32.75 13.445 1 95.19 91 ASP B C 1
ATOM 2779 O O . ASP B 1 91 ? -15.414 33.969 13.367 1 95.19 91 ASP B O 1
ATOM 2783 N N . VAL B 1 92 ? -14.562 32.188 14.461 1 93.12 92 VAL B N 1
ATOM 2784 C CA . VAL B 1 92 ? -14.055 33 15.555 1 93.12 92 VAL B CA 1
ATOM 2785 C C . VAL B 1 92 ? -12.977 33.938 15.039 1 93.12 92 VAL B C 1
ATOM 2787 O O . VAL B 1 92 ? -12.938 35.125 15.414 1 93.12 92 VAL B O 1
ATOM 2790 N N . ALA B 1 93 ? -12.07 33.438 14.242 1 93.12 93 ALA B N 1
ATOM 2791 C CA . ALA B 1 93 ? -11.039 34.281 13.641 1 93.12 93 ALA B CA 1
ATOM 2792 C C . ALA B 1 93 ? -11.648 35.438 12.859 1 93.12 93 ALA B C 1
ATOM 2794 O O . ALA B 1 93 ? -11.148 36.562 12.898 1 93.12 93 ALA B O 1
ATOM 2795 N N . THR B 1 94 ? -12.711 35.188 12.133 1 94.19 94 THR B N 1
ATOM 2796 C CA . THR B 1 94 ? -13.414 36.219 11.359 1 94.19 94 THR B CA 1
ATOM 2797 C C . THR B 1 94 ? -14.062 37.219 12.289 1 94.19 94 THR B C 1
ATOM 2799 O O . THR B 1 94 ? -13.922 38.438 12.086 1 94.19 94 THR B O 1
ATOM 2802 N N . SER B 1 95 ? -14.773 36.75 13.25 1 95.25 95 SER B N 1
ATOM 2803 C CA . SER B 1 95 ? -15.492 37.625 14.172 1 95.25 95 SER B CA 1
ATOM 2804 C C . SER B 1 95 ? -14.531 38.531 14.93 1 95.25 95 SER B C 1
ATOM 2806 O O . SER B 1 95 ? -14.883 39.688 15.258 1 95.25 95 SER B O 1
ATOM 2808 N N . GLN B 1 96 ? -13.359 38.031 15.172 1 93.94 96 GLN B N 1
ATOM 2809 C CA . GLN B 1 96 ? -12.375 38.812 15.938 1 93.94 96 GLN B CA 1
ATOM 2810 C C . GLN B 1 96 ? -11.422 39.562 15.008 1 93.94 96 GLN B C 1
ATOM 2812 O O . GLN B 1 96 ? -10.453 40.156 15.461 1 93.94 96 GLN B O 1
ATOM 2817 N N . SER B 1 97 ? -11.664 39.5 13.719 1 93.56 97 SER B N 1
ATOM 2818 C CA . SER B 1 97 ? -10.938 40.219 12.695 1 93.56 97 SER B CA 1
ATOM 2819 C C . SER B 1 97 ? -9.445 39.906 12.727 1 93.56 97 SER B C 1
ATOM 2821 O O . SER B 1 97 ? -8.609 40.812 12.742 1 93.56 97 SER B O 1
ATOM 2823 N N . LEU B 1 98 ? -9.109 38.625 12.867 1 91.94 98 LEU B N 1
ATOM 2824 C CA . LEU B 1 98 ? -7.723 38.188 12.75 1 91.94 98 LEU B CA 1
ATOM 2825 C C . LEU B 1 98 ? -7.105 38.688 11.445 1 91.94 98 LEU B C 1
ATOM 2827 O O . LEU B 1 98 ? -7.754 38.688 10.398 1 91.94 98 LEU B O 1
ATOM 2831 N N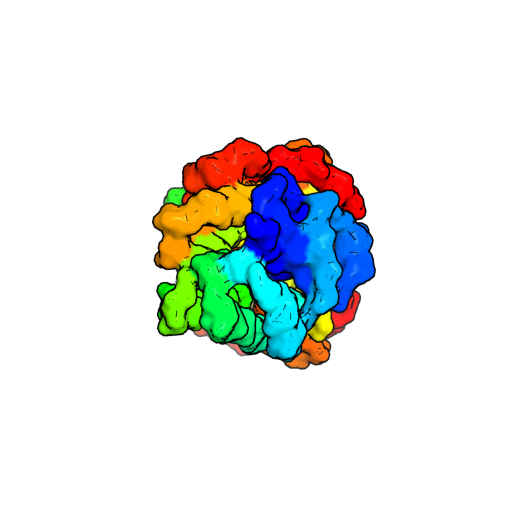 . LYS B 1 99 ? -5.867 39.156 11.508 1 93.19 99 LYS B N 1
ATOM 2832 C CA . LYS B 1 99 ? -5.242 39.75 10.336 1 93.19 99 LYS B CA 1
ATOM 2833 C C . LYS B 1 99 ? -4.633 38.719 9.422 1 93.19 99 LYS B C 1
ATOM 2835 O O . LYS B 1 99 ? -4.469 38.938 8.219 1 93.19 99 LYS B O 1
ATOM 2840 N N . HIS B 1 100 ? -4.234 37.594 9.984 1 94.06 100 HIS B N 1
ATOM 2841 C CA . HIS B 1 100 ? -3.623 36.562 9.172 1 94.06 100 HIS B CA 1
ATOM 2842 C C . HIS B 1 100 ? -3.844 35.188 9.789 1 94.06 100 HIS B C 1
ATOM 2844 O O . HIS B 1 100 ? -3.229 34.844 10.805 1 94.06 100 HIS B O 1
ATOM 2850 N N . ALA B 1 101 ? -4.684 34.375 9.156 1 93.75 101 ALA B N 1
ATOM 2851 C CA . ALA B 1 101 ? -4.852 33 9.531 1 93.75 101 ALA B CA 1
ATOM 2852 C C . ALA B 1 101 ? -3.998 32.062 8.656 1 93.75 101 ALA B C 1
ATOM 2854 O O . ALA B 1 101 ? -3.984 32.219 7.43 1 93.75 101 ALA B O 1
ATOM 2855 N N . VAL B 1 102 ? -3.201 31.234 9.25 1 92.81 102 VAL B N 1
ATOM 2856 C CA . VAL B 1 102 ? -2.465 30.203 8.531 1 92.81 102 VAL B CA 1
ATOM 2857 C C . VAL B 1 102 ? -3.012 28.828 8.898 1 92.81 102 VAL B C 1
ATOM 2859 O O . VAL B 1 102 ? -3.055 28.469 10.078 1 92.81 102 VAL B O 1
ATOM 2862 N N . TYR B 1 103 ? -3.465 28.078 7.906 1 94.19 103 TYR B N 1
ATOM 2863 C CA . TYR B 1 103 ? -4.094 26.781 8.141 1 94.19 103 TYR B CA 1
ATOM 2864 C C . TYR B 1 103 ? -3.273 25.656 7.531 1 94.19 103 TYR B C 1
ATOM 2866 O O . TYR B 1 103 ? -2.945 25.688 6.344 1 94.19 103 TYR B O 1
ATOM 2874 N N . SER B 1 104 ? -2.863 24.719 8.414 1 92.25 104 SER B N 1
ATOM 2875 C CA . SER B 1 104 ? -2.273 23.484 7.902 1 92.25 104 SER B CA 1
ATOM 2876 C C . SER B 1 104 ? -3.318 22.625 7.207 1 92.25 104 SER B C 1
ATOM 2878 O O . SER B 1 104 ? -3.998 21.812 7.852 1 92.25 104 SER B O 1
ATOM 2880 N N . SER B 1 105 ? -3.359 22.703 5.957 1 93.81 105 SER B N 1
ATOM 2881 C CA . SER B 1 105 ? -4.449 22.125 5.176 1 93.81 105 SER B CA 1
ATOM 2882 C C . SER B 1 105 ? -3.961 20.953 4.34 1 93.81 105 SER B C 1
ATOM 2884 O O . SER B 1 105 ? -2.855 20.453 4.547 1 93.81 105 SER B O 1
ATOM 2886 N N . LEU B 1 106 ? -4.77 20.359 3.529 1 93.56 106 LEU B N 1
ATOM 2887 C CA . LEU B 1 106 ? -4.57 19.391 2.471 1 93.56 106 LEU B CA 1
ATOM 2888 C C . LEU B 1 106 ? -5.68 19.484 1.426 1 93.56 106 LEU B C 1
ATOM 2890 O O . LEU B 1 106 ? -6.613 20.266 1.577 1 93.56 106 LEU B O 1
ATOM 2894 N N . GLU B 1 107 ? -5.43 18.828 0.381 1 95 107 GLU B N 1
ATOM 2895 C CA . GLU B 1 107 ? -6.402 18.875 -0.709 1 95 107 GLU B CA 1
ATOM 2896 C C . GLU B 1 107 ? -7.637 18.047 -0.386 1 95 107 GLU B C 1
ATOM 2898 O O . GLU B 1 107 ? -7.559 17.094 0.389 1 95 107 GLU B O 1
ATOM 2903 N N . ASN B 1 108 ? -8.727 18.5 -0.902 1 94.5 108 ASN B N 1
ATOM 2904 C CA . ASN B 1 108 ? -9.922 17.672 -0.951 1 94.5 108 ASN B CA 1
ATOM 2905 C C . ASN B 1 108 ? -9.852 16.641 -2.08 1 94.5 108 ASN B C 1
ATOM 2907 O O . ASN B 1 108 ? -10.375 16.875 -3.172 1 94.5 108 ASN B O 1
ATOM 2911 N N . ALA B 1 109 ? -9.273 15.477 -1.791 1 90.75 109 ALA B N 1
ATOM 2912 C CA . ALA B 1 109 ? -9 14.453 -2.799 1 90.75 109 ALA B CA 1
ATOM 2913 C C . ALA B 1 109 ? -10.281 14.008 -3.488 1 90.75 109 ALA B C 1
ATOM 2915 O O . ALA B 1 109 ? -10.305 13.805 -4.703 1 90.75 109 ALA B O 1
ATOM 2916 N N . LYS B 1 110 ? -11.336 13.852 -2.729 1 88.56 110 LYS B N 1
ATOM 2917 C CA . LYS B 1 110 ? -12.617 13.398 -3.262 1 88.56 110 LYS B CA 1
ATOM 2918 C C . LYS B 1 110 ? -13.156 14.375 -4.305 1 88.56 110 LYS B C 1
ATOM 2920 O O . LYS B 1 110 ? -13.578 13.961 -5.391 1 88.56 110 LYS B O 1
ATOM 2925 N N . ARG B 1 111 ? -13.164 15.586 -3.939 1 91.38 111 ARG B N 1
ATOM 2926 C CA . ARG B 1 111 ? -13.664 16.594 -4.863 1 91.38 111 ARG B CA 1
ATOM 2927 C C . ARG B 1 111 ? -12.766 16.703 -6.094 1 91.38 111 ARG B C 1
ATOM 2929 O O . ARG B 1 111 ? -13.258 16.75 -7.223 1 91.38 111 ARG B O 1
ATOM 2936 N N . LEU B 1 112 ? -11.484 16.766 -5.914 1 91.5 112 LEU B N 1
ATOM 2937 C CA . LEU B 1 112 ? -10.516 16.938 -6.992 1 91.5 112 LEU B CA 1
ATOM 2938 C C . LEU B 1 112 ? -10.602 15.805 -7.996 1 91.5 112 LEU B C 1
ATOM 2940 O O . LEU B 1 112 ? -10.305 15.984 -9.18 1 91.5 112 LEU B O 1
ATOM 2944 N N . THR B 1 113 ? -10.938 14.609 -7.527 1 87.75 113 THR B N 1
ATOM 2945 C CA . THR B 1 113 ? -10.938 13.438 -8.391 1 87.75 113 THR B CA 1
ATOM 2946 C C . THR B 1 113 ? -12.359 13.07 -8.812 1 87.75 113 THR B C 1
ATOM 2948 O O . THR B 1 113 ? -12.609 11.953 -9.258 1 87.75 113 THR B O 1
ATOM 2951 N N . ASN B 1 114 ? -13.328 13.969 -8.602 1 89 114 ASN B N 1
ATOM 2952 C CA . ASN B 1 114 ? -14.727 13.703 -8.914 1 89 114 ASN B CA 1
ATOM 2953 C C . ASN B 1 114 ? -15.211 12.414 -8.258 1 89 114 ASN B C 1
ATOM 2955 O O . ASN B 1 114 ? -15.758 11.539 -8.938 1 89 114 ASN B O 1
ATOM 2959 N N . ARG B 1 115 ? -14.82 12.18 -7.031 1 80.12 115 ARG B N 1
ATOM 2960 C CA . ARG B 1 115 ? -15.305 11.148 -6.125 1 80.12 115 ARG B CA 1
ATOM 2961 C C . ARG B 1 115 ? -14.672 9.797 -6.438 1 80.12 115 ARG B C 1
ATOM 2963 O O . ARG B 1 115 ? -15.094 8.766 -5.91 1 80.12 115 ARG B O 1
ATOM 2970 N N . GLN B 1 116 ? -13.625 9.797 -7.203 1 74.69 116 GLN B N 1
ATOM 2971 C CA . GLN B 1 116 ? -12.977 8.539 -7.551 1 74.69 116 GLN B CA 1
ATOM 2972 C C . GLN B 1 116 ? -12.023 8.086 -6.445 1 74.69 116 GLN B C 1
ATOM 2974 O O . GLN B 1 116 ? -11.664 6.91 -6.375 1 74.69 116 GLN B O 1
ATOM 2979 N N . LEU B 1 117 ? -11.609 9.039 -5.672 1 77.69 117 LEU B N 1
ATOM 2980 C CA . LEU B 1 117 ? -10.672 8.758 -4.59 1 77.69 117 LEU B CA 1
ATOM 2981 C C . LEU B 1 117 ? -11.078 9.492 -3.316 1 77.69 117 LEU B C 1
ATOM 2983 O O . LEU B 1 117 ? -11.312 10.703 -3.338 1 77.69 117 LEU B O 1
ATOM 2987 N N . GLU B 1 118 ? -11.203 8.672 -2.23 1 80.06 118 GLU B N 1
ATOM 2988 C CA . GLU B 1 118 ? -11.523 9.258 -0.933 1 80.06 118 GLU B CA 1
ATOM 2989 C C . GLU B 1 118 ? -10.406 9.008 0.076 1 80.06 118 GLU B C 1
ATOM 2991 O O . GLU B 1 118 ? -9.984 7.867 0.27 1 80.06 118 GLU B O 1
ATOM 2996 N N . VAL B 1 119 ? -9.859 10 0.571 1 81.12 119 VAL B N 1
ATOM 2997 C CA . VAL B 1 119 ? -8.891 9.977 1.662 1 81.12 119 VAL B CA 1
ATOM 2998 C C . VAL B 1 119 ? -9.391 10.836 2.818 1 81.12 119 VAL B C 1
ATOM 3000 O O . VAL B 1 119 ? -9.203 12.055 2.818 1 81.12 119 VAL B O 1
ATOM 3003 N N . LEU B 1 120 ? -9.906 10.273 3.818 1 75.69 120 LEU B N 1
ATOM 3004 C CA . LEU B 1 120 ? -10.633 10.984 4.863 1 75.69 120 LEU B CA 1
ATOM 3005 C C . LEU B 1 120 ? -9.758 12.047 5.52 1 75.69 120 LEU B C 1
ATOM 3007 O O . LEU B 1 120 ? -10.203 13.172 5.742 1 75.69 120 LEU B O 1
ATOM 3011 N N . HIS B 1 121 ? -8.516 11.672 5.773 1 79.69 121 HIS B N 1
ATOM 3012 C CA . HIS B 1 121 ? -7.582 12.609 6.391 1 79.69 121 HIS B CA 1
ATOM 3013 C C . HIS B 1 121 ? -7.379 13.844 5.516 1 79.69 121 HIS B C 1
ATOM 3015 O O . HIS B 1 121 ? -7.234 14.953 6.027 1 79.69 121 HIS B O 1
ATOM 3021 N N . LEU B 1 122 ? -7.332 13.719 4.227 1 89.06 122 LEU B N 1
ATOM 3022 C CA . LEU B 1 122 ? -7.156 14.82 3.285 1 89.06 122 LEU B CA 1
ATOM 3023 C C . LEU B 1 122 ? -8.461 15.578 3.086 1 89.06 122 LEU B C 1
ATOM 3025 O O . LEU B 1 122 ? -8.484 16.812 3.121 1 89.06 122 LEU B O 1
ATOM 3029 N N . ASP B 1 123 ? -9.508 14.867 2.945 1 90.44 123 ASP B N 1
ATOM 3030 C CA . ASP B 1 123 ? -10.797 15.461 2.59 1 90.44 123 ASP B CA 1
ATOM 3031 C C . ASP B 1 123 ? -11.305 16.375 3.697 1 90.44 123 ASP B C 1
ATOM 3033 O O . ASP B 1 123 ? -11.898 17.422 3.42 1 90.44 123 ASP B O 1
ATOM 3037 N N . GLY B 1 124 ? -11.133 15.945 4.949 1 89.19 124 GLY B N 1
ATOM 3038 C CA . GLY B 1 124 ? -11.523 16.812 6.059 1 89.19 124 GLY B CA 1
ATOM 3039 C C . GLY B 1 124 ? -10.797 18.141 6.059 1 89.19 124 GLY B C 1
ATOM 3040 O O . GLY B 1 124 ? -11.422 19.188 6.164 1 89.19 124 GLY B O 1
ATOM 3041 N N . LYS B 1 125 ? -9.5 18.047 5.914 1 92.94 125 LYS B N 1
ATOM 3042 C CA . LYS B 1 125 ? -8.703 19.266 5.855 1 92.94 125 LYS B CA 1
ATOM 3043 C C . LYS B 1 125 ? -9.07 20.109 4.641 1 92.94 125 LYS B C 1
ATOM 3045 O O . LYS B 1 125 ? -9.07 21.344 4.707 1 92.94 125 LYS B O 1
ATOM 3050 N N . GLY B 1 126 ? -9.273 19.438 3.547 1 95.81 126 GLY B N 1
ATOM 3051 C CA . GLY B 1 126 ? -9.68 20.141 2.336 1 95.81 126 GLY B CA 1
ATOM 3052 C C . GLY B 1 126 ? -10.984 20.891 2.49 1 95.81 126 GLY B C 1
ATOM 3053 O O . GLY B 1 126 ? -11.117 22.016 2.004 1 95.81 126 GLY B O 1
ATOM 3054 N N . LYS B 1 127 ? -11.906 20.312 3.123 1 94.69 127 LYS B N 1
ATOM 3055 C CA . LYS B 1 127 ? -13.195 20.969 3.357 1 94.69 127 LYS B CA 1
ATOM 3056 C C . LYS B 1 127 ? -13.039 22.203 4.238 1 94.69 127 LYS B C 1
ATOM 3058 O O . LYS B 1 127 ? -13.68 23.219 4 1 94.69 127 LYS B O 1
ATOM 3063 N N . VAL B 1 128 ? -12.273 22.062 5.301 1 94.94 128 VAL B N 1
ATOM 3064 C CA . VAL B 1 128 ? -12 23.203 6.168 1 94.94 128 VAL B CA 1
ATOM 3065 C C . VAL B 1 128 ? -11.359 24.328 5.355 1 94.94 128 VAL B C 1
ATOM 3067 O O . VAL B 1 128 ? -11.727 25.5 5.5 1 94.94 128 VAL B O 1
ATOM 3070 N N . GLU B 1 129 ? -10.383 23.953 4.547 1 96.75 129 GLU B N 1
ATOM 3071 C CA . GLU B 1 129 ? -9.727 24.922 3.68 1 96.75 129 GLU B CA 1
ATOM 3072 C C . GLU B 1 129 ? -10.742 25.656 2.803 1 96.75 129 GLU B C 1
ATOM 3074 O O . GLU B 1 129 ? -10.711 26.875 2.688 1 96.75 129 GLU B O 1
ATOM 3079 N N . GLU B 1 130 ? -11.602 24.922 2.172 1 96.62 130 GLU B N 1
ATOM 3080 C CA . GLU B 1 130 ? -12.648 25.5 1.322 1 96.62 130 GLU B CA 1
ATOM 3081 C C . GLU B 1 130 ? -13.523 26.469 2.104 1 96.62 130 GLU B C 1
ATOM 3083 O O . GLU B 1 130 ? -13.93 27.516 1.575 1 96.62 130 GLU B O 1
ATOM 3088 N N . TYR B 1 131 ? -13.852 26.109 3.279 1 96.31 131 TYR B N 1
ATOM 3089 C CA . TYR B 1 131 ? -14.664 26.984 4.125 1 96.31 131 TYR B CA 1
ATOM 3090 C C . TYR B 1 131 ? -13.945 28.297 4.41 1 96.31 131 TYR B C 1
ATOM 3092 O O . TYR B 1 131 ? -14.531 29.375 4.289 1 96.31 131 TYR B O 1
ATOM 3100 N N . PHE B 1 132 ? -12.688 28.219 4.828 1 96.06 132 PHE B N 1
ATOM 3101 C CA . PHE B 1 132 ? -11.883 29.422 5.043 1 96.06 132 PHE B CA 1
ATOM 3102 C C . PHE B 1 132 ? -11.953 30.344 3.83 1 96.06 132 PHE B C 1
ATOM 3104 O O . PHE B 1 132 ? -12.148 31.547 3.971 1 96.06 132 PHE B O 1
ATOM 3111 N N . TRP B 1 133 ? -11.766 29.766 2.637 1 96.31 133 TRP B N 1
ATOM 3112 C CA . TRP B 1 133 ? -11.805 30.547 1.409 1 96.31 133 TRP B CA 1
ATOM 3113 C C . TRP B 1 133 ? -13.18 31.188 1.225 1 96.31 133 TRP B C 1
ATOM 3115 O O . TRP B 1 133 ? -13.273 32.344 0.795 1 96.31 133 TRP B O 1
ATOM 3125 N N . SER B 1 134 ? -14.211 30.5 1.523 1 96.31 134 SER B N 1
ATOM 3126 C CA . SER B 1 134 ? -15.57 30.938 1.244 1 96.31 134 SER B CA 1
ATOM 3127 C C . SER B 1 134 ? -15.945 32.156 2.096 1 96.31 134 SER B C 1
ATOM 3129 O O . SER B 1 134 ? -16.734 33 1.666 1 96.31 134 SER B O 1
ATOM 3131 N N . ILE B 1 135 ? -15.453 32.281 3.283 1 95.12 135 ILE B N 1
ATOM 3132 C CA . ILE B 1 135 ? -15.867 33.344 4.18 1 95.12 135 ILE B CA 1
ATOM 3133 C C . ILE B 1 135 ? -14.945 34.562 4.008 1 95.12 135 ILE B C 1
ATOM 3135 O O . ILE B 1 135 ? -15.18 35.625 4.594 1 95.12 135 ILE B O 1
ATOM 3139 N N . GLY B 1 136 ? -13.852 34.375 3.316 1 92.62 136 GLY B N 1
ATOM 3140 C CA . GLY B 1 136 ? -13.062 35.469 2.822 1 92.62 136 GLY B CA 1
ATOM 3141 C C . GLY B 1 136 ? -12.102 36.031 3.859 1 92.62 136 GLY B C 1
ATOM 3142 O O . GLY B 1 136 ? -11.664 37.188 3.748 1 92.62 136 GLY B O 1
ATOM 3143 N N . ILE B 1 137 ? -11.812 35.406 4.91 1 93.06 137 ILE B N 1
ATOM 3144 C CA . ILE B 1 137 ? -10.836 35.844 5.895 1 93.06 137 ILE B CA 1
ATOM 3145 C C . ILE B 1 137 ? -9.43 35.812 5.285 1 93.06 137 ILE B C 1
ATOM 3147 O O . ILE B 1 137 ? -9.164 35 4.391 1 93.06 137 ILE B O 1
ATOM 3151 N N . PRO B 1 138 ? -8.516 36.781 5.668 1 96.5 138 PRO B N 1
ATOM 3152 C CA . PRO B 1 138 ? -7.133 36.688 5.199 1 96.5 138 PRO B CA 1
ATOM 3153 C C . PRO B 1 138 ? -6.43 35.438 5.66 1 96.5 138 PRO B C 1
ATOM 3155 O O . PRO B 1 138 ? -5.977 35.344 6.805 1 96.5 138 PRO B O 1
ATOM 3158 N N . MET B 1 139 ? -6.328 34.531 4.754 1 96.69 139 MET B N 1
ATOM 3159 C CA . MET B 1 139 ? -5.797 33.219 5.125 1 96.69 139 MET B CA 1
ATOM 3160 C C . MET B 1 139 ? -4.738 32.781 4.129 1 96.69 139 MET B C 1
ATOM 3162 O O . MET B 1 139 ? -4.797 33.125 2.947 1 96.69 139 MET B O 1
ATOM 3166 N N . THR B 1 140 ? -3.721 32.125 4.676 1 97.19 140 THR B N 1
ATOM 3167 C CA . THR B 1 140 ? -2.793 31.328 3.883 1 97.19 140 THR B CA 1
ATOM 3168 C C . THR B 1 140 ? -2.98 29.844 4.172 1 97.19 140 THR B C 1
ATOM 3170 O O . THR B 1 140 ? -2.975 29.422 5.332 1 97.19 140 THR B O 1
ATOM 3173 N N . SER B 1 141 ? -3.275 29.078 3.104 1 97.19 141 SER B N 1
ATOM 3174 C CA . SER B 1 141 ? -3.342 27.625 3.234 1 97.19 141 SER B CA 1
ATOM 3175 C C . SER B 1 141 ? -1.974 26.984 3.021 1 97.19 141 SER B C 1
ATOM 3177 O O . SER B 1 141 ? -1.303 27.266 2.025 1 97.19 141 SER B O 1
ATOM 3179 N N . VAL B 1 142 ? -1.537 26.203 3.982 1 96 142 VAL B N 1
ATOM 3180 C CA . VAL B 1 142 ? -0.263 25.5 3.881 1 96 142 VAL B CA 1
ATOM 3181 C C . VAL B 1 142 ? -0.511 24 3.719 1 96 142 VAL B C 1
ATOM 3183 O O . VAL B 1 142 ? -0.918 23.328 4.668 1 96 142 VAL B O 1
ATOM 3186 N N . ARG B 1 143 ? -0.268 23.5 2.562 1 96.81 143 ARG B N 1
ATOM 3187 C CA . ARG B 1 143 ? -0.419 22.094 2.258 1 96.81 143 ARG B CA 1
ATOM 3188 C C . ARG B 1 143 ? 0.915 21.359 2.375 1 96.81 143 ARG B C 1
ATOM 3190 O O . ARG B 1 143 ? 1.776 21.484 1.503 1 96.81 143 ARG B O 1
ATOM 3197 N N . VAL B 1 144 ? 0.996 20.547 3.387 1 94 144 VAL B N 1
ATOM 3198 C CA . VAL B 1 144 ? 2.281 19.969 3.779 1 94 144 VAL B CA 1
ATOM 3199 C C . VAL B 1 144 ? 2.428 18.578 3.184 1 94 144 VAL B C 1
ATOM 3201 O O . VAL B 1 144 ? 1.459 17.812 3.121 1 94 144 VAL B O 1
ATOM 3204 N N . ALA B 1 145 ? 3.652 18.281 2.705 1 94.69 145 ALA B N 1
ATOM 3205 C CA . ALA B 1 145 ? 3.977 16.938 2.24 1 94.69 145 ALA B CA 1
ATOM 3206 C C . ALA B 1 145 ? 3.955 15.945 3.393 1 94.69 145 ALA B C 1
ATOM 3208 O O . ALA B 1 145 ? 3.77 16.328 4.551 1 94.69 145 ALA B O 1
ATOM 3209 N N . ALA B 1 146 ? 4.055 14.648 2.982 1 90.94 146 ALA B N 1
ATOM 3210 C CA . ALA B 1 146 ? 4.113 13.609 4.012 1 90.94 146 ALA B CA 1
ATOM 3211 C C . ALA B 1 146 ? 5.25 13.883 4.996 1 90.94 146 ALA B C 1
ATOM 3213 O O . ALA B 1 146 ? 6.348 14.281 4.598 1 90.94 146 ALA B O 1
ATOM 3214 N N . TYR B 1 147 ? 4.922 13.727 6.305 1 88 147 TYR B N 1
ATOM 3215 C CA . TYR B 1 147 ? 5.953 13.93 7.316 1 88 147 TYR B CA 1
ATOM 3216 C C . TYR B 1 147 ? 6.977 12.797 7.285 1 88 147 TYR B C 1
ATOM 3218 O O . TYR B 1 147 ? 6.609 11.617 7.238 1 88 147 TYR B O 1
ATOM 3226 N N . PHE B 1 148 ? 8.281 13.172 7.383 1 91.38 148 PHE B N 1
ATOM 3227 C CA . PHE B 1 148 ? 9.328 12.164 7.5 1 91.38 148 PHE B CA 1
ATOM 3228 C C . PHE B 1 148 ? 9.102 11.289 8.727 1 91.38 148 PHE B C 1
ATOM 3230 O O . PHE B 1 148 ? 9.445 10.109 8.727 1 91.38 148 PHE B O 1
ATOM 3237 N N . GLU B 1 149 ? 8.461 11.844 9.734 1 84.56 149 GLU B N 1
ATOM 3238 C CA . GLU B 1 149 ? 8.227 11.156 11 1 84.56 149 GLU B CA 1
ATOM 3239 C C . GLU B 1 149 ? 7.363 9.914 10.797 1 84.56 149 GLU B C 1
ATOM 3241 O O . GLU B 1 149 ? 7.336 9.023 11.656 1 84.56 149 GLU B O 1
ATOM 3246 N N . LYS B 1 150 ? 6.645 9.828 9.703 1 81 150 LYS B N 1
ATOM 3247 C CA . LYS B 1 150 ? 5.84 8.648 9.414 1 81 150 LYS B CA 1
ATOM 3248 C C . LYS B 1 150 ? 6.715 7.402 9.273 1 81 150 LYS B C 1
ATOM 3250 O O . LYS B 1 150 ? 6.25 6.281 9.492 1 81 150 LYS B O 1
ATOM 3255 N N . PHE B 1 151 ? 7.945 7.543 8.914 1 86.38 151 PHE B N 1
ATOM 3256 C CA . PHE B 1 151 ? 8.852 6.418 8.719 1 86.38 151 PHE B CA 1
ATOM 3257 C C . PHE B 1 151 ? 9.336 5.875 10.062 1 86.38 151 PHE B C 1
ATOM 3259 O O . PHE B 1 151 ? 9.984 4.828 10.117 1 86.38 151 PHE B O 1
ATOM 3266 N N . LEU B 1 152 ? 9.055 6.535 11.172 1 77.75 152 LEU B N 1
ATOM 3267 C CA . LEU B 1 152 ? 9.445 6.078 12.5 1 77.75 152 LEU B CA 1
ATOM 3268 C C . LEU B 1 152 ? 8.414 5.105 13.062 1 77.75 152 LEU B C 1
ATOM 3270 O O . LEU B 1 152 ? 8.727 4.301 13.945 1 77.75 152 LEU B O 1
ATOM 3274 N N . ASP B 1 153 ? 7.156 5.156 12.672 1 67.94 153 ASP B N 1
ATOM 3275 C CA . ASP B 1 153 ? 6.176 4.246 13.25 1 67.94 153 ASP B CA 1
ATOM 3276 C C . ASP B 1 153 ? 5.312 3.604 12.164 1 67.94 153 ASP B C 1
ATOM 3278 O O . ASP B 1 153 ? 5.613 2.506 11.695 1 67.94 153 ASP B O 1
ATOM 3282 N N . PRO B 1 154 ? 4.297 4.484 11.508 1 62.84 154 PRO B N 1
ATOM 3283 C CA . PRO B 1 154 ? 3.359 3.791 10.625 1 62.84 154 PRO B CA 1
ATOM 3284 C C . PRO B 1 154 ? 4.035 3.225 9.375 1 62.84 154 PRO B C 1
ATOM 3286 O O . PRO B 1 154 ? 3.562 2.238 8.805 1 62.84 154 PRO B O 1
ATOM 3289 N N . LEU B 1 155 ? 5.109 3.795 8.977 1 72.12 155 LEU B N 1
ATOM 3290 C CA . LEU B 1 155 ? 5.773 3.354 7.754 1 72.12 155 LEU B CA 1
ATOM 3291 C C . LEU B 1 155 ? 7.148 2.771 8.062 1 72.12 155 LEU B C 1
ATOM 3293 O O . LEU B 1 155 ? 8.023 2.734 7.195 1 72.12 155 LEU B O 1
ATOM 3297 N N . LYS B 1 156 ? 7.289 2.434 9.242 1 75.94 156 LYS B N 1
ATOM 3298 C CA . LYS B 1 156 ? 8.555 1.814 9.633 1 75.94 156 LYS B CA 1
ATOM 3299 C C . LYS B 1 156 ? 8.805 0.535 8.844 1 75.94 156 LYS B C 1
ATOM 3301 O O . LYS B 1 156 ? 7.895 -0.275 8.656 1 75.94 156 LYS B O 1
ATOM 3306 N N . PRO B 1 157 ? 10.047 0.462 8.289 1 80.06 157 PRO B N 1
ATOM 3307 C CA . PRO B 1 157 ? 10.352 -0.798 7.605 1 80.06 157 PRO B CA 1
ATOM 3308 C C . PRO B 1 157 ? 10.133 -2.02 8.5 1 80.06 157 PRO B C 1
ATOM 3310 O O . PRO B 1 157 ? 10.406 -1.968 9.703 1 80.06 157 PRO B O 1
ATOM 3313 N N . VAL B 1 158 ? 9.641 -3.082 7.98 1 72.75 158 VAL B N 1
ATOM 3314 C CA . VAL B 1 158 ? 9.328 -4.305 8.711 1 72.75 158 VAL B CA 1
ATOM 3315 C C . VAL B 1 158 ? 10.227 -5.441 8.219 1 72.75 158 VAL B C 1
ATOM 3317 O O . VAL B 1 158 ? 10.516 -5.535 7.023 1 72.75 158 VAL B O 1
ATOM 3320 N N . LYS B 1 159 ? 10.516 -6.262 9.141 1 74.31 159 LYS B N 1
ATOM 3321 C CA . LYS B 1 159 ? 11.344 -7.41 8.781 1 74.31 159 LYS B CA 1
ATOM 3322 C C . LYS B 1 159 ? 10.594 -8.367 7.863 1 74.31 159 LYS B C 1
ATOM 3324 O O . LYS B 1 159 ? 9.422 -8.68 8.109 1 74.31 159 LYS B O 1
ATOM 3329 N N . ALA B 1 160 ? 11.289 -8.656 6.82 1 67.31 160 ALA B N 1
ATOM 3330 C CA . ALA B 1 160 ? 10.703 -9.609 5.883 1 67.31 160 ALA B CA 1
ATOM 3331 C C . ALA B 1 160 ? 10.562 -10.992 6.512 1 67.31 160 ALA B C 1
ATOM 3333 O O . ALA B 1 160 ? 11.406 -11.406 7.309 1 67.31 160 ALA B O 1
ATOM 3334 N N . SER B 1 161 ? 9.477 -11.625 6.234 1 57.56 161 SER B N 1
ATOM 3335 C CA . SER B 1 161 ? 9.242 -12.953 6.793 1 57.56 161 SER B CA 1
ATOM 3336 C C . SER B 1 161 ? 10.125 -14 6.117 1 57.56 161 SER B C 1
ATOM 3338 O O . SER B 1 161 ? 10.375 -15.062 6.684 1 57.56 161 SER B O 1
ATOM 3340 N N . ASP B 1 162 ? 10.602 -13.68 5.035 1 54.88 162 ASP B N 1
ATOM 3341 C CA . ASP B 1 162 ? 11.281 -14.68 4.215 1 54.88 162 ASP B CA 1
ATOM 3342 C C . ASP B 1 162 ? 12.781 -14.414 4.145 1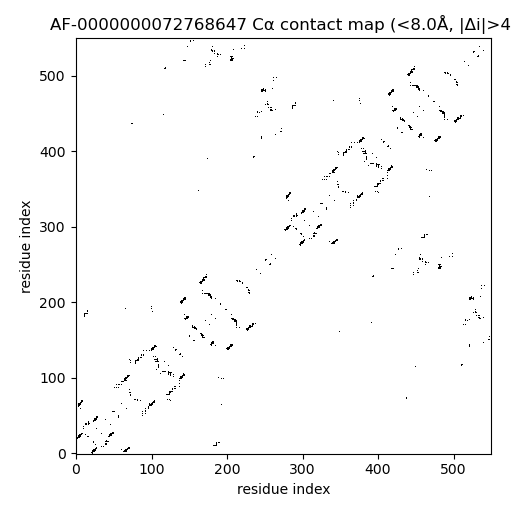 54.88 162 ASP B C 1
ATOM 3344 O O . ASP B 1 162 ? 13.477 -14.961 3.287 1 54.88 162 ASP B O 1
ATOM 3348 N N . GLY B 1 163 ? 13.297 -13.484 4.867 1 63.38 163 GLY B N 1
ATOM 3349 C CA . GLY B 1 163 ? 14.719 -13.195 4.801 1 63.38 163 GLY B CA 1
ATOM 3350 C C . GLY B 1 163 ? 15.188 -12.227 5.871 1 63.38 163 GLY B C 1
ATOM 3351 O O . GLY B 1 163 ? 14.406 -11.828 6.734 1 63.38 163 GLY B O 1
ATOM 3352 N N . ASP B 1 164 ? 16.422 -12.109 5.797 1 77.62 164 ASP B N 1
ATOM 3353 C CA . ASP B 1 164 ? 17.047 -11.188 6.738 1 77.62 164 ASP B CA 1
ATOM 3354 C C . ASP B 1 164 ? 17.172 -9.789 6.141 1 77.62 164 ASP B C 1
ATOM 3356 O O . ASP B 1 164 ? 18.281 -9.273 5.973 1 77.62 164 ASP B O 1
ATOM 3360 N N . TYR B 1 165 ? 16.156 -9.344 5.684 1 78.62 165 TYR B N 1
ATOM 3361 C CA . TYR B 1 165 ? 16.031 -7.973 5.195 1 78.62 165 TYR B CA 1
ATOM 3362 C C . TYR B 1 165 ? 14.711 -7.352 5.617 1 78.62 165 TYR B C 1
ATOM 3364 O O . TYR B 1 165 ? 13.867 -8.023 6.227 1 78.62 165 TYR B O 1
ATOM 3372 N N . TYR B 1 166 ? 14.695 -6.055 5.473 1 81.31 166 TYR B N 1
ATOM 3373 C CA . TYR B 1 166 ? 13.484 -5.32 5.824 1 81.31 166 TYR B CA 1
ATOM 3374 C C . TYR B 1 166 ? 12.797 -4.777 4.578 1 81.31 166 TYR B C 1
ATOM 3376 O O . TYR B 1 166 ? 13.43 -4.594 3.539 1 81.31 166 TYR B O 1
ATOM 3384 N N . THR B 1 167 ? 11.523 -4.594 4.676 1 80 167 THR B N 1
ATOM 3385 C CA . THR B 1 167 ? 10.766 -4.09 3.535 1 80 167 THR B CA 1
ATOM 3386 C C . THR B 1 167 ? 10.062 -2.785 3.891 1 80 167 THR B C 1
ATOM 3388 O O . THR B 1 167 ? 9.664 -2.578 5.039 1 80 167 THR B O 1
ATOM 3391 N N . LEU B 1 168 ? 10.086 -1.916 2.949 1 81.12 168 LEU B N 1
ATOM 3392 C CA . LEU B 1 168 ? 9.312 -0.678 3.023 1 81.12 168 LEU B CA 1
ATOM 3393 C C . LEU B 1 168 ? 8.062 -0.764 2.162 1 81.12 168 LEU B C 1
ATOM 3395 O O . LEU B 1 168 ? 8.148 -0.856 0.936 1 81.12 168 LEU B O 1
ATOM 3399 N N . ALA B 1 169 ? 6.957 -0.773 2.852 1 73.75 169 ALA B N 1
ATOM 3400 C CA . ALA B 1 169 ? 5.68 -0.967 2.166 1 73.75 169 ALA B CA 1
ATOM 3401 C C . ALA B 1 169 ? 5.062 0.37 1.771 1 73.75 169 ALA B C 1
ATOM 3403 O O . ALA B 1 169 ? 4.207 0.901 2.486 1 73.75 169 ALA B O 1
ATOM 3404 N N . LEU B 1 170 ? 5.453 0.983 0.73 1 78.5 170 LEU B N 1
ATOM 3405 C CA . LEU B 1 170 ? 4.926 2.221 0.165 1 78.5 170 LEU B CA 1
ATOM 3406 C C . LEU B 1 170 ? 4.527 2.025 -1.294 1 78.5 170 LEU B C 1
ATOM 3408 O O . LEU B 1 170 ? 5.387 1.988 -2.178 1 78.5 170 LEU B O 1
ATOM 3412 N N . PRO B 1 171 ? 3.26 1.954 -1.49 1 74.56 171 PRO B N 1
ATOM 3413 C CA . PRO B 1 171 ? 2.814 1.675 -2.857 1 74.56 171 PRO B CA 1
ATOM 3414 C C . PRO B 1 171 ? 2.824 2.916 -3.746 1 74.56 171 PRO B C 1
ATOM 3416 O O . PRO B 1 171 ? 1.78 3.314 -4.27 1 74.56 171 PRO B O 1
ATOM 3419 N N . MET B 1 172 ? 3.949 3.455 -4.012 1 78.12 172 MET B N 1
ATOM 3420 C CA . MET B 1 172 ? 4.102 4.668 -4.809 1 78.12 172 MET B CA 1
ATOM 3421 C C . MET B 1 172 ? 4.551 4.34 -6.227 1 78.12 172 MET B C 1
ATOM 3423 O O . MET B 1 172 ? 4.523 5.199 -7.109 1 78.12 172 MET B O 1
ATOM 3427 N N . GLY B 1 173 ? 4.949 3.127 -6.438 1 68.88 173 GLY B N 1
ATOM 3428 C CA . GLY B 1 173 ? 5.578 2.824 -7.715 1 68.88 173 GLY B CA 1
ATOM 3429 C C . GLY B 1 173 ? 6.844 3.621 -7.957 1 68.88 173 GLY B C 1
ATOM 3430 O O . GLY B 1 173 ? 7.719 3.688 -7.094 1 68.88 173 GLY B O 1
ATOM 3431 N N . ASP B 1 174 ? 6.953 4.203 -9.141 1 73.44 174 ASP B N 1
ATOM 3432 C CA . ASP B 1 174 ? 8.148 4.957 -9.484 1 73.44 174 ASP B CA 1
ATOM 3433 C C . ASP B 1 174 ? 7.938 6.457 -9.281 1 73.44 174 ASP B C 1
ATOM 3435 O O . ASP B 1 174 ? 8.844 7.258 -9.523 1 73.44 174 ASP B O 1
ATOM 3439 N N . VAL B 1 175 ? 6.805 6.805 -8.875 1 82.44 175 VAL B N 1
ATOM 3440 C CA . VAL B 1 175 ? 6.512 8.219 -8.633 1 82.44 175 VAL B CA 1
ATOM 3441 C C . VAL B 1 175 ? 7.172 8.672 -7.336 1 82.44 175 VAL B C 1
ATOM 3443 O O . VAL B 1 175 ? 6.996 8.039 -6.289 1 82.44 175 VAL B O 1
ATOM 3446 N N . PRO B 1 176 ? 7.984 9.703 -7.395 1 92.81 176 PRO B N 1
ATOM 3447 C CA . PRO B 1 176 ? 8.586 10.195 -6.152 1 92.81 176 PRO B CA 1
ATOM 3448 C C . PRO B 1 176 ? 7.551 10.727 -5.164 1 92.81 176 PRO B C 1
ATOM 3450 O O . PRO B 1 176 ? 6.547 11.32 -5.574 1 92.81 176 PRO B O 1
ATOM 3453 N N . MET B 1 177 ? 7.77 10.523 -3.992 1 93.3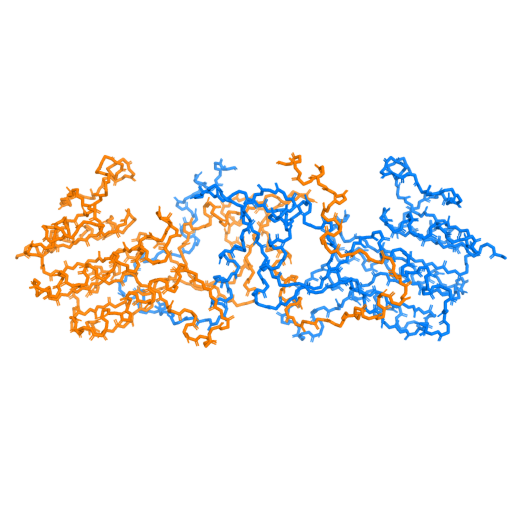8 177 MET B N 1
ATOM 3454 C CA . MET B 1 177 ? 6.91 11.016 -2.92 1 93.38 177 MET B CA 1
ATOM 3455 C C . MET B 1 177 ? 7.562 12.18 -2.189 1 93.38 177 MET B C 1
ATOM 3457 O O . MET B 1 177 ? 8.711 12.086 -1.748 1 93.38 177 MET B O 1
ATOM 3461 N N . ASP B 1 178 ? 6.824 13.297 -2.102 1 96.94 178 ASP B N 1
ATOM 3462 C CA . ASP B 1 178 ? 7.289 14.461 -1.353 1 96.94 178 ASP B CA 1
ATOM 3463 C C . ASP B 1 178 ? 7.281 14.188 0.15 1 96.94 178 ASP B C 1
ATOM 3465 O O . ASP B 1 178 ? 6.414 13.461 0.65 1 96.94 178 ASP B O 1
ATOM 3469 N N . GLY B 1 179 ? 8.312 14.773 0.868 1 96.12 179 GLY B N 1
ATOM 3470 C CA . GLY B 1 179 ? 8.406 14.633 2.312 1 96.12 179 GLY B CA 1
ATOM 3471 C C . GLY B 1 179 ? 8.992 15.859 2.988 1 96.12 179 GLY B C 1
ATOM 3472 O O . GLY B 1 179 ? 9.633 16.688 2.336 1 96.12 179 GLY B O 1
ATOM 3473 N N . ILE B 1 180 ? 8.695 16 4.234 1 95.06 180 ILE B N 1
ATOM 3474 C CA . ILE B 1 180 ? 9.227 17.109 5.027 1 95.06 180 ILE B CA 1
ATOM 3475 C C . ILE B 1 180 ? 9.172 16.75 6.512 1 95.06 180 ILE B C 1
ATOM 3477 O O . ILE B 1 180 ? 8.281 16.016 6.945 1 95.06 180 ILE B O 1
ATOM 3481 N N . SER B 1 181 ? 10.148 17.234 7.242 1 91.31 181 SER B N 1
ATOM 3482 C CA . SER B 1 181 ? 10.109 17.047 8.688 1 91.31 181 SER B CA 1
ATOM 3483 C C . SER B 1 181 ? 9.141 18.031 9.344 1 91.31 181 SER B C 1
ATOM 3485 O O . SER B 1 181 ? 9.062 19.188 8.945 1 91.31 181 SER B O 1
ATOM 3487 N N . VAL B 1 182 ? 8.461 17.578 10.43 1 83.31 182 VAL B N 1
ATOM 3488 C CA . VAL B 1 182 ? 7.5 18.391 11.172 1 83.31 182 VAL B CA 1
ATOM 3489 C C . VAL B 1 182 ? 8.188 19.672 11.68 1 83.31 182 VAL B C 1
ATOM 3491 O O . VAL B 1 182 ? 7.629 20.766 11.586 1 83.31 182 VAL B O 1
ATOM 3494 N N . ALA B 1 183 ? 9.367 19.562 12.195 1 80.25 183 ALA B N 1
ATOM 3495 C CA . ALA B 1 183 ? 10.117 20.688 12.766 1 80.25 183 ALA B CA 1
ATOM 3496 C C . ALA B 1 183 ? 10.375 21.766 11.711 1 80.25 183 ALA B C 1
ATOM 3498 O O . ALA B 1 183 ? 10.398 22.953 12.031 1 80.25 183 ALA B O 1
ATOM 3499 N N . ASP B 1 184 ? 10.492 21.375 10.531 1 89.19 184 ASP B N 1
ATOM 3500 C CA . ASP B 1 184 ? 10.844 22.312 9.469 1 89.19 184 ASP B CA 1
ATOM 3501 C C . ASP B 1 184 ? 9.609 23.078 8.984 1 89.19 184 ASP B C 1
ATOM 3503 O O . ASP B 1 184 ? 9.734 24.156 8.398 1 89.19 184 ASP B O 1
ATOM 3507 N N . VAL B 1 185 ? 8.461 22.469 9.164 1 88.5 185 VAL B N 1
ATOM 3508 C CA . VAL B 1 185 ? 7.219 23.141 8.789 1 88.5 185 VAL B CA 1
ATOM 3509 C C . VAL B 1 185 ? 7.039 24.406 9.633 1 88.5 185 VAL B C 1
ATOM 3511 O O . VAL B 1 185 ? 6.637 25.453 9.117 1 88.5 185 VAL B O 1
ATOM 3514 N N . GLY B 1 186 ? 7.359 24.344 10.961 1 83.12 186 GLY B N 1
ATOM 3515 C CA . GLY B 1 186 ? 7.227 25.5 11.836 1 83.12 186 GLY B CA 1
ATOM 3516 C C . GLY B 1 186 ? 8.008 26.703 11.359 1 83.12 186 GLY B C 1
ATOM 3517 O O . GLY B 1 186 ? 7.484 27.828 11.336 1 83.12 186 GLY B O 1
ATOM 3518 N N . ALA B 1 187 ? 9.219 26.469 10.977 1 84.75 187 ALA B N 1
ATOM 3519 C CA . ALA B 1 187 ? 10.07 27.562 10.5 1 84.75 187 ALA B CA 1
ATOM 3520 C C . ALA B 1 187 ? 9.508 28.172 9.219 1 84.75 187 ALA B C 1
ATOM 3522 O O . ALA B 1 187 ? 9.57 29.391 9.023 1 84.75 187 ALA B O 1
ATOM 3523 N N . ALA B 1 188 ? 9.023 27.375 8.344 1 90.5 188 ALA B N 1
ATOM 3524 C CA . ALA B 1 188 ? 8.422 27.859 7.109 1 90.5 188 ALA B CA 1
ATOM 3525 C C . ALA B 1 188 ? 7.191 28.703 7.398 1 90.5 188 ALA B C 1
ATOM 3527 O O . ALA B 1 188 ? 6.992 29.766 6.781 1 90.5 188 ALA B O 1
ATOM 3528 N N . VAL B 1 189 ? 6.363 28.25 8.328 1 89.44 189 VAL B N 1
ATOM 3529 C CA . VAL B 1 189 ? 5.152 28.969 8.711 1 89.44 189 VAL B CA 1
ATOM 3530 C C . VAL B 1 189 ? 5.52 30.328 9.297 1 89.44 189 VAL B C 1
ATOM 3532 O O . VAL B 1 189 ? 4.859 31.328 9.023 1 89.44 189 VAL B O 1
ATOM 3535 N N . CYS B 1 190 ? 6.57 30.391 10.086 1 86 190 CYS B N 1
ATOM 3536 C CA . CYS B 1 190 ? 7.051 31.656 10.633 1 86 190 CYS B CA 1
ATOM 3537 C C . CYS B 1 190 ? 7.402 32.625 9.516 1 86 190 CYS B C 1
ATOM 3539 O O . CYS B 1 190 ? 7.074 33.812 9.594 1 86 190 CYS B O 1
ATOM 3541 N N . SER B 1 191 ? 8.078 32.094 8.562 1 90 191 SER B N 1
ATOM 3542 C CA . SER B 1 191 ? 8.453 32.938 7.422 1 90 191 SER B CA 1
ATOM 3543 C C . SER B 1 191 ? 7.223 33.438 6.691 1 90 191 SER B C 1
ATOM 3545 O O . SER B 1 191 ? 7.215 34.562 6.203 1 90 191 SER B O 1
ATOM 3547 N N . ILE B 1 192 ? 6.211 32.656 6.605 1 92.25 192 ILE B N 1
ATOM 3548 C CA . ILE B 1 192 ? 4.961 33.062 5.965 1 92.25 192 ILE B CA 1
ATOM 3549 C C . ILE B 1 192 ? 4.316 34.188 6.754 1 92.25 192 ILE B C 1
ATOM 3551 O O . ILE B 1 192 ? 3.857 35.188 6.172 1 92.25 192 ILE B O 1
ATOM 3555 N N . PHE B 1 193 ? 4.324 34.156 8.109 1 88.69 193 PHE B N 1
ATOM 3556 C CA . PHE B 1 193 ? 3.781 35.188 8.961 1 88.69 193 PHE B CA 1
ATOM 3557 C C . PHE B 1 193 ? 4.551 36.5 8.781 1 88.69 193 PHE B C 1
ATOM 3559 O O . PHE B 1 193 ? 3.975 37.594 8.875 1 88.69 193 PHE B O 1
ATOM 3566 N N . ASN B 1 194 ? 5.797 36.344 8.469 1 89.25 194 ASN B N 1
ATOM 3567 C CA . ASN B 1 194 ? 6.656 37.531 8.336 1 89.25 194 ASN B CA 1
ATOM 3568 C C . ASN B 1 194 ? 6.469 38.188 6.984 1 89.25 194 ASN B C 1
ATOM 3570 O O . ASN B 1 194 ? 6.906 39.344 6.789 1 89.25 194 ASN B O 1
ATOM 3574 N N . SER B 1 195 ? 5.773 37.531 6.062 1 92.75 195 SER B N 1
ATOM 3575 C CA . SER B 1 195 ? 5.543 38.094 4.742 1 92.75 195 SER B CA 1
ATOM 3576 C C . SER B 1 195 ? 4.09 37.906 4.312 1 92.75 195 SER B C 1
ATOM 3578 O O . SER B 1 195 ? 3.816 37.312 3.266 1 92.75 195 SER B O 1
ATOM 3580 N N . PRO B 1 196 ? 3.195 38.5 5.098 1 93.06 196 PRO B N 1
ATOM 3581 C CA . PRO B 1 196 ? 1.776 38.312 4.789 1 93.06 196 PRO B CA 1
ATOM 3582 C C . PRO B 1 196 ? 1.406 38.812 3.389 1 93.06 196 PRO B C 1
ATOM 3584 O O . PRO B 1 196 ? 0.552 38.219 2.729 1 93.06 196 PRO B O 1
ATOM 3587 N N . GLU B 1 197 ? 1.983 39.812 2.846 1 95.44 197 GLU B N 1
ATOM 3588 C CA . GLU B 1 197 ? 1.679 40.375 1.531 1 95.44 197 GLU B CA 1
ATOM 3589 C C . GLU B 1 197 ? 1.936 39.375 0.425 1 95.44 197 GLU B C 1
ATOM 3591 O O . GLU B 1 197 ? 1.259 39.375 -0.606 1 95.44 197 GLU B O 1
ATOM 3596 N N . ASP B 1 198 ? 2.83 38.531 0.664 1 96.56 198 ASP B N 1
ATOM 3597 C CA . ASP B 1 198 ? 3.213 37.562 -0.35 1 96.56 198 ASP B CA 1
ATOM 3598 C C . ASP B 1 198 ? 2.32 36.312 -0.285 1 96.56 198 ASP B C 1
ATOM 3600 O O . ASP B 1 198 ? 2.217 35.562 -1.259 1 96.56 198 ASP B O 1
ATOM 3604 N N . PHE B 1 199 ? 1.628 36.156 0.889 1 97.19 199 PHE B N 1
ATOM 3605 C CA . PHE B 1 199 ? 1.105 34.781 1.054 1 97.19 199 PHE B CA 1
ATOM 3606 C C . PHE B 1 199 ? -0.381 34.812 1.386 1 97.19 199 PHE B C 1
ATOM 3608 O O . PHE B 1 199 ? -1.083 33.844 1.209 1 97.19 199 PHE B O 1
ATOM 3615 N N . VAL B 1 200 ? -0.884 35.938 1.979 1 96.75 200 VAL B N 1
ATOM 3616 C CA . VAL B 1 200 ? -2.305 36 2.307 1 96.75 200 VAL B CA 1
ATOM 3617 C C . VAL B 1 200 ? -3.135 35.781 1.046 1 96.75 200 VAL B C 1
ATOM 3619 O O . VAL B 1 200 ? -2.854 36.375 -0.004 1 96.75 200 VAL B O 1
ATOM 3622 N N . GLY B 1 201 ? -4.094 34.906 1.113 1 96.88 201 GLY B N 1
ATOM 3623 C CA . GLY B 1 201 ? -4.973 34.594 -0.007 1 96.88 201 GLY B CA 1
ATOM 3624 C C . GLY B 1 201 ? -4.449 33.5 -0.905 1 96.88 201 GLY B C 1
ATOM 3625 O O . GLY B 1 201 ? -5.047 33.188 -1.94 1 96.88 201 GLY B O 1
ATOM 3626 N N . LYS B 1 202 ? -3.359 32.812 -0.495 1 97.19 202 LYS B N 1
ATOM 3627 C CA . LYS B 1 202 ? -2.742 31.812 -1.354 1 97.19 202 LYS B CA 1
ATOM 3628 C C . LYS B 1 202 ? -2.639 30.469 -0.641 1 97.19 202 LYS B C 1
ATOM 3630 O O . LYS B 1 202 ? -2.668 30.406 0.59 1 97.19 202 LYS B O 1
ATOM 3635 N N . ALA B 1 203 ? -2.625 29.453 -1.433 1 97.06 203 ALA B N 1
ATOM 3636 C CA . ALA B 1 203 ? -2.24 28.125 -0.966 1 97.06 203 ALA B CA 1
ATOM 3637 C C . ALA B 1 203 ? -0.787 27.812 -1.32 1 97.06 203 ALA B C 1
ATOM 3639 O O . ALA B 1 203 ? -0.348 28.078 -2.443 1 97.06 203 ALA B O 1
ATOM 3640 N N . VAL B 1 204 ? -0.076 27.375 -0.32 1 96.94 204 VAL B N 1
ATOM 3641 C CA . VAL B 1 204 ? 1.346 27.078 -0.463 1 96.94 204 VAL B CA 1
ATOM 3642 C C . VAL B 1 204 ? 1.594 25.594 -0.188 1 96.94 204 VAL B C 1
ATOM 3644 O O . VAL B 1 204 ? 1.19 25.078 0.854 1 96.94 204 VAL B O 1
ATOM 3647 N N . GLY B 1 205 ? 2.201 24.891 -1.144 1 97.38 205 GLY B N 1
ATOM 3648 C CA . GLY B 1 205 ? 2.646 23.531 -0.915 1 97.38 205 GLY B CA 1
ATOM 3649 C C . GLY B 1 205 ? 4.078 23.438 -0.418 1 97.38 205 GLY B C 1
ATOM 3650 O O . GLY B 1 205 ? 4.984 24.031 -1.015 1 97.38 205 GLY B O 1
ATOM 3651 N N . LEU B 1 206 ? 4.258 22.719 0.717 1 96.75 206 LEU B N 1
ATOM 3652 C CA . LEU B 1 206 ? 5.586 22.609 1.31 1 96.75 206 LEU B CA 1
ATOM 3653 C C . LEU B 1 206 ? 6.156 21.203 1.129 1 96.75 206 LEU B C 1
ATOM 3655 O O . LEU B 1 206 ? 5.438 20.219 1.3 1 96.75 206 LEU B O 1
ATOM 3659 N N . SER B 1 207 ? 7.375 21.062 0.805 1 98.06 207 SER B N 1
ATOM 3660 C CA . SER B 1 207 ? 8.125 19.828 0.649 1 98.06 207 SER B CA 1
ATOM 3661 C C . SER B 1 207 ? 9.625 20.062 0.767 1 98.06 207 SER B C 1
ATOM 3663 O O . SER B 1 207 ? 10.148 21.047 0.221 1 98.06 207 SER B O 1
ATOM 3665 N N . ALA B 1 208 ? 10.297 19.297 1.565 1 97.75 208 ALA B N 1
ATOM 3666 C CA . ALA B 1 208 ? 11.75 19.391 1.643 1 97.75 208 ALA B CA 1
ATOM 3667 C C . ALA B 1 208 ? 12.406 18.797 0.398 1 97.75 208 ALA B C 1
ATOM 3669 O O . ALA B 1 208 ? 13.383 19.328 -0.12 1 97.75 208 ALA B O 1
ATOM 3670 N N . GLU B 1 209 ? 11.906 17.625 -0.049 1 97.5 209 GLU B N 1
ATOM 3671 C CA . GLU B 1 209 ? 12.398 16.891 -1.21 1 97.5 209 GLU B CA 1
ATOM 3672 C C . GLU B 1 209 ? 11.414 15.812 -1.635 1 97.5 209 GLU B C 1
ATOM 3674 O O . GLU B 1 209 ? 10.484 15.484 -0.891 1 97.5 209 GLU B O 1
ATOM 3679 N N . ALA B 1 210 ? 11.562 15.383 -2.846 1 97.12 210 ALA B N 1
ATOM 3680 C CA . ALA B 1 210 ? 10.797 14.273 -3.402 1 97.12 210 ALA B CA 1
ATOM 3681 C C . ALA B 1 210 ? 11.703 13.102 -3.752 1 97.12 210 ALA B C 1
ATOM 3683 O O . ALA B 1 210 ? 12.656 13.25 -4.516 1 97.12 210 ALA B O 1
ATOM 3684 N N . LEU B 1 211 ? 11.438 11.953 -3.111 1 95.56 211 LEU B N 1
ATOM 3685 C CA . LEU B 1 211 ? 12.25 10.758 -3.316 1 95.56 211 LEU B CA 1
ATOM 3686 C C . LEU B 1 211 ? 11.391 9.594 -3.787 1 95.56 211 LEU B C 1
ATOM 3688 O O . LEU B 1 211 ? 10.219 9.477 -3.4 1 95.56 211 LEU B O 1
ATOM 3692 N N . THR B 1 212 ? 11.945 8.734 -4.59 1 90.62 212 THR B N 1
ATOM 3693 C CA . THR B 1 212 ? 11.297 7.469 -4.914 1 90.62 212 THR B CA 1
ATOM 3694 C C . THR B 1 212 ? 11.352 6.516 -3.723 1 90.62 212 THR B C 1
ATOM 3696 O O . THR B 1 212 ? 12.141 6.715 -2.797 1 90.62 212 THR B O 1
ATOM 3699 N N . VAL B 1 213 ? 10.484 5.504 -3.824 1 87.69 213 VAL B N 1
ATOM 3700 C CA . VAL B 1 213 ? 10.477 4.527 -2.742 1 87.69 213 VAL B CA 1
ATOM 3701 C C . VAL B 1 213 ? 11.859 3.883 -2.617 1 87.69 213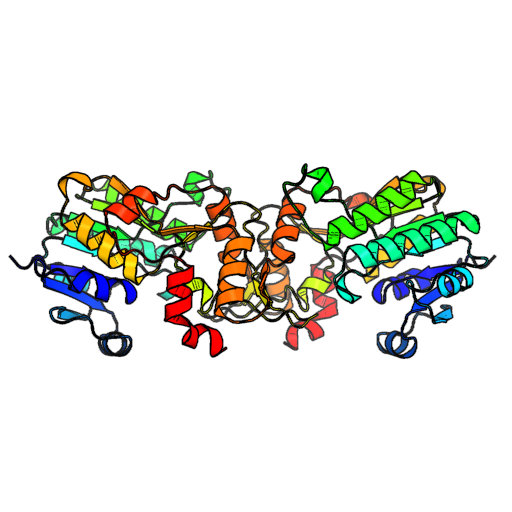 VAL B C 1
ATOM 3703 O O . VAL B 1 213 ? 12.344 3.645 -1.507 1 87.69 213 VAL B O 1
ATOM 3706 N N . GLN B 1 214 ? 12.492 3.547 -3.707 1 86.5 214 GLN B N 1
ATOM 3707 C CA . GLN B 1 214 ? 13.836 2.986 -3.686 1 86.5 214 GLN B CA 1
ATOM 3708 C C . GLN B 1 214 ? 14.82 3.928 -2.99 1 86.5 214 GLN B C 1
ATOM 3710 O O . GLN B 1 214 ? 15.656 3.488 -2.203 1 86.5 214 GLN B O 1
ATOM 3715 N N . GLN B 1 215 ? 14.758 5.195 -3.295 1 93.06 215 GLN B N 1
ATOM 3716 C CA . GLN B 1 215 ? 15.641 6.18 -2.686 1 93.06 215 GLN B CA 1
ATOM 3717 C C . GLN B 1 215 ? 15.398 6.281 -1.182 1 93.06 215 GLN B C 1
ATOM 3719 O O . GLN B 1 215 ? 16.344 6.398 -0.401 1 93.06 215 GLN B O 1
ATOM 3724 N N . TYR B 1 216 ? 14.094 6.32 -0.753 1 94.31 216 TYR B N 1
ATOM 3725 C CA . TYR B 1 216 ? 13.789 6.262 0.673 1 94.31 216 TYR B CA 1
ATOM 3726 C C . TYR B 1 216 ? 14.422 5.027 1.311 1 94.31 216 TYR B C 1
ATOM 3728 O O . TYR B 1 216 ? 15.047 5.121 2.373 1 94.31 216 TYR B O 1
ATOM 3736 N N . ALA B 1 217 ? 14.203 3.906 0.653 1 90.19 217 ALA B N 1
ATOM 3737 C CA . ALA B 1 217 ? 14.75 2.65 1.159 1 90.19 217 ALA B CA 1
ATOM 3738 C C . ALA B 1 217 ? 16.281 2.721 1.267 1 90.19 217 ALA B C 1
ATOM 3740 O O . ALA B 1 217 ? 16.859 2.23 2.236 1 90.19 217 ALA B O 1
ATOM 3741 N N . ASP B 1 218 ? 16.922 3.299 0.298 1 93 218 ASP B N 1
ATOM 3742 C CA . ASP B 1 218 ? 18.375 3.439 0.305 1 93 218 ASP B CA 1
ATOM 3743 C C . ASP B 1 218 ? 18.828 4.266 1.5 1 93 218 ASP B C 1
ATOM 3745 O O . ASP B 1 218 ? 19.812 3.908 2.168 1 93 218 ASP B O 1
ATOM 3749 N N . VAL B 1 219 ? 18.219 5.395 1.716 1 95 219 VAL B N 1
ATOM 3750 C CA . VAL B 1 219 ? 18.562 6.266 2.834 1 95 219 VAL B CA 1
ATOM 3751 C C . VAL B 1 219 ? 18.359 5.52 4.152 1 95 219 VAL B C 1
ATOM 3753 O O . VAL B 1 219 ? 19.219 5.582 5.043 1 95 219 VAL B O 1
ATOM 3756 N N . LEU B 1 220 ? 17.266 4.863 4.242 1 92.62 220 LEU B N 1
ATOM 3757 C CA . LEU B 1 220 ? 16.969 4.098 5.449 1 92.62 220 LEU B CA 1
ATOM 3758 C C . LEU B 1 220 ? 18 2.988 5.648 1 92.62 220 LEU B C 1
ATOM 3760 O O . LEU B 1 220 ? 18.453 2.746 6.773 1 92.62 220 LEU B O 1
ATOM 3764 N N . SER B 1 221 ? 18.281 2.26 4.609 1 91.44 221 SER B N 1
ATOM 3765 C CA . SER B 1 221 ? 19.281 1.192 4.684 1 91.44 221 SER B CA 1
ATOM 3766 C C . SER B 1 221 ? 20.609 1.715 5.203 1 91.44 221 SER B C 1
ATOM 3768 O O . SER B 1 221 ? 21.219 1.107 6.086 1 91.44 221 SER B O 1
ATOM 3770 N N . LYS B 1 222 ? 21.047 2.766 4.637 1 91.38 222 LYS B N 1
ATOM 3771 C CA . LYS B 1 222 ? 22.312 3.387 5.051 1 91.38 222 LYS B CA 1
ATOM 3772 C C . LYS B 1 222 ? 22.25 3.826 6.512 1 91.38 222 LYS B C 1
ATOM 3774 O O . LYS B 1 222 ? 23.203 3.625 7.266 1 91.38 222 LYS B O 1
ATOM 3779 N N . GLY B 1 223 ? 21.219 4.453 6.863 1 88.25 223 GLY B N 1
ATOM 3780 C CA . GLY B 1 223 ? 21.062 4.977 8.211 1 88.25 223 GLY B CA 1
ATOM 3781 C C . GLY B 1 223 ? 20.953 3.889 9.266 1 88.25 223 GLY B C 1
ATOM 3782 O O . GLY B 1 223 ? 21.469 4.031 10.367 1 88.25 223 GLY B O 1
ATOM 3783 N N . LEU B 1 224 ? 20.328 2.811 8.945 1 86 224 LEU B N 1
ATOM 3784 C CA . LEU B 1 224 ? 20.031 1.765 9.922 1 86 224 LEU B CA 1
ATOM 3785 C C . LEU B 1 224 ? 21.078 0.65 9.844 1 86 224 LEU B C 1
ATOM 3787 O O . LEU B 1 224 ? 21.156 -0.185 10.75 1 86 224 LEU B O 1
ATOM 3791 N N . GLY B 1 225 ? 21.75 0.571 8.875 1 87.44 225 GLY B N 1
ATOM 3792 C CA . GLY B 1 225 ? 22.719 -0.496 8.688 1 87.44 225 GLY B CA 1
ATOM 3793 C C . GLY B 1 225 ? 22.078 -1.832 8.367 1 87.44 225 GLY B C 1
ATOM 3794 O O . GLY B 1 225 ? 22.562 -2.881 8.805 1 87.44 225 GLY B O 1
ATOM 3795 N N . LYS B 1 226 ? 20.875 -1.799 7.836 1 87.69 226 LYS B N 1
ATOM 3796 C CA . LYS B 1 226 ? 20.125 -2.979 7.422 1 87.69 226 LYS B CA 1
ATOM 3797 C C . LYS B 1 226 ? 19.672 -2.861 5.969 1 87.69 226 LYS B C 1
ATOM 3799 O O . LYS B 1 226 ? 19.484 -1.756 5.461 1 87.69 226 LYS B O 1
ATOM 3804 N N . GLU B 1 227 ? 19.547 -3.953 5.391 1 87.94 227 GLU B N 1
ATOM 3805 C CA . GLU B 1 227 ? 19.016 -3.932 4.027 1 87.94 227 GLU B CA 1
ATOM 3806 C C . GLU B 1 227 ? 17.516 -3.705 4.02 1 87.94 227 GLU B C 1
ATOM 3808 O O . GLU B 1 227 ? 16.75 -4.5 4.586 1 87.94 227 GLU B O 1
ATOM 3813 N N . ILE B 1 228 ? 17.125 -2.613 3.479 1 86.69 228 ILE B N 1
ATOM 3814 C CA . ILE B 1 228 ? 15.719 -2.264 3.332 1 86.69 228 ILE B CA 1
ATOM 3815 C C . ILE B 1 228 ? 15.375 -2.127 1.851 1 86.69 228 ILE B C 1
ATOM 3817 O O . ILE B 1 228 ? 16.031 -1.391 1.117 1 86.69 228 ILE B O 1
ATOM 3821 N N . THR B 1 229 ? 14.359 -2.871 1.402 1 82.69 229 THR B N 1
ATOM 3822 C CA . THR B 1 229 ? 13.93 -2.826 0.01 1 82.69 229 THR B CA 1
ATOM 3823 C C . THR B 1 229 ? 12.438 -2.535 -0.083 1 82.69 229 THR B C 1
ATOM 3825 O O . THR B 1 229 ? 11.68 -2.848 0.838 1 82.69 229 THR B O 1
ATOM 3828 N N . PRO B 1 230 ? 12.109 -1.77 -1.165 1 78.5 230 PRO B N 1
ATOM 3829 C CA . PRO B 1 230 ? 10.672 -1.585 -1.356 1 78.5 230 PRO B CA 1
ATOM 3830 C C . PRO B 1 230 ? 9.906 -2.906 -1.398 1 78.5 230 PRO B C 1
ATOM 3832 O O . PRO B 1 230 ? 10.414 -3.904 -1.91 1 78.5 230 PRO B O 1
ATOM 3835 N N . GLU B 1 231 ? 8.734 -2.777 -0.816 1 72.19 231 GLU B N 1
ATOM 3836 C CA . GLU B 1 231 ? 7.941 -3.998 -0.718 1 72.19 231 GLU B CA 1
ATOM 3837 C C . GLU B 1 231 ? 7.312 -4.359 -2.061 1 72.19 231 GLU B C 1
ATOM 3839 O O . GLU B 1 231 ? 6.723 -3.504 -2.727 1 72.19 231 GLU B O 1
ATOM 3844 N N . GLU B 1 232 ? 7.445 -5.492 -2.303 1 68.62 232 GLU B N 1
ATOM 3845 C CA . GLU B 1 232 ? 6.938 -6.086 -3.537 1 68.62 232 GLU B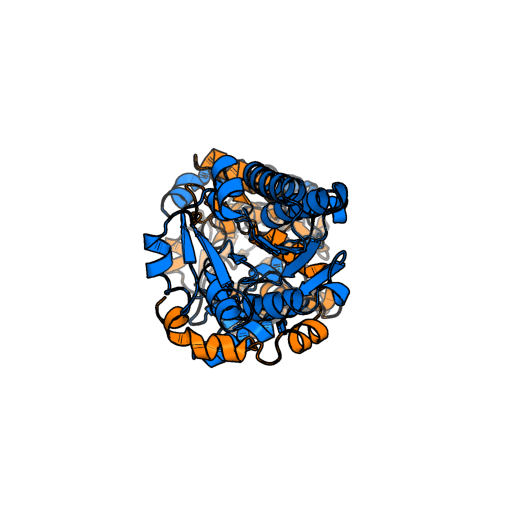 CA 1
ATOM 3846 C C . GLU B 1 232 ? 5.414 -6.004 -3.6 1 68.62 232 GLU B C 1
ATOM 3848 O O . GLU B 1 232 ? 4.844 -5.797 -4.672 1 68.62 232 GLU B O 1
ATOM 3853 N N . MET B 1 233 ? 4.801 -5.961 -2.471 1 69.69 233 MET B N 1
ATOM 3854 C CA . MET B 1 233 ? 3.34 -5.969 -2.436 1 69.69 233 MET B CA 1
ATOM 3855 C C . MET B 1 233 ? 2.771 -4.691 -3.049 1 69.69 233 MET B C 1
ATOM 3857 O O . MET B 1 233 ? 1.759 -4.734 -3.75 1 69.69 233 MET B O 1
ATOM 3861 N N . ALA B 1 234 ? 3.418 -3.57 -2.795 1 70.94 234 ALA B N 1
ATOM 3862 C CA . ALA B 1 234 ? 2.961 -2.311 -3.375 1 70.94 234 ALA B CA 1
ATOM 3863 C C . ALA B 1 234 ? 3.004 -2.359 -4.898 1 70.94 234 ALA B C 1
ATOM 3865 O O . ALA B 1 234 ? 2.055 -1.94 -5.566 1 70.94 234 ALA B O 1
ATOM 3866 N N . ASN B 1 235 ? 4.051 -2.834 -5.434 1 75.25 235 ASN B N 1
ATOM 3867 C CA . ASN B 1 235 ? 4.184 -2.953 -6.883 1 75.25 235 ASN B CA 1
ATOM 3868 C C . ASN B 1 235 ? 3.207 -3.979 -7.449 1 75.25 235 ASN B C 1
ATOM 3870 O O . ASN B 1 235 ? 2.701 -3.811 -8.562 1 75.25 235 ASN B O 1
ATOM 3874 N N . MET B 1 236 ? 2.979 -5 -6.707 1 82 236 MET B N 1
ATOM 3875 C CA . MET B 1 236 ? 2.008 -6.008 -7.125 1 82 236 MET B CA 1
ATOM 3876 C C . MET B 1 236 ? 0.613 -5.402 -7.242 1 82 236 MET B C 1
ATOM 3878 O O . MET B 1 236 ? -0.103 -5.672 -8.211 1 82 236 MET B O 1
ATOM 3882 N N . CYS B 1 237 ? 0.261 -4.613 -6.297 1 81.81 237 CYS B N 1
ATOM 3883 C CA . CYS B 1 237 ? -1.053 -3.98 -6.336 1 81.81 237 CYS B CA 1
ATOM 3884 C C . CYS B 1 237 ? -1.157 -3.014 -7.508 1 81.81 237 CYS B C 1
ATOM 3886 O O . CYS B 1 237 ? -2.213 -2.9 -8.133 1 81.81 237 CYS B O 1
ATOM 3888 N N . ARG B 1 238 ? -0.122 -2.352 -7.781 1 79.94 238 ARG B N 1
ATOM 3889 C CA . ARG B 1 238 ? -0.116 -1.481 -8.953 1 79.94 238 ARG B CA 1
ATOM 3890 C C . ARG B 1 238 ? -0.382 -2.277 -10.227 1 79.94 238 ARG B C 1
ATOM 3892 O O . ARG B 1 238 ? -1.102 -1.815 -11.117 1 79.94 238 ARG B O 1
ATOM 3899 N N . PHE B 1 239 ? 0.221 -3.424 -10.32 1 86.5 239 PHE B N 1
ATOM 3900 C CA . PHE B 1 239 ? -0.023 -4.273 -11.477 1 86.5 239 PHE B CA 1
ATOM 3901 C C . PHE B 1 239 ? -1.48 -4.719 -11.531 1 86.5 239 PHE B C 1
ATOM 3903 O O . PHE B 1 239 ? -2.094 -4.738 -12.602 1 86.5 239 PHE B O 1
ATOM 3910 N N . TYR B 1 240 ? -2.002 -5.113 -10.352 1 88.81 240 TYR B N 1
ATOM 3911 C CA . TYR B 1 240 ? -3.396 -5.535 -10.289 1 88.81 240 TYR B CA 1
ATOM 3912 C C . TYR B 1 240 ? -4.328 -4.414 -10.734 1 88.81 240 TYR B C 1
ATOM 3914 O O . TYR B 1 240 ? -5.383 -4.668 -11.32 1 88.81 240 TYR B O 1
ATOM 3922 N N . GLN B 1 241 ? -3.945 -3.174 -10.461 1 84.06 241 GLN B N 1
ATOM 3923 C CA . GLN B 1 241 ? -4.754 -2.023 -10.852 1 84.06 241 GLN B CA 1
ATOM 3924 C C . GLN B 1 241 ? -4.836 -1.899 -12.375 1 84.06 241 GLN B C 1
ATOM 3926 O O . GLN B 1 241 ? -5.727 -1.23 -12.898 1 84.06 241 GLN B O 1
ATOM 3931 N N . MET B 1 242 ? -3.922 -2.533 -13.102 1 85.88 242 MET B N 1
ATOM 3932 C CA . MET B 1 242 ? -3.947 -2.52 -14.562 1 85.88 242 MET B CA 1
ATOM 3933 C C . MET B 1 242 ? -4.953 -3.533 -15.094 1 85.88 242 MET B C 1
ATOM 3935 O O . MET B 1 242 ? -5.109 -3.678 -16.312 1 85.88 242 MET B O 1
ATOM 3939 N N . GLU B 1 243 ? -5.578 -4.27 -14.18 1 89.56 243 GLU B N 1
ATOM 3940 C CA . GLU B 1 243 ? -6.652 -5.207 -14.484 1 89.56 243 GLU B CA 1
ATOM 3941 C C . GLU B 1 243 ? -6.18 -6.305 -15.438 1 89.56 243 GLU B C 1
ATOM 3943 O O . GLU B 1 243 ? -6.754 -6.488 -16.516 1 89.56 243 GLU B O 1
ATOM 3948 N N . PRO B 1 244 ? -5.102 -7.02 -15.039 1 91.81 244 PRO B N 1
ATOM 3949 C CA . PRO B 1 244 ? -4.684 -8.148 -15.867 1 91.81 244 PRO B CA 1
ATOM 3950 C C . PRO B 1 244 ? -5.828 -9.109 -16.188 1 91.81 244 PRO B C 1
ATOM 3952 O O . PRO B 1 244 ? -6.836 -9.133 -15.477 1 91.81 244 PRO B O 1
ATOM 3955 N N . ASP B 1 245 ? -5.699 -9.844 -17.281 1 92.38 245 ASP B N 1
ATOM 3956 C CA . ASP B 1 245 ? -6.762 -10.719 -17.766 1 92.38 245 ASP B CA 1
ATOM 3957 C C . ASP B 1 245 ? -6.973 -11.891 -16.797 1 92.38 245 ASP B C 1
ATOM 3959 O O . ASP B 1 245 ? -6.086 -12.734 -16.641 1 92.38 245 ASP B O 1
ATOM 3963 N N . ARG B 1 246 ? -8.039 -11.867 -16.141 1 96.56 246 ARG B N 1
ATOM 3964 C CA . ARG B 1 246 ? -8.555 -12.945 -15.297 1 96.56 246 ARG B CA 1
ATOM 3965 C C . ARG B 1 246 ? -10 -13.266 -15.648 1 96.56 246 ARG B C 1
ATOM 3967 O O . ARG B 1 246 ? -10.875 -12.398 -15.594 1 96.56 246 ARG B O 1
ATOM 3974 N N . ASP B 1 247 ? -10.258 -14.523 -16 1 96.88 247 ASP B N 1
ATOM 3975 C CA . ASP B 1 247 ? -11.555 -14.906 -16.531 1 96.88 247 ASP B CA 1
ATOM 3976 C C . ASP B 1 247 ? -12.383 -15.656 -15.492 1 96.88 247 ASP B C 1
ATOM 3978 O O . ASP B 1 247 ? -12.281 -16.875 -15.375 1 96.88 247 ASP B O 1
ATOM 3982 N N . ILE B 1 248 ? -13.242 -14.922 -14.812 1 96.94 248 ILE B N 1
ATOM 3983 C CA . ILE B 1 248 ? -14.055 -15.477 -13.727 1 96.94 248 ILE B CA 1
ATOM 3984 C C . ILE B 1 248 ? -15.016 -16.516 -14.281 1 96.94 248 ILE B C 1
ATOM 3986 O O . ILE B 1 248 ? -15.164 -17.594 -13.703 1 96.94 248 ILE B O 1
ATOM 3990 N N . LYS B 1 249 ? -15.633 -16.25 -15.422 1 96.75 249 LYS B N 1
ATOM 3991 C CA . LYS B 1 249 ? -16.578 -17.172 -16.031 1 96.75 249 LYS B CA 1
ATOM 3992 C C . LYS B 1 249 ? -15.891 -18.5 -16.391 1 96.75 249 LYS B C 1
ATOM 3994 O O . LYS B 1 249 ? -16.406 -19.578 -16.094 1 96.75 249 LYS B O 1
ATOM 3999 N N . LEU B 1 250 ? -14.797 -18.422 -17.094 1 96.88 250 LEU B N 1
ATOM 4000 C CA . LEU B 1 250 ? -14.047 -19.625 -17.453 1 96.88 250 LEU B CA 1
ATOM 4001 C C . LEU B 1 250 ? -13.633 -20.391 -16.203 1 96.88 250 LEU B C 1
ATOM 4003 O O . LEU B 1 250 ? -13.688 -21.625 -16.188 1 96.88 250 LEU B O 1
ATOM 4007 N N . THR B 1 251 ? -13.164 -19.672 -15.117 1 97.44 251 THR B N 1
ATOM 4008 C CA . THR B 1 251 ? -12.75 -20.312 -13.875 1 97.44 251 THR B CA 1
ATOM 4009 C C . THR B 1 251 ? -13.883 -21.141 -13.289 1 97.44 251 THR B C 1
ATOM 4011 O O . THR B 1 251 ? -13.688 -22.297 -12.898 1 97.44 251 THR B O 1
ATOM 4014 N N . HIS B 1 252 ? -15.062 -20.609 -13.289 1 97.06 252 HIS B N 1
ATOM 4015 C CA . HIS B 1 252 ? -16.219 -21.312 -12.742 1 97.06 252 HIS B CA 1
ATOM 4016 C C . HIS B 1 252 ? -16.609 -22.5 -13.617 1 97.06 252 HIS B C 1
ATOM 4018 O O . HIS B 1 252 ? -17.141 -23.484 -13.125 1 97.06 252 HIS B O 1
ATOM 4024 N N . ARG B 1 253 ? -16.406 -22.406 -14.938 1 96.38 253 ARG B N 1
ATOM 4025 C CA . ARG B 1 253 ? -16.625 -23.531 -15.828 1 96.38 253 ARG B CA 1
ATOM 4026 C C . ARG B 1 253 ? -15.641 -24.656 -15.555 1 96.38 253 ARG B C 1
ATOM 4028 O O . ARG B 1 253 ? -16.016 -25.844 -15.531 1 96.38 253 ARG B O 1
ATOM 4035 N N . LEU B 1 254 ? -14.398 -24.328 -15.375 1 94.44 254 LEU B N 1
ATOM 4036 C CA . LEU B 1 254 ? -13.344 -25.312 -15.133 1 94.44 254 LEU B CA 1
ATOM 4037 C C . LEU B 1 254 ? -13.484 -25.938 -13.75 1 94.44 254 LEU B C 1
ATOM 4039 O O . LEU B 1 254 ? -13.109 -27.094 -13.547 1 94.44 254 LEU B O 1
ATOM 4043 N N . ASN B 1 255 ? -13.953 -25.203 -12.75 1 94.62 255 ASN B N 1
ATOM 4044 C CA . ASN B 1 255 ? -14.219 -25.641 -11.383 1 94.62 255 ASN B CA 1
ATOM 4045 C C . ASN B 1 255 ? -15.516 -25.062 -10.844 1 94.62 255 ASN B C 1
ATOM 4047 O O . ASN B 1 255 ? -15.5 -24.031 -10.164 1 94.62 255 ASN B O 1
ATOM 4051 N N . PRO B 1 256 ? -16.594 -25.703 -11.016 1 94.62 256 PRO B N 1
ATOM 4052 C CA . PRO B 1 256 ? -17.891 -25.188 -10.578 1 94.62 256 PRO B CA 1
ATOM 4053 C C . PRO B 1 256 ? -18 -25.016 -9.07 1 94.62 256 PRO B C 1
ATOM 4055 O O . PRO B 1 256 ? -18.891 -24.328 -8.57 1 94.62 256 PRO B O 1
ATOM 4058 N N . LYS B 1 257 ? -17.094 -25.609 -8.328 1 93.5 257 LYS B N 1
ATOM 4059 C CA . LYS B 1 257 ? -17.141 -25.547 -6.871 1 93.5 257 LYS B CA 1
ATOM 4060 C C . LYS B 1 257 ? -16.188 -24.5 -6.324 1 93.5 257 LYS B C 1
ATOM 4062 O O . LYS B 1 257 ? -15.852 -24.516 -5.137 1 93.5 257 LYS B O 1
ATOM 4067 N N . VAL B 1 258 ? -15.703 -23.672 -7.238 1 95.19 258 VAL B N 1
ATOM 4068 C CA . VAL B 1 258 ? -14.766 -22.641 -6.816 1 95.19 258 VAL B CA 1
ATOM 4069 C C . VAL B 1 258 ? -15.375 -21.812 -5.691 1 95.19 258 VAL B C 1
ATOM 4071 O O . VAL B 1 258 ? -16.547 -21.453 -5.75 1 95.19 258 VAL B O 1
ATOM 4074 N N . LYS B 1 259 ? -14.617 -21.531 -4.688 1 94.88 259 LYS B N 1
ATOM 4075 C CA . LYS B 1 259 ? -15.109 -20.844 -3.5 1 94.88 259 LYS B CA 1
ATOM 4076 C C . LYS B 1 259 ? -15.055 -19.328 -3.686 1 94.88 259 LYS B C 1
ATOM 4078 O O . LYS B 1 259 ? -14.102 -18.797 -4.266 1 94.88 259 LYS B O 1
ATOM 4083 N N . SER B 1 260 ? -16.094 -18.641 -3.145 1 96.69 260 SER B N 1
ATOM 4084 C CA . SER B 1 260 ? -16.031 -17.203 -2.971 1 96.69 260 SER B CA 1
ATOM 4085 C C . SER B 1 260 ? -15.117 -16.828 -1.806 1 96.69 260 SER B C 1
ATOM 4087 O O . SER B 1 260 ? -14.734 -17.688 -1.007 1 96.69 260 SER B O 1
ATOM 4089 N N . PHE B 1 261 ? -14.758 -15.625 -1.77 1 96.69 261 PHE B N 1
ATOM 4090 C CA . PHE B 1 261 ? -13.953 -15.164 -0.647 1 96.69 261 PHE B CA 1
ATOM 4091 C C . PHE B 1 261 ? -14.688 -15.375 0.672 1 96.69 261 PHE B C 1
ATOM 4093 O O . PHE B 1 261 ? -14.078 -15.766 1.671 1 96.69 261 PHE B O 1
ATOM 4100 N N . SER B 1 262 ? -15.969 -15.016 0.708 1 96 262 SER B N 1
ATOM 4101 C CA . SER B 1 262 ? -16.781 -15.227 1.899 1 96 262 SER B CA 1
ATOM 4102 C C . SER B 1 262 ? -16.734 -16.688 2.354 1 96 262 SER B C 1
ATOM 4104 O O . SER B 1 262 ? -16.578 -16.969 3.547 1 96 262 SER B O 1
ATOM 4106 N N . GLN B 1 263 ? -16.891 -17.609 1.411 1 95.75 263 GLN B N 1
ATOM 4107 C CA . GLN B 1 263 ? -16.797 -19.031 1.733 1 95.75 263 GLN B CA 1
ATOM 4108 C C . GLN B 1 263 ? -15.414 -19.391 2.264 1 95.75 263 GLN B C 1
ATOM 4110 O O . GLN B 1 263 ? -15.289 -20.141 3.229 1 95.75 263 GLN B O 1
ATOM 4115 N N . PHE B 1 264 ? -14.422 -18.891 1.599 1 94.62 264 PHE B N 1
ATOM 4116 C CA . PHE B 1 264 ? -13.055 -19.125 2.025 1 94.62 264 PHE B CA 1
ATOM 4117 C C . PHE B 1 264 ? -12.844 -18.688 3.467 1 94.62 264 PHE B C 1
ATOM 4119 O O . PHE B 1 264 ? -12.258 -19.406 4.27 1 94.62 264 PHE B O 1
ATOM 4126 N N . ILE B 1 265 ? -13.25 -17.469 3.807 1 93.31 265 ILE B N 1
ATOM 4127 C CA . ILE B 1 265 ? -13.078 -16.922 5.152 1 93.31 265 ILE B CA 1
ATOM 4128 C C . ILE B 1 265 ? -13.828 -17.797 6.156 1 93.31 265 ILE B C 1
ATOM 4130 O O . ILE B 1 265 ? -13.312 -18.094 7.234 1 93.31 265 ILE B O 1
ATOM 4134 N N . SER B 1 266 ? -15.039 -18.203 5.836 1 92.38 266 SER B N 1
ATOM 4135 C CA . SER B 1 266 ? -15.836 -19.031 6.727 1 92.38 266 SER B CA 1
ATOM 4136 C C . SER B 1 266 ? -15.117 -20.344 7.043 1 92.38 266 SER B C 1
ATOM 4138 O O . SER B 1 266 ? -15.25 -20.875 8.148 1 92.38 266 SER B O 1
ATOM 4140 N N . GLU B 1 267 ? -14.336 -20.875 6.121 1 91.19 267 GLU B N 1
ATOM 4141 C CA . GLU B 1 267 ? -13.656 -22.156 6.281 1 91.19 267 GLU B CA 1
ATOM 4142 C C . GLU B 1 267 ? -12.305 -21.984 6.965 1 91.19 267 GLU B C 1
ATOM 4144 O O . GLU B 1 267 ? -11.656 -22.969 7.328 1 91.19 267 GLU B O 1
ATOM 4149 N N . ASN B 1 268 ? -11.844 -20.797 7.105 1 86.81 268 ASN B N 1
ATOM 4150 C CA . ASN B 1 268 ? -10.516 -20.547 7.652 1 86.81 268 ASN B CA 1
ATOM 4151 C C . ASN B 1 268 ? -10.562 -19.609 8.852 1 86.81 268 ASN B C 1
ATOM 4153 O O . ASN B 1 268 ? -9.625 -18.844 9.086 1 86.81 268 ASN B O 1
ATOM 4157 N N . GLN B 1 269 ? -11.539 -19.562 9.547 1 83.19 269 GLN B N 1
ATOM 4158 C CA . GLN B 1 269 ? -11.75 -18.672 10.68 1 83.19 269 GLN B CA 1
ATOM 4159 C C . GLN B 1 269 ? -10.68 -18.891 11.75 1 83.19 269 GLN B C 1
ATOM 4161 O O . GLN B 1 269 ? -10.219 -17.922 12.375 1 83.19 269 GLN B O 1
ATOM 4166 N N . ALA B 1 270 ? -10.344 -20.125 11.953 1 77.25 270 ALA B N 1
ATOM 4167 C CA . ALA B 1 270 ? -9.359 -20.453 12.992 1 77.25 270 ALA B CA 1
ATOM 4168 C C . ALA B 1 270 ? -8.023 -19.781 12.703 1 77.25 270 ALA B C 1
ATOM 4170 O O . ALA B 1 270 ? -7.387 -19.234 13.609 1 77.25 270 ALA B O 1
ATOM 4171 N N . ALA B 1 271 ? -7.613 -19.844 11.484 1 73.19 271 ALA B N 1
ATOM 4172 C CA . ALA B 1 271 ? -6.344 -19.25 11.086 1 73.19 271 ALA B CA 1
ATOM 4173 C C . ALA B 1 271 ? -6.375 -17.734 11.234 1 73.19 271 ALA B C 1
ATOM 4175 O O . ALA B 1 271 ? -5.352 -17.109 11.508 1 73.19 271 ALA B O 1
ATOM 4176 N N . LEU B 1 272 ? -7.477 -17.156 11.102 1 73.69 272 LEU B N 1
ATOM 4177 C CA . LEU B 1 272 ? -7.621 -15.695 11.141 1 73.69 272 LEU B CA 1
ATOM 4178 C C . LEU B 1 272 ? -7.719 -15.195 12.57 1 73.69 272 LEU B C 1
ATOM 4180 O O . LEU B 1 272 ? -7.281 -14.086 12.875 1 73.69 272 LEU B O 1
ATOM 4184 N N . LYS B 1 273 ? -8.289 -16.016 13.43 1 69.25 273 LYS B N 1
ATOM 4185 C CA . LYS B 1 273 ? -8.5 -15.609 14.82 1 69.25 273 LYS B CA 1
ATOM 4186 C C . LYS B 1 273 ? -7.25 -15.844 15.656 1 69.25 273 LYS B C 1
ATOM 4188 O O . LYS B 1 273 ? -7.094 -15.25 16.719 1 69.25 273 LYS B O 1
ATOM 4193 N N . SER B 1 274 ? -6.445 -16.75 15.266 1 54 274 SER B N 1
ATOM 4194 C CA . SER B 1 274 ? -5.258 -17.062 16.047 1 54 274 SER B CA 1
ATOM 4195 C C . SER B 1 274 ? -4.273 -15.898 16.047 1 54 274 SER B C 1
ATOM 4197 O O . SER B 1 274 ? -3.357 -15.852 16.875 1 54 274 SER B O 1
ATOM 4199 N N . SER B 1 275 ? -4.363 -14.914 15.258 1 47.09 275 SER B N 1
ATOM 4200 C CA . SER B 1 275 ? -3.391 -13.836 15.438 1 47.09 275 SER B CA 1
ATOM 4201 C C . SER B 1 275 ? -3.893 -12.797 16.438 1 47.09 275 SER B C 1
ATOM 4203 O O . SER B 1 275 ? -5.094 -12.539 16.516 1 47.09 275 SER B O 1
#

Secondary structure (DSSP, 8-state):
--EEEEE-STTTHHHHTT-TTEEEEEEES-HHHHHHH----TTEEEEE--TT-HHHHHHHHTT-SEEEEE--GGGTT-HHHHHHHHHHHHHHHHHTT-SEEEEEE---HHHHTTTS---HHHHHHHHHHHHHHHHT--EEEEEEPEEGGGGGTTT--EE-TTSS-EEE--TTTTS-EEEE-HHHHHHHHHHHHH-HHHHTT-EEEE-SEEE-HHHHHHHHHHHHTS-EEE-HHHHHHHHHTT-----HHHHHHH-TTPPPHHHHHHHTHHHHH--/--EEEEE-SSSSHHHHTT-TTEEEEEEES-HHHHHHH----TTEEEEE--TT-HHHHHHHHTT-SEEEEE--GGGTT-HHHHHHHHHHHHHHHHHTT-SEEEEEE---HHHHTTTS---HHHHHHHHHHHHHHHHT--EEEEEEPEEGGGGGTTT--EE-TTSS-EEE--TTTTS-EEEE-HHHHHHHHHHHHH-HHHHTT-EEEE-SEEE-HHHHHHHHHHHHTS-EEE-HHHHHHHHHTT-----HHHHHHH-TTPPPHHHHHHHTHHHHH--

Solvent-accessible surface area (backbone atoms only — not comparable to full-atom values): 28291 Å² total; per-residue (Å²): 124,61,32,27,31,36,40,39,54,88,52,34,42,53,35,42,42,72,45,87,70,44,32,35,31,32,46,30,80,46,60,68,57,47,46,68,78,51,60,58,41,83,69,51,45,76,40,76,32,42,69,87,34,65,69,40,45,46,61,68,51,59,85,29,41,30,34,38,46,42,79,60,41,74,82,69,70,32,45,66,58,40,29,50,31,42,46,52,52,46,51,46,39,51,76,68,61,39,67,36,37,34,34,57,32,37,59,34,45,24,68,77,49,74,66,68,39,74,30,60,74,32,29,24,32,15,50,30,49,51,50,44,60,71,74,61,54,44,29,25,37,36,28,64,38,49,48,54,67,41,50,59,58,92,50,36,65,40,74,38,92,80,50,95,35,26,26,32,80,59,55,39,63,74,42,50,46,49,24,24,47,54,51,43,49,14,32,28,52,45,42,45,69,74,37,47,90,81,34,53,73,37,77,44,28,33,16,52,46,67,41,30,47,60,54,50,23,48,46,49,18,66,64,68,72,45,58,39,39,60,29,59,64,28,38,45,32,54,51,48,60,68,58,66,80,53,35,37,67,60,32,40,69,43,22,76,78,52,54,49,68,62,54,49,46,67,75,40,43,68,63,56,61,73,106,123,61,33,26,31,36,40,37,58,86,53,35,43,56,36,41,42,72,46,87,70,44,34,35,30,31,46,29,78,45,60,67,58,47,46,68,78,51,59,60,40,83,68,51,46,76,38,76,30,42,68,87,35,66,69,40,45,46,62,68,50,61,87,28,41,30,35,38,46,40,78,61,42,72,81,70,70,31,45,66,59,40,28,50,30,43,46,50,51,47,50,47,39,51,77,68,61,39,66,37,37,33,34,57,33,37,59,35,43,25,69,77,49,74,66,66,38,74,30,63,74,31,30,22,31,14,50,30,47,51,48,45,61,71,75,60,55,46,29,26,37,36,30,64,37,50,49,52,65,41,49,59,57,92,49,36,65,40,73,39,92,78,50,96,34,27,28,32,81,59,56,40,62,75,44,49,45,51,24,25,46,52,50,44,50,15,33,29,51,45,42,45,68,74,37,45,89,81,34,54,74,36,76,44,29,34,17,54,47,66,42,30,46,60,54,50,22,48,46,48,18,66,64,67,73,44,58,38,39,59,30,59,64,28,37,45,32,54,51,47,61,68,58,66,79,54,35,38,68,59,32,40,70,43,22,77,79,52,52,49,69,62,55,48,46,67,75,40,44,68,65,57,61,72,106

Foldseek 3Di:
DQQEEEDEDLQLQQQQPVDPRHQYEYEDCDPPVSVVSPHRPPRYHYDYADLQDLVRLLVSCAPHQEYEDEFDCVVPVDLVSSLSSLLSNLVSCVVNQRQEYEYAAAALPCVVVVNPDDDSRRNSRNNSVVNSVVVPRFYFYEHEFAEPCCCVPVQPWAQDPVDQATEGEDLPPFWWGFYDHSHVVSNVVSVCVVCSVVGGPYYHYDGPDTGGPQRVQVVVCVVVVGRYYYDPVSVVVVVVVVVPDDDPPVVCVVPVPDDDPVRVCVVCVVVVPVD/DQQEEEDEDLQLQQQQPVDPRHQYEYEDCDPPVSVVVPHRPPRYHYDYADLQDLVRLLVSCAPHQEYEDEFDCVVPVDLVSSLSSLLSNLVSCVVNQRQEYEYAAAALPCVVVVNPDDDSRRNSRNNSVVNSVVVPRFYFYEHEFAEPCCCVPVQPWAQDPVDQATEGEDLPPFWWGFYDHSHVVSNVVNVCVVCSVVGGPYYHYDGPDTGGPQRVQVVVCVVVVGRYYYDPVSVVVVVVVVVPDDDPPVVCVVPVPDDDPVRVCVVCVVVVVVD

Nearest PDB structures (foldseek):
  3dxf-assembly1_A  TM=7.873E-01  e=2.181E-30  Homo sapiens
  3dxf-assembly2_B  TM=7.731E-01  e=2.295E-29  Homo sapiens
  2wmd-assembly1_A-2  TM=7.824E-01  e=1.383E-28  Homo sapiens
  3e5m-assembly1_A  TM=7.906E-01  e=2.270E-28  Homo sapiens
  2exx-assembly1_B  TM=6.712E-01  e=1.482E-23  Homo sapiens

InterPro domains:
  IPR008030 NmrA-like domain [PF05368] (18-233)
  IPR036291 NAD(P)-binding domain superfamily [SSF51735] (20-241)
  IPR051164 NmrA-like oxidoreductase [PTHR42748] (16-270)

Organism: Moschus moschiferus (NCBI:txid68415)